Protein AF-A0A947Z8P0-F1 (afdb_monomer)

pLDDT: mean 79.45, std 14.26, range [29.28, 95.25]

Mean predicted aligned error: 22.25 Å

Radius of gyration: 52.41 Å; Cα contacts (8 Å, |Δi|>4): 1322; chains: 1; bounding box: 118×88×124 Å

Secondary structure (DSSP, 8-state):
-------------------------------TTSSS-SS-SS--GGGSSTTTT-TT-TT---S--------S----S-S-TTSSS-SSSSS--GGGSGGGTT-TTSS--TTSSS-SSSSS--TTSSSTTTTSTTT-----TTSSS-SSSSS--TTSSTTTTTSTTSS---TTSSS-SSSSS--TTSSGGGTTSB-GGG-B--SS---TTSSS-SSSSS--TTSSSGGGGSTTT--PPP-TTSSS-SSSSS--GGGSGGGTTSB-GGG-B--SS---TTSSS-SSSSS--GGGSGGGTTSB-GGG-B--SS---TTSSS-SSSSS--GGGSSGGGG-GGGS---TTSSS-SSSSS--TTSSGGGTTSB-GGG-B--SS---TTSSS-SSSSS--GGGSGGGTTSB-GGG-B--SS---TTSS--SSSSS--GGGSGGGTT-GGG----STTS-STT----PPTTEEEEE-SSSS--EEEEEGGG--S-TTSB-SSGGGS-TTEEEEEETTEEEEEEEEBTTTB---SSTTEEEE---STTS--EEEEEP----TTT---SSTTEEEEEETTEEEEEEPP-B-TT-B-SSGGGB-TTEEEETTTEEEEEEETT-SS---SSS-EE--S--SSEEEE-

Structure (mmCIF, N/CA/C/O backbone):
data_AF-A0A947Z8P0-F1
#
_entry.id   AF-A0A947Z8P0-F1
#
loop_
_atom_site.group_PDB
_atom_site.id
_atom_site.type_symbol
_atom_site.label_atom_id
_atom_site.label_alt_id
_atom_site.label_comp_id
_atom_site.label_asym_id
_atom_site.label_entity_id
_atom_site.label_seq_id
_atom_site.pdbx_PDB_ins_code
_atom_site.Cartn_x
_atom_site.Cartn_y
_atom_site.Cartn_z
_atom_site.occupancy
_atom_site.B_iso_or_equiv
_atom_site.auth_seq_id
_atom_site.auth_comp_id
_atom_site.auth_asym_id
_atom_site.auth_atom_id
_atom_site.pdbx_PDB_model_num
ATOM 1 N N . MET A 1 1 ? 20.196 -33.027 63.093 1.00 33.81 1 MET A N 1
ATOM 2 C CA . MET A 1 1 ? 20.135 -34.054 62.033 1.00 33.81 1 MET A CA 1
ATOM 3 C C . MET A 1 1 ? 18.926 -33.703 61.179 1.00 33.81 1 MET A C 1
ATOM 5 O O . MET A 1 1 ? 17.845 -33.745 61.741 1.00 33.81 1 MET A O 1
ATOM 9 N N . THR A 1 2 ? 18.987 -33.240 59.930 1.00 37.91 2 THR A N 1
ATOM 10 C CA . THR A 1 2 ? 20.068 -32.815 58.998 1.00 37.91 2 THR A CA 1
ATOM 11 C C . THR A 1 2 ? 19.327 -31.960 57.942 1.00 37.91 2 THR A C 1
ATOM 13 O O . THR A 1 2 ? 18.451 -32.509 57.293 1.00 37.91 2 THR A O 1
ATOM 16 N N . ILE A 1 3 ? 19.381 -30.614 57.948 1.00 32.19 3 ILE A N 1
ATOM 17 C CA . ILE A 1 3 ? 20.366 -29.734 57.255 1.00 32.19 3 ILE A CA 1
ATOM 18 C C . ILE A 1 3 ? 20.409 -30.045 55.739 1.00 32.19 3 ILE A C 1
ATOM 20 O O . ILE A 1 3 ? 20.803 -31.156 55.409 1.00 32.19 3 ILE A O 1
ATOM 24 N N . ARG A 1 4 ? 20.073 -29.164 54.771 1.00 37.62 4 ARG A N 1
ATOM 25 C CA . ARG A 1 4 ? 19.946 -27.672 54.682 1.00 37.62 4 ARG A CA 1
ATOM 26 C C . ARG A 1 4 ? 18.512 -27.248 54.215 1.00 37.62 4 ARG A C 1
ATOM 28 O O . ARG A 1 4 ? 17.754 -28.152 53.898 1.00 37.62 4 ARG A O 1
ATOM 35 N N . SER A 1 5 ? 17.994 -25.999 54.172 1.00 40.25 5 SER A N 1
ATOM 36 C CA . SER A 1 5 ? 18.484 -24.598 54.365 1.00 40.25 5 SER A CA 1
ATOM 37 C C . SER A 1 5 ? 19.036 -23.886 53.087 1.00 40.25 5 SER A C 1
ATOM 39 O O . SER A 1 5 ? 19.805 -24.522 52.379 1.00 40.25 5 SER A O 1
ATOM 41 N N . ILE A 1 6 ? 18.782 -22.597 52.743 1.00 39.75 6 ILE A N 1
ATOM 42 C CA . ILE A 1 6 ? 17.938 -21.487 53.288 1.00 39.75 6 ILE A CA 1
ATOM 43 C C . ILE A 1 6 ? 17.901 -20.266 52.283 1.00 39.75 6 ILE A C 1
ATOM 45 O O . ILE A 1 6 ? 18.862 -20.133 51.536 1.00 39.75 6 ILE A O 1
ATOM 49 N N . ILE A 1 7 ? 16.900 -19.350 52.371 1.00 34.12 7 ILE A N 1
ATOM 50 C CA . ILE A 1 7 ? 16.838 -17.907 51.911 1.00 34.12 7 ILE A CA 1
ATOM 51 C C . ILE A 1 7 ? 16.363 -17.476 50.472 1.00 34.12 7 ILE A C 1
ATOM 53 O O . ILE A 1 7 ? 16.998 -17.812 49.486 1.00 34.12 7 ILE A O 1
ATOM 57 N N . PHE A 1 8 ? 15.279 -16.651 50.458 1.00 32.66 8 PHE A N 1
ATOM 58 C CA . PHE A 1 8 ? 14.836 -15.466 49.638 1.00 32.66 8 PHE A CA 1
ATOM 59 C C . PHE A 1 8 ? 14.988 -15.444 48.089 1.00 32.66 8 PHE A C 1
ATOM 61 O O . PHE A 1 8 ? 16.055 -15.764 47.590 1.00 32.66 8 PHE A O 1
ATOM 68 N N . LEU A 1 9 ? 13.979 -15.120 47.249 1.00 34.19 9 LEU A N 1
ATOM 69 C CA . LEU A 1 9 ? 12.962 -14.024 47.149 1.00 34.19 9 LEU A CA 1
ATOM 70 C C . LEU A 1 9 ? 13.397 -12.906 46.171 1.00 34.19 9 LEU A C 1
ATOM 72 O O . LEU A 1 9 ? 14.350 -12.200 46.481 1.00 34.19 9 LEU A O 1
ATOM 76 N N . ILE A 1 10 ? 12.633 -12.707 45.081 1.00 29.91 10 ILE A N 1
ATOM 77 C CA . ILE A 1 10 ? 12.196 -11.425 44.463 1.00 29.91 10 ILE A CA 1
ATOM 78 C C . ILE A 1 10 ? 11.246 -11.757 43.285 1.00 29.91 10 ILE A C 1
ATOM 80 O O . ILE A 1 10 ? 11.455 -12.756 42.602 1.00 29.91 10 ILE A O 1
ATOM 84 N N . MET A 1 11 ? 10.188 -10.959 43.088 1.00 39.09 11 MET A N 1
ATOM 85 C CA . MET A 1 11 ? 9.281 -11.024 41.921 1.00 39.09 11 MET A CA 1
ATOM 86 C C . MET A 1 11 ? 9.711 -10.008 40.853 1.00 39.09 11 MET A C 1
ATOM 88 O O . MET A 1 11 ? 10.407 -9.065 41.219 1.00 39.09 11 MET A O 1
ATOM 92 N N . VAL A 1 12 ? 9.233 -10.133 39.605 1.00 30.80 12 VAL A N 1
ATOM 93 C CA . VAL A 1 12 ? 8.716 -9.018 38.767 1.00 30.80 12 VAL A CA 1
ATOM 94 C C . VAL A 1 12 ? 8.265 -9.524 37.383 1.00 30.80 12 VAL A C 1
ATOM 96 O O . VAL A 1 12 ? 8.961 -10.321 36.768 1.00 30.80 12 VAL A O 1
ATOM 99 N N . SER A 1 13 ? 7.095 -9.024 36.970 1.00 33.88 13 SER A N 1
ATOM 100 C CA . SER A 1 13 ? 6.534 -8.800 35.623 1.00 33.88 13 SER A CA 1
ATOM 101 C C . SER A 1 13 ? 6.953 -9.661 34.421 1.00 33.88 13 SER A C 1
ATOM 103 O O . SER A 1 13 ? 8.117 -9.691 34.028 1.00 33.88 13 SER A O 1
ATOM 105 N N . ALA A 1 14 ? 5.947 -10.205 33.729 1.00 37.22 14 ALA A N 1
ATOM 106 C CA . ALA A 1 14 ? 6.046 -10.527 32.310 1.00 37.22 14 ALA A CA 1
ATOM 107 C C . ALA A 1 14 ? 5.764 -9.253 31.496 1.00 37.22 14 ALA A C 1
ATOM 109 O O . ALA A 1 14 ? 4.627 -8.800 31.421 1.00 37.22 14 ALA A O 1
ATOM 110 N N . THR A 1 15 ? 6.802 -8.672 30.901 1.00 35.12 15 THR A N 1
ATOM 111 C CA . THR A 1 15 ? 6.670 -7.629 29.878 1.00 35.12 15 THR A CA 1
ATOM 112 C C . THR A 1 15 ? 6.850 -8.263 28.507 1.00 35.12 15 THR A C 1
ATOM 114 O O . THR A 1 15 ? 7.960 -8.693 28.182 1.00 35.12 15 THR A O 1
ATOM 117 N N . LEU A 1 16 ? 5.797 -8.274 27.687 1.00 42.66 16 LEU A N 1
ATOM 118 C CA . LEU A 1 16 ? 6.010 -8.171 26.246 1.00 42.66 16 LEU A CA 1
ATOM 119 C C . LEU A 1 16 ? 6.673 -6.811 25.988 1.00 42.66 16 LEU A C 1
ATOM 121 O O . LEU A 1 16 ? 6.251 -5.824 26.584 1.00 42.66 16 LEU A O 1
ATOM 125 N N . PHE A 1 17 ? 7.711 -6.776 25.154 1.00 32.25 17 PHE A N 1
ATOM 126 C CA . PHE A 1 17 ? 7.807 -5.859 24.012 1.00 32.25 17 PHE A CA 1
ATOM 127 C C . PHE A 1 17 ? 9.073 -6.164 23.192 1.00 32.25 17 PHE A C 1
ATOM 129 O O . PHE A 1 17 ? 10.178 -6.204 23.730 1.00 32.25 17 PHE A O 1
ATOM 136 N N . THR A 1 18 ? 8.871 -6.344 21.883 1.00 38.06 18 THR A N 1
ATOM 137 C CA . THR A 1 18 ? 9.834 -6.200 20.771 1.00 38.06 18 THR A CA 1
ATOM 138 C C . THR A 1 18 ? 11.209 -6.878 20.845 1.00 38.06 18 THR A C 1
ATOM 140 O O . THR A 1 18 ? 12.112 -6.438 21.556 1.00 38.06 18 THR A O 1
ATOM 143 N N . PHE A 1 19 ? 11.446 -7.773 19.883 1.00 30.52 19 PHE A N 1
ATOM 144 C CA . PHE A 1 19 ? 12.655 -7.678 19.063 1.00 30.52 19 PHE A CA 1
ATOM 145 C C . PHE A 1 19 ? 12.261 -7.587 17.586 1.00 30.52 19 PHE A C 1
ATOM 147 O O . PHE A 1 19 ? 11.443 -8.366 17.109 1.00 30.52 19 PHE A O 1
ATOM 154 N N . SER A 1 20 ? 12.829 -6.601 16.894 1.00 32.66 20 SER A N 1
ATOM 155 C CA . SER A 1 20 ? 12.708 -6.423 15.447 1.00 32.66 20 SER A CA 1
ATOM 156 C C . SER A 1 20 ? 13.420 -7.563 14.715 1.00 32.66 20 SER A C 1
ATOM 158 O O . SER A 1 20 ? 14.545 -7.911 15.081 1.00 32.66 20 SER A O 1
ATOM 160 N N . CYS A 1 21 ? 12.801 -8.086 13.654 1.00 29.28 21 CYS A N 1
ATOM 161 C CA . CYS A 1 21 ? 13.525 -8.787 12.600 1.00 29.28 21 CYS A CA 1
ATOM 162 C C . CYS A 1 21 ? 13.888 -7.783 11.502 1.00 29.28 21 CYS A C 1
ATOM 164 O O . CYS A 1 21 ? 13.115 -7.535 10.584 1.00 29.28 21 CYS A O 1
ATOM 166 N N . ALA A 1 22 ? 15.085 -7.208 11.608 1.00 34.03 22 ALA A N 1
ATOM 167 C CA . ALA A 1 22 ? 15.824 -6.809 10.417 1.00 34.03 22 ALA A CA 1
ATOM 168 C C . ALA A 1 22 ? 16.417 -8.083 9.790 1.00 34.03 22 ALA A C 1
ATOM 170 O O . ALA A 1 22 ? 16.876 -8.962 10.525 1.00 34.03 22 ALA A O 1
ATOM 171 N N . GLY A 1 23 ? 16.387 -8.193 8.460 1.00 37.59 23 GLY A N 1
ATOM 172 C CA . GLY A 1 23 ? 16.786 -9.410 7.744 1.00 37.59 23 GLY A CA 1
ATOM 173 C C . GLY A 1 23 ? 18.233 -9.849 8.008 1.00 37.59 23 GLY A C 1
ATOM 174 O O . GLY A 1 23 ? 19.119 -9.022 8.236 1.00 37.59 23 GLY A O 1
ATOM 175 N N . GLY A 1 24 ? 18.475 -11.164 7.962 1.00 31.50 24 GLY A N 1
ATOM 176 C CA . GLY A 1 24 ? 19.810 -11.723 8.191 1.00 31.50 24 GLY A CA 1
ATOM 177 C C . GLY A 1 24 ? 19.863 -13.228 8.460 1.00 31.50 24 GLY A C 1
ATOM 178 O O . GLY A 1 24 ? 20.304 -13.622 9.535 1.00 31.50 24 GLY A O 1
ATOM 179 N N . SER A 1 25 ? 19.457 -14.037 7.474 1.00 47.12 25 SER A N 1
ATOM 180 C CA . SER A 1 25 ? 19.900 -15.428 7.237 1.00 47.12 25 SER A CA 1
ATOM 181 C C . SER A 1 25 ? 20.047 -16.372 8.448 1.00 47.12 25 SER A C 1
ATOM 183 O O . SER A 1 25 ? 21.116 -16.438 9.066 1.00 47.12 25 SER A O 1
ATOM 185 N N . ASN A 1 26 ? 19.020 -17.188 8.694 1.00 39.97 26 ASN A N 1
ATOM 186 C CA . ASN A 1 26 ? 19.169 -18.635 8.913 1.00 39.97 26 ASN A CA 1
ATOM 187 C C . ASN A 1 26 ? 17.769 -19.278 8.915 1.00 39.97 26 ASN A C 1
ATOM 189 O O . ASN A 1 26 ? 17.137 -19.380 9.968 1.00 39.97 26 ASN A O 1
ATOM 193 N N . GLU A 1 27 ? 17.291 -19.685 7.739 1.00 53.62 27 GLU A N 1
ATOM 194 C CA . GLU A 1 27 ? 16.200 -20.659 7.641 1.00 53.62 27 GLU A CA 1
ATOM 195 C C . GLU A 1 27 ? 16.648 -21.992 8.255 1.00 53.62 27 GLU A C 1
ATOM 197 O O . GLU A 1 27 ? 17.824 -22.360 8.163 1.00 53.62 27 GLU A O 1
ATOM 202 N N . LYS A 1 28 ? 15.712 -22.585 9.000 1.00 56.59 28 LYS A N 1
ATOM 203 C CA . LYS A 1 28 ? 15.581 -23.958 9.518 1.00 56.59 28 LYS A CA 1
ATOM 204 C C . LYS A 1 28 ? 14.423 -23.901 10.513 1.00 56.59 28 LYS A C 1
ATOM 206 O O . LYS A 1 28 ? 14.644 -23.881 11.731 1.00 56.59 28 LYS A O 1
ATOM 211 N N . ILE A 1 29 ? 13.206 -23.728 9.996 1.00 71.12 29 ILE A N 1
ATOM 212 C CA . ILE A 1 29 ? 11.984 -23.764 10.819 1.00 71.12 29 ILE A CA 1
ATOM 213 C C . ILE A 1 29 ? 11.492 -25.215 10.982 1.00 71.12 29 ILE A C 1
ATOM 215 O O . ILE A 1 29 ? 10.879 -25.522 12.006 1.00 71.12 29 ILE A O 1
ATOM 219 N N . GLU A 1 30 ? 11.881 -26.118 10.079 1.00 77.19 30 GLU A N 1
ATOM 220 C CA . GLU A 1 30 ? 11.512 -27.534 10.116 1.00 77.19 30 GLU A CA 1
ATOM 221 C C . GLU A 1 30 ? 12.205 -28.352 11.233 1.00 77.19 30 GLU A C 1
ATOM 223 O O . GLU A 1 30 ? 13.421 -28.270 11.463 1.00 77.19 30 GLU A O 1
ATOM 228 N N . ILE A 1 31 ? 11.434 -29.191 11.945 1.00 84.00 31 ILE A N 1
ATOM 229 C CA . ILE A 1 31 ? 11.944 -30.094 12.993 1.00 84.00 31 ILE A CA 1
ATOM 230 C C . ILE A 1 31 ? 12.021 -31.530 12.462 1.00 84.00 31 ILE A C 1
ATOM 232 O O . ILE A 1 31 ? 11.106 -32.330 12.636 1.00 84.00 31 ILE A O 1
ATOM 236 N N . CYS A 1 32 ? 13.204 -31.888 11.958 1.00 85.50 32 CYS A N 1
ATOM 237 C CA . CYS A 1 32 ? 13.530 -33.080 11.159 1.00 85.50 32 CYS A CA 1
ATOM 238 C C . CYS A 1 32 ? 13.296 -34.500 11.750 1.00 85.50 32 CYS A C 1
ATOM 240 O O . CYS A 1 32 ? 13.994 -35.445 11.367 1.00 85.50 32 CYS A O 1
ATOM 242 N N . ASN A 1 33 ? 12.424 -34.687 12.746 1.00 83.00 33 ASN A N 1
ATOM 243 C CA . ASN A 1 33 ? 12.093 -35.996 13.332 1.00 83.00 33 ASN A CA 1
ATOM 244 C C . ASN A 1 33 ? 10.727 -36.090 14.048 1.00 83.00 33 ASN A C 1
ATOM 246 O O . ASN A 1 33 ? 10.543 -36.987 14.885 1.00 83.00 33 ASN A O 1
ATOM 250 N N . ASN A 1 34 ? 9.787 -35.182 13.787 1.00 81.94 34 ASN A N 1
ATOM 251 C CA . ASN A 1 34 ? 8.495 -35.131 14.473 1.00 81.94 34 ASN A CA 1
ATOM 252 C C . ASN A 1 34 ? 7.297 -35.647 13.634 1.00 81.94 34 ASN A C 1
ATOM 254 O O . ASN A 1 34 ? 6.242 -35.915 14.222 1.00 81.94 34 ASN A O 1
ATOM 258 N N . GLY A 1 35 ? 7.446 -35.856 12.319 1.00 78.56 35 GLY A N 1
ATOM 259 C CA . GLY A 1 35 ? 6.372 -36.280 11.403 1.00 78.56 35 GLY A CA 1
ATOM 260 C C . GLY A 1 35 ? 5.345 -35.189 11.056 1.00 78.56 35 GLY A C 1
ATOM 261 O O . GLY A 1 35 ? 4.229 -35.485 10.594 1.00 78.56 35 GLY A O 1
ATOM 262 N N . ILE A 1 36 ? 5.686 -33.935 11.326 1.00 81.50 36 ILE A N 1
ATOM 263 C CA . ILE A 1 36 ? 4.922 -32.722 11.035 1.00 81.50 36 ILE A CA 1
ATOM 264 C C . ILE A 1 36 ? 5.625 -32.006 9.869 1.00 81.50 36 ILE A C 1
ATOM 266 O O . ILE A 1 36 ? 6.608 -32.508 9.350 1.00 81.50 36 ILE A O 1
ATOM 270 N N . ASP A 1 37 ? 4.958 -30.980 9.368 1.00 81.19 37 ASP A N 1
ATOM 271 C CA . ASP A 1 37 ? 5.383 -30.020 8.352 1.00 81.19 37 ASP A CA 1
ATOM 272 C C . ASP A 1 37 ? 5.277 -28.688 9.117 1.00 81.19 37 ASP A C 1
ATOM 274 O O . ASP A 1 37 ? 4.156 -28.236 9.403 1.00 81.19 37 ASP A O 1
ATOM 278 N N . ASP A 1 38 ? 6.387 -28.230 9.703 1.00 82.38 38 ASP A N 1
ATOM 279 C CA . ASP A 1 38 ? 6.422 -27.128 10.674 1.00 82.38 38 ASP A CA 1
ATOM 280 C C . ASP A 1 38 ? 6.517 -25.754 9.987 1.00 82.38 38 ASP A C 1
ATOM 282 O O . ASP A 1 38 ? 6.011 -24.773 10.550 1.00 82.38 38 ASP A O 1
ATOM 286 N N . ASP A 1 39 ? 7.093 -25.670 8.780 1.00 79.94 39 ASP A N 1
ATOM 287 C CA . ASP A 1 39 ? 7.145 -24.442 7.970 1.00 79.94 39 ASP A CA 1
ATOM 288 C C . ASP A 1 39 ? 6.045 -24.322 6.892 1.00 79.94 39 ASP A C 1
ATOM 290 O O . ASP A 1 39 ? 5.661 -23.192 6.566 1.00 79.94 39 ASP A O 1
ATOM 294 N N . LYS A 1 40 ? 5.402 -25.437 6.507 1.00 82.06 40 LYS A N 1
ATOM 295 C CA . LYS A 1 40 ? 4.254 -25.545 5.580 1.00 82.06 40 LYS A CA 1
ATOM 296 C C . LYS A 1 40 ? 4.594 -25.501 4.094 1.00 82.06 40 LYS A C 1
ATOM 298 O O . LYS A 1 40 ? 3.713 -25.137 3.305 1.00 82.06 40 LYS A O 1
ATOM 303 N N . ASP A 1 41 ? 5.800 -25.896 3.694 1.00 81.56 41 ASP A N 1
ATOM 304 C CA . ASP A 1 41 ? 6.128 -26.086 2.273 1.00 81.56 41 ASP A CA 1
ATOM 305 C C . ASP A 1 41 ? 5.449 -27.340 1.656 1.00 81.56 41 ASP A C 1
ATOM 307 O O . ASP A 1 41 ? 5.203 -27.399 0.445 1.00 81.56 41 ASP A O 1
ATOM 311 N N . GLY A 1 42 ? 5.027 -28.294 2.501 1.00 79.12 42 GLY A N 1
ATOM 312 C CA . GLY A 1 42 ? 4.346 -29.538 2.128 1.00 79.12 42 GLY A CA 1
ATOM 313 C C . GLY A 1 42 ? 5.203 -30.808 2.234 1.00 79.12 42 GLY A C 1
ATOM 314 O O . GLY A 1 42 ? 4.674 -31.916 2.051 1.00 79.12 42 GLY A O 1
ATOM 315 N N . LEU A 1 43 ? 6.491 -30.672 2.544 1.00 79.75 43 LEU A N 1
ATOM 316 C CA . LEU A 1 43 ? 7.428 -31.734 2.892 1.00 79.75 43 LEU A CA 1
ATOM 317 C C . LEU A 1 43 ? 7.471 -31.927 4.418 1.00 79.75 43 LEU A C 1
ATOM 319 O O . LEU A 1 43 ? 6.663 -31.356 5.147 1.00 79.75 43 LEU A O 1
ATOM 323 N N . LYS A 1 44 ? 8.253 -32.918 4.877 1.00 87.81 44 LYS A N 1
ATOM 324 C CA . LYS A 1 44 ? 8.290 -33.381 6.280 1.00 87.81 44 LYS A CA 1
ATOM 325 C C . LYS A 1 44 ? 9.573 -34.105 6.626 1.00 87.81 44 LYS A C 1
ATOM 327 O O . LYS A 1 44 ? 9.972 -35.027 5.902 1.00 87.81 44 LYS A O 1
ATOM 332 N N . ASP A 1 45 ? 10.098 -33.864 7.823 1.00 83.50 45 ASP A N 1
ATOM 333 C CA . ASP A 1 45 ? 11.267 -34.578 8.347 1.00 83.50 45 ASP A CA 1
ATOM 334 C C . ASP A 1 45 ? 12.407 -34.641 7.290 1.00 83.50 45 ASP A C 1
ATOM 336 O O . ASP A 1 45 ? 12.714 -33.688 6.594 1.00 83.50 45 ASP A O 1
ATOM 340 N N . CYS A 1 46 ? 13.031 -35.803 7.088 1.00 81.75 46 CYS A N 1
ATOM 341 C CA . CYS A 1 46 ? 14.102 -36.005 6.110 1.00 81.75 46 CYS A CA 1
ATOM 342 C C . CYS A 1 46 ? 13.659 -36.041 4.632 1.00 81.75 46 CYS A C 1
ATOM 344 O O . CYS A 1 46 ? 14.491 -36.373 3.784 1.00 81.75 46 CYS A O 1
ATOM 346 N N . ALA A 1 47 ? 12.376 -35.815 4.326 1.00 74.00 47 ALA A N 1
ATOM 347 C CA . ALA A 1 47 ? 11.915 -35.562 2.958 1.00 74.00 47 ALA A CA 1
ATOM 348 C C . ALA A 1 47 ? 11.975 -34.068 2.596 1.00 74.00 47 ALA A C 1
ATOM 350 O O . ALA A 1 47 ? 11.838 -33.741 1.424 1.00 74.00 47 ALA A O 1
ATOM 351 N N . ASP A 1 48 ? 12.186 -33.213 3.595 1.00 76.94 48 ASP A N 1
ATOM 352 C CA . ASP A 1 48 ? 12.287 -31.766 3.495 1.00 76.94 48 ASP A CA 1
ATOM 353 C C . ASP A 1 48 ? 13.713 -31.313 3.119 1.00 76.94 48 ASP A C 1
ATOM 355 O O . ASP A 1 48 ? 14.709 -31.882 3.597 1.00 76.94 48 ASP A O 1
ATOM 359 N N . GLU A 1 49 ? 13.832 -30.298 2.258 1.00 80.94 49 GLU A N 1
ATOM 360 C CA . GLU A 1 49 ? 15.127 -29.733 1.858 1.00 80.94 49 GLU A CA 1
ATOM 361 C C . GLU A 1 49 ? 15.762 -28.905 2.987 1.00 80.94 49 GLU A C 1
ATOM 363 O O . GLU A 1 49 ? 16.981 -28.984 3.203 1.00 80.94 49 GLU A O 1
ATOM 368 N N . ASP A 1 50 ? 14.949 -28.234 3.805 1.00 78.25 50 ASP A N 1
ATOM 369 C CA . ASP A 1 50 ? 15.383 -27.500 4.992 1.00 78.25 50 ASP A CA 1
ATOM 370 C C . ASP A 1 50 ? 15.938 -28.453 6.062 1.00 78.25 50 ASP A C 1
ATOM 372 O O . ASP A 1 50 ? 16.741 -28.057 6.909 1.00 78.25 50 ASP A O 1
ATOM 376 N N . CYS A 1 51 ? 15.676 -29.760 5.967 1.00 79.25 51 CYS A N 1
ATOM 377 C CA . CYS A 1 51 ? 16.305 -30.793 6.792 1.00 79.25 51 CYS A CA 1
ATOM 378 C C . CYS A 1 51 ? 17.680 -31.285 6.313 1.00 79.25 51 CYS A C 1
ATOM 380 O O . CYS A 1 51 ? 18.309 -32.129 6.971 1.00 79.25 51 CYS A O 1
ATOM 382 N N . PHE A 1 52 ? 18.241 -30.707 5.245 1.00 74.75 52 PHE A N 1
ATOM 383 C CA . PHE A 1 52 ? 19.563 -31.084 4.749 1.00 74.75 52 PHE A CA 1
ATOM 384 C C . PHE A 1 52 ? 20.666 -30.927 5.816 1.00 74.75 52 PHE A C 1
ATOM 386 O O . PHE A 1 52 ? 20.951 -29.834 6.317 1.00 74.75 52 PHE A O 1
ATOM 393 N N . GLY A 1 53 ? 21.303 -32.046 6.179 1.00 68.31 53 GLY A N 1
ATOM 394 C CA . GLY A 1 53 ? 22.407 -32.097 7.141 1.00 68.31 53 GLY A CA 1
ATOM 395 C C . GLY A 1 53 ? 22.005 -32.236 8.616 1.00 68.31 53 GLY A C 1
ATOM 396 O O . GLY A 1 53 ? 22.896 -32.180 9.470 1.00 68.31 53 GLY A O 1
ATOM 397 N N . ASP A 1 54 ? 20.722 -32.432 8.947 1.00 77.44 54 ASP A N 1
ATOM 398 C CA . ASP A 1 54 ? 20.327 -32.689 10.338 1.00 77.44 54 ASP A CA 1
ATOM 399 C C . ASP A 1 54 ? 20.782 -34.090 10.827 1.00 77.44 54 ASP A C 1
ATOM 401 O O . ASP A 1 54 ? 20.602 -35.089 10.121 1.00 77.44 54 ASP A O 1
ATOM 405 N N . PRO A 1 55 ? 21.350 -34.227 12.046 1.00 75.69 55 PRO A N 1
ATOM 406 C CA . PRO A 1 55 ? 21.769 -35.520 12.599 1.00 75.69 55 PRO A CA 1
ATOM 407 C C . PRO A 1 55 ? 20.661 -36.576 12.750 1.00 75.69 55 PRO A C 1
ATOM 409 O O . PRO A 1 55 ? 20.983 -37.753 12.945 1.00 75.69 55 PRO A O 1
ATOM 412 N N . ALA A 1 56 ? 19.385 -36.187 12.705 1.00 73.75 56 ALA A N 1
ATOM 413 C CA . ALA A 1 56 ? 18.245 -37.095 12.699 1.00 73.75 56 ALA A CA 1
ATOM 414 C C . ALA A 1 56 ? 18.017 -37.793 11.346 1.00 73.75 56 ALA A C 1
ATOM 416 O O . ALA A 1 56 ? 17.283 -38.781 11.316 1.00 73.75 56 ALA A O 1
ATOM 417 N N . CYS A 1 57 ? 18.695 -37.350 10.279 1.00 72.19 57 CYS A N 1
ATOM 418 C CA . CYS A 1 57 ? 18.584 -37.844 8.905 1.00 72.19 57 CYS A CA 1
ATOM 419 C C . CYS A 1 57 ? 19.896 -38.512 8.436 1.00 72.19 57 CYS A C 1
ATOM 421 O O . CYS A 1 57 ? 20.657 -37.930 7.665 1.00 72.19 57 CYS A O 1
ATOM 423 N N . PRO A 1 58 ? 20.225 -39.752 8.861 1.00 55.53 58 PRO A N 1
ATOM 424 C CA . PRO A 1 58 ? 21.608 -40.243 8.823 1.00 55.53 58 PRO A CA 1
ATOM 425 C C . PRO A 1 58 ? 22.113 -40.687 7.438 1.00 55.53 58 PRO A C 1
ATOM 427 O O . PRO A 1 58 ? 23.247 -41.155 7.341 1.00 55.53 58 PRO A O 1
ATOM 430 N N . ASN A 1 59 ? 21.273 -40.600 6.399 1.00 54.97 59 ASN A N 1
ATOM 431 C CA . ASN A 1 59 ? 21.458 -41.275 5.109 1.00 54.97 59 ASN A CA 1
ATOM 432 C C . ASN A 1 59 ? 21.211 -40.372 3.872 1.00 54.97 59 ASN A C 1
ATOM 434 O O . ASN A 1 59 ? 21.051 -40.910 2.779 1.00 54.97 59 ASN A O 1
ATOM 438 N N . ASN A 1 60 ? 21.161 -39.038 3.986 1.00 44.25 60 ASN A N 1
ATOM 439 C CA . ASN A 1 60 ? 20.792 -38.162 2.859 1.00 44.25 60 ASN A CA 1
ATOM 440 C C . ASN A 1 60 ? 21.975 -37.732 1.955 1.00 44.25 60 ASN A C 1
ATOM 442 O O . ASN A 1 60 ? 22.188 -36.551 1.702 1.00 44.25 60 ASN A O 1
ATOM 446 N N . ASN A 1 61 ? 22.695 -38.694 1.363 1.00 46.28 61 ASN A N 1
ATOM 447 C CA . ASN A 1 61 ? 23.326 -38.422 0.062 1.00 46.28 61 ASN A CA 1
ATOM 448 C C . ASN A 1 61 ? 22.286 -38.677 -1.039 1.00 46.28 61 ASN A C 1
ATOM 450 O O . ASN A 1 61 ? 22.372 -39.675 -1.752 1.00 46.28 61 ASN A O 1
ATOM 454 N N . ASN A 1 62 ? 21.264 -37.820 -1.095 1.00 43.31 62 ASN A N 1
ATOM 455 C CA . ASN A 1 62 ? 20.191 -37.912 -2.077 1.00 43.31 62 ASN A CA 1
ATOM 456 C C . ASN A 1 62 ? 20.582 -37.129 -3.335 1.00 43.31 62 ASN A C 1
ATOM 458 O O . ASN A 1 62 ? 20.423 -35.915 -3.398 1.00 43.31 62 ASN A O 1
ATOM 462 N N . THR A 1 63 ? 21.098 -37.847 -4.326 1.00 38.16 63 THR A N 1
ATOM 463 C CA . THR A 1 63 ? 20.828 -37.512 -5.727 1.00 38.16 63 THR A CA 1
ATOM 464 C C . THR A 1 63 ? 19.890 -38.607 -6.222 1.00 38.16 63 THR A C 1
ATOM 466 O O . THR A 1 63 ? 20.240 -39.781 -6.146 1.00 38.16 63 THR A O 1
ATOM 469 N N . ASN A 1 64 ? 18.702 -38.189 -6.656 1.00 37.97 64 ASN A N 1
ATOM 470 C CA . ASN A 1 64 ? 17.567 -38.980 -7.141 1.00 37.97 64 ASN A CA 1
ATOM 471 C C . ASN A 1 64 ? 16.893 -39.942 -6.137 1.00 37.97 64 ASN A C 1
ATOM 473 O O . ASN A 1 64 ? 17.363 -41.038 -5.836 1.00 37.97 64 ASN A O 1
ATOM 477 N N . ASN A 1 65 ? 15.682 -39.550 -5.728 1.00 39.00 65 ASN A N 1
ATOM 478 C CA . ASN A 1 65 ? 14.655 -40.416 -5.156 1.00 39.00 65 ASN A CA 1
ATOM 479 C C . ASN A 1 65 ? 13.397 -40.337 -6.031 1.00 39.00 65 ASN A C 1
ATOM 481 O O . ASN A 1 65 ? 12.682 -39.338 -5.977 1.00 39.00 65 ASN A O 1
ATOM 485 N N . THR A 1 66 ? 13.082 -41.417 -6.744 1.00 35.78 66 THR A N 1
ATOM 486 C CA . THR A 1 66 ? 11.761 -41.638 -7.351 1.00 35.78 66 THR A CA 1
ATOM 487 C C . THR A 1 66 ? 11.250 -43.049 -7.057 1.00 35.78 66 THR A C 1
ATOM 489 O O . THR A 1 66 ? 11.298 -43.941 -7.888 1.00 35.78 66 THR A O 1
ATOM 492 N N . ASN A 1 67 ? 10.638 -43.180 -5.875 1.00 39.28 67 ASN A N 1
ATOM 493 C CA . ASN A 1 67 ? 9.575 -44.139 -5.532 1.00 39.28 67 ASN A CA 1
ATOM 494 C C . ASN A 1 67 ? 9.929 -45.621 -5.275 1.00 39.28 67 ASN A C 1
ATOM 496 O O . ASN A 1 67 ? 10.753 -46.258 -5.911 1.00 39.28 67 ASN A O 1
ATOM 500 N N . ASN A 1 68 ? 9.243 -46.190 -4.275 1.00 48.84 68 ASN A N 1
ATOM 501 C CA . ASN A 1 68 ? 9.491 -47.526 -3.719 1.00 48.84 68 ASN A CA 1
ATOM 502 C C . ASN A 1 68 ? 8.287 -48.461 -3.912 1.00 48.84 68 ASN A C 1
ATOM 504 O O . ASN A 1 68 ? 7.201 -48.140 -3.425 1.00 48.84 68 ASN A O 1
ATOM 508 N N . VAL A 1 69 ? 8.522 -49.677 -4.430 1.00 37.38 69 VAL A N 1
ATOM 509 C CA . VAL A 1 69 ? 7.664 -50.857 -4.182 1.00 37.38 69 VAL A CA 1
ATOM 510 C C . VAL A 1 69 ? 8.437 -52.193 -4.090 1.00 37.38 69 VAL A C 1
ATOM 512 O O . VAL A 1 69 ? 8.616 -52.909 -5.060 1.00 37.38 69 VAL A O 1
ATOM 515 N N . ASN A 1 70 ? 8.771 -52.618 -2.866 1.00 39.88 70 ASN A N 1
ATOM 516 C CA . ASN A 1 70 ? 8.892 -54.035 -2.441 1.00 39.88 70 ASN A CA 1
ATOM 517 C C . ASN A 1 70 ? 9.623 -55.071 -3.349 1.00 39.88 70 ASN A C 1
ATOM 519 O O . ASN A 1 70 ? 9.010 -56.036 -3.799 1.00 39.88 70 ASN A O 1
ATOM 523 N N . ASN A 1 71 ? 10.958 -55.008 -3.394 1.00 59.31 71 ASN A N 1
ATOM 524 C CA . ASN A 1 71 ? 11.891 -56.157 -3.323 1.00 59.31 71 ASN A CA 1
ATOM 525 C C . ASN A 1 71 ? 11.416 -57.538 -3.855 1.00 59.31 71 ASN A C 1
ATOM 527 O O . ASN A 1 71 ? 10.904 -58.355 -3.077 1.00 59.31 71 ASN A O 1
ATOM 531 N N . THR A 1 72 ? 11.845 -57.885 -5.073 1.00 40.22 72 THR A N 1
ATOM 532 C CA . THR A 1 72 ? 12.532 -59.169 -5.322 1.00 40.22 72 THR A CA 1
ATOM 533 C C . THR A 1 72 ? 13.539 -59.044 -6.462 1.00 40.22 72 THR A C 1
ATOM 535 O O . THR A 1 72 ? 13.129 -58.810 -7.583 1.00 40.22 72 THR A O 1
ATOM 538 N N . ASN A 1 73 ? 14.805 -59.362 -6.166 1.00 46.69 73 ASN A N 1
ATOM 539 C CA . ASN A 1 73 ? 15.970 -59.392 -7.066 1.00 46.69 73 ASN A CA 1
ATOM 540 C C . ASN A 1 73 ? 16.527 -58.020 -7.473 1.00 46.69 73 ASN A C 1
ATOM 542 O O . ASN A 1 73 ? 15.959 -57.306 -8.272 1.00 46.69 73 ASN A O 1
ATOM 546 N N . ASN A 1 74 ? 17.725 -57.730 -6.962 1.00 46.94 74 ASN A N 1
ATOM 547 C CA . ASN A 1 74 ? 18.656 -56.770 -7.547 1.00 46.94 74 ASN A CA 1
ATOM 548 C C . ASN A 1 74 ? 19.220 -57.393 -8.839 1.00 46.94 74 ASN A C 1
ATOM 550 O O . ASN A 1 74 ? 20.286 -58.022 -8.803 1.00 46.94 74 ASN A O 1
ATOM 554 N N . VAL A 1 75 ? 18.477 -57.273 -9.931 1.00 53.94 75 VAL A N 1
ATOM 555 C CA . VAL A 1 75 ? 19.067 -57.011 -11.249 1.00 53.94 75 VAL A CA 1
ATOM 556 C C . VAL A 1 75 ? 19.141 -55.472 -11.370 1.00 53.94 75 VAL A C 1
ATOM 558 O O . VAL A 1 75 ? 18.549 -54.789 -10.534 1.00 53.94 75 VAL A O 1
ATOM 561 N N . THR A 1 76 ? 20.049 -54.956 -12.192 1.00 58.34 76 THR A N 1
ATOM 562 C CA . THR A 1 76 ? 20.327 -53.507 -12.361 1.00 58.34 76 THR A CA 1
ATOM 563 C C . THR A 1 76 ? 20.851 -53.288 -13.786 1.00 58.34 76 THR A C 1
ATOM 565 O O . THR A 1 76 ? 21.977 -52.811 -13.957 1.00 58.34 76 THR A O 1
ATOM 568 N N . THR A 1 77 ? 20.168 -53.961 -14.702 1.00 65.88 77 THR A N 1
ATOM 569 C CA . THR A 1 77 ? 20.432 -54.206 -16.116 1.00 65.88 77 THR A CA 1
ATOM 570 C C . THR A 1 77 ? 19.260 -55.054 -16.592 1.00 65.88 77 THR A C 1
ATOM 572 O O . THR A 1 77 ? 19.163 -56.209 -16.146 1.00 65.88 77 THR A O 1
ATOM 575 N N . GLU A 1 78 ? 18.459 -54.578 -17.535 1.00 77.12 78 GLU A N 1
ATOM 576 C CA . GLU A 1 78 ? 17.631 -55.469 -18.346 1.00 77.12 78 GLU A CA 1
ATOM 577 C C . GLU A 1 78 ? 18.537 -56.553 -18.980 1.00 77.12 78 GLU A C 1
ATOM 579 O O . GLU A 1 78 ? 19.697 -56.314 -19.341 1.00 77.12 78 GLU A O 1
ATOM 584 N N . THR A 1 79 ? 18.093 -57.813 -18.965 1.00 75.50 79 THR A N 1
ATOM 585 C CA . THR A 1 79 ? 18.922 -58.976 -19.337 1.00 75.50 79 THR A CA 1
ATOM 586 C C . THR A 1 79 ? 18.498 -59.689 -20.615 1.00 75.50 79 THR A C 1
ATOM 588 O O . THR A 1 79 ? 19.240 -60.572 -21.066 1.00 75.50 79 THR A O 1
ATOM 591 N N . ASP A 1 80 ? 17.348 -59.345 -21.188 1.00 76.06 80 ASP A N 1
ATOM 592 C CA . ASP A 1 80 ? 16.820 -59.935 -22.417 1.00 76.06 80 ASP A CA 1
ATOM 593 C C . ASP A 1 80 ? 15.934 -58.918 -23.160 1.00 76.06 80 ASP A C 1
ATOM 595 O O . ASP A 1 80 ? 14.720 -59.095 -23.241 1.00 76.06 80 ASP A O 1
ATOM 599 N N . CYS A 1 81 ? 16.594 -57.899 -23.732 1.00 77.94 81 CYS A N 1
ATOM 600 C CA . CYS A 1 81 ? 16.086 -56.750 -24.508 1.00 77.94 81 CYS A CA 1
ATOM 601 C C . CYS A 1 81 ? 15.260 -57.094 -25.779 1.00 77.94 81 CYS A C 1
ATOM 603 O O . CYS A 1 81 ? 15.417 -56.468 -26.821 1.00 77.94 81 CYS A O 1
ATOM 605 N N . SER A 1 82 ? 14.478 -58.174 -25.773 1.00 77.25 82 SER A N 1
ATOM 606 C CA . SER A 1 82 ? 13.713 -58.669 -26.929 1.00 77.25 82 SER A CA 1
ATOM 607 C C . SER A 1 82 ? 12.536 -59.594 -26.563 1.00 77.25 82 SER A C 1
ATOM 609 O O . SER A 1 82 ? 12.021 -60.328 -27.420 1.00 77.25 82 SER A O 1
ATOM 611 N N . ASN A 1 83 ? 12.148 -59.653 -25.285 1.00 76.88 83 ASN A N 1
ATOM 612 C CA . ASN A 1 83 ? 11.185 -60.623 -24.754 1.00 76.88 83 ASN A CA 1
ATOM 613 C C . ASN A 1 83 ? 9.845 -60.005 -24.286 1.00 76.88 83 ASN A C 1
ATOM 615 O O . ASN A 1 83 ? 8.876 -60.749 -24.058 1.00 76.88 83 ASN A O 1
ATOM 619 N N . SER A 1 84 ? 9.780 -58.674 -24.236 1.00 76.00 84 SER A N 1
ATOM 620 C CA . SER A 1 84 ? 8.666 -57.805 -23.847 1.00 76.00 84 SER A CA 1
ATOM 621 C C . SER A 1 84 ? 8.198 -58.006 -22.408 1.00 76.00 84 SER A C 1
ATOM 623 O O . SER A 1 84 ? 6.994 -58.100 -22.120 1.00 76.00 84 SER A O 1
ATOM 625 N N . ILE A 1 85 ? 9.174 -58.112 -21.507 1.00 80.88 85 ILE A N 1
ATOM 626 C CA . ILE A 1 85 ? 9.027 -58.190 -20.057 1.00 80.88 85 ILE A CA 1
ATOM 627 C C . ILE A 1 85 ? 10.056 -57.246 -19.432 1.00 80.88 85 ILE A C 1
ATOM 629 O O . ILE A 1 85 ? 11.210 -57.236 -19.825 1.00 80.88 85 ILE A O 1
ATOM 633 N N . ASP A 1 86 ? 9.600 -56.508 -18.428 1.00 79.12 86 ASP A N 1
ATOM 634 C CA . ASP A 1 86 ? 10.400 -55.774 -17.448 1.00 79.12 86 ASP A CA 1
ATOM 635 C C . ASP A 1 86 ? 11.067 -56.816 -16.514 1.00 79.12 86 ASP A C 1
ATOM 637 O O . ASP A 1 86 ? 10.430 -57.304 -15.565 1.00 79.12 86 ASP A O 1
ATOM 641 N N . ASP A 1 87 ? 12.272 -57.302 -16.857 1.00 79.00 87 ASP A N 1
ATOM 642 C CA . ASP A 1 87 ? 13.011 -58.326 -16.087 1.00 79.00 87 ASP A CA 1
ATOM 643 C C . ASP A 1 87 ? 13.849 -57.699 -14.943 1.00 79.00 87 ASP A C 1
ATOM 645 O O . ASP A 1 87 ? 14.255 -58.409 -14.006 1.00 79.00 87 ASP A O 1
ATOM 649 N N . ASP A 1 88 ? 14.064 -56.381 -14.990 1.00 73.19 88 ASP A N 1
ATOM 650 C CA . ASP A 1 88 ? 14.822 -55.556 -14.041 1.00 73.19 88 ASP A CA 1
ATOM 651 C C . ASP A 1 88 ? 13.939 -54.913 -12.939 1.00 73.19 88 ASP A C 1
ATOM 653 O O . ASP A 1 88 ? 14.227 -55.056 -11.738 1.00 73.19 88 ASP A O 1
ATOM 657 N N . GLY A 1 89 ? 12.789 -54.352 -13.319 1.00 74.75 89 GLY A N 1
ATOM 658 C CA . GLY A 1 89 ? 11.724 -53.866 -12.439 1.00 74.75 89 GLY A CA 1
ATOM 659 C C . GLY A 1 89 ? 11.537 -52.345 -12.383 1.00 74.75 89 GLY A C 1
ATOM 660 O O . GLY A 1 89 ? 10.914 -51.884 -11.412 1.00 74.75 89 GLY A O 1
ATOM 661 N N . ASP A 1 90 ? 12.096 -51.570 -13.318 1.00 76.38 90 ASP A N 1
ATOM 662 C CA . ASP A 1 90 ? 12.082 -50.100 -13.275 1.00 76.38 90 ASP A CA 1
ATOM 663 C C . ASP A 1 90 ? 10.842 -49.462 -13.940 1.00 76.38 90 ASP A C 1
ATOM 665 O O . ASP A 1 90 ? 10.328 -48.453 -13.435 1.00 76.38 90 ASP A O 1
ATOM 669 N N . GLY A 1 91 ? 10.256 -50.142 -14.931 1.00 76.81 91 GLY A N 1
ATOM 670 C CA . GLY A 1 91 ? 8.960 -49.829 -15.530 1.00 76.81 91 GLY A CA 1
ATOM 671 C C . GLY A 1 91 ? 8.926 -49.813 -17.058 1.00 76.81 91 GLY A C 1
ATOM 672 O O . GLY A 1 91 ? 7.814 -49.871 -17.601 1.00 76.81 91 GLY A O 1
ATOM 673 N N . ASP A 1 92 ? 10.085 -49.769 -17.712 1.00 76.38 92 ASP A N 1
ATOM 674 C CA . ASP A 1 92 ? 10.221 -49.818 -19.170 1.00 76.38 92 ASP A CA 1
ATOM 675 C C . ASP A 1 92 ? 10.489 -51.274 -19.646 1.00 76.38 92 ASP A C 1
ATOM 677 O O . ASP A 1 92 ? 10.506 -52.201 -18.831 1.00 76.38 92 ASP A O 1
ATOM 681 N N . VAL A 1 93 ? 10.515 -51.545 -20.962 1.00 81.75 93 VAL A N 1
ATOM 682 C CA . VAL A 1 93 ? 10.641 -52.920 -21.510 1.00 81.75 93 VAL A CA 1
ATOM 683 C C . VAL A 1 93 ? 11.419 -52.972 -22.824 1.00 81.75 93 VAL A C 1
ATOM 685 O O . VAL A 1 93 ? 11.240 -52.120 -23.687 1.00 81.75 93 VAL A O 1
ATOM 688 N N . ASP A 1 94 ? 12.180 -54.048 -23.041 1.00 77.38 94 ASP A N 1
ATOM 689 C CA . ASP A 1 94 ? 12.984 -54.248 -24.256 1.00 77.38 94 ASP A CA 1
ATOM 690 C C . ASP A 1 94 ? 13.821 -52.995 -24.598 1.00 77.38 94 ASP A C 1
ATOM 692 O O . ASP A 1 94 ? 14.658 -52.594 -23.802 1.00 77.38 94 ASP A O 1
ATOM 696 N N . CYS A 1 95 ? 13.612 -52.374 -25.758 1.00 73.44 95 CYS A N 1
ATOM 697 C CA . CYS A 1 95 ? 14.378 -51.215 -26.217 1.00 73.44 95 CYS A CA 1
ATOM 698 C C . CYS A 1 95 ? 13.863 -49.867 -25.677 1.00 73.44 95 CYS A C 1
ATOM 700 O O . CYS A 1 95 ? 14.594 -48.882 -25.740 1.00 73.44 95 CYS A O 1
ATOM 702 N N . ASP A 1 96 ? 12.667 -49.833 -25.067 1.00 70.50 96 ASP A N 1
ATOM 703 C CA . ASP A 1 96 ? 12.213 -48.674 -24.279 1.00 70.50 96 ASP A CA 1
ATOM 704 C C . ASP A 1 96 ? 13.057 -48.517 -22.986 1.00 70.50 96 ASP A C 1
ATOM 706 O O . ASP A 1 96 ? 13.062 -47.449 -22.374 1.00 70.50 96 ASP A O 1
ATOM 710 N N . ASP A 1 97 ? 13.763 -49.574 -22.554 1.00 73.94 97 ASP A N 1
ATOM 711 C CA . ASP A 1 97 ? 14.592 -49.609 -21.342 1.00 73.94 97 ASP A CA 1
ATOM 712 C C . ASP A 1 97 ? 16.001 -49.027 -21.584 1.00 73.94 97 ASP A C 1
ATOM 714 O O . ASP A 1 97 ? 16.756 -49.443 -22.471 1.00 73.94 97 ASP A O 1
ATOM 718 N N . ALA A 1 98 ? 16.403 -48.072 -20.741 1.00 76.25 98 ALA A N 1
ATOM 719 C CA . ALA A 1 98 ? 17.682 -47.372 -20.859 1.00 76.25 98 ALA A CA 1
ATOM 720 C C . ALA A 1 98 ? 18.924 -48.273 -20.671 1.00 76.25 98 ALA A C 1
ATOM 722 O O . ALA A 1 98 ? 20.000 -47.936 -21.179 1.00 76.25 98 ALA A O 1
ATOM 723 N N . ASP A 1 99 ? 18.810 -49.410 -19.978 1.00 77.69 99 ASP A N 1
ATOM 724 C CA . ASP A 1 99 ? 19.895 -50.389 -19.847 1.00 77.69 99 ASP A CA 1
ATOM 725 C C . ASP A 1 99 ? 20.065 -51.257 -21.120 1.00 77.69 99 ASP A C 1
ATOM 727 O O . ASP A 1 99 ? 21.110 -51.902 -21.284 1.00 77.69 99 ASP A O 1
ATOM 731 N N . CYS A 1 100 ? 19.118 -51.202 -22.068 1.00 76.62 100 CYS A N 1
ATOM 732 C CA . CYS A 1 100 ? 19.177 -51.871 -23.376 1.00 76.62 100 CYS A CA 1
ATOM 733 C C . CYS A 1 100 ? 19.759 -51.025 -24.522 1.00 76.62 100 CYS A C 1
ATOM 735 O O . CYS A 1 100 ? 20.038 -51.583 -25.583 1.00 76.62 100 CYS A O 1
ATOM 737 N N . PHE A 1 101 ? 20.075 -49.742 -24.294 1.00 69.81 101 PHE A N 1
ATOM 738 C CA . PHE A 1 101 ? 20.606 -48.756 -25.266 1.00 69.81 101 PHE A CA 1
ATOM 739 C C . PHE A 1 101 ? 21.890 -49.164 -26.045 1.00 69.81 101 PHE A C 1
ATOM 741 O O . PHE A 1 101 ? 22.460 -48.383 -26.797 1.00 69.81 101 PHE A O 1
ATOM 748 N N . ASN A 1 102 ? 22.463 -50.349 -25.814 1.00 61.66 102 ASN A N 1
ATOM 749 C CA . ASN A 1 102 ? 23.613 -50.882 -26.561 1.00 61.66 102 ASN A CA 1
ATOM 750 C C . ASN A 1 102 ? 23.483 -52.395 -26.871 1.00 61.66 102 ASN A C 1
ATOM 752 O O . ASN A 1 102 ? 24.490 -53.029 -27.220 1.00 61.66 102 ASN A O 1
ATOM 756 N N . ASP A 1 103 ? 22.308 -53.014 -26.695 1.00 71.50 103 ASP A N 1
ATOM 757 C CA . ASP A 1 103 ? 22.121 -54.415 -27.087 1.00 71.50 103 ASP A CA 1
ATOM 758 C C . ASP A 1 103 ? 21.918 -54.544 -28.604 1.00 71.50 103 ASP A C 1
ATOM 760 O O . ASP A 1 103 ? 21.374 -53.677 -29.274 1.00 71.50 103 ASP A O 1
ATOM 764 N N . VAL A 1 104 ? 22.352 -55.671 -29.167 1.00 66.31 104 VAL A N 1
ATOM 765 C CA . VAL A 1 104 ? 22.235 -55.962 -30.605 1.00 66.31 104 VAL A CA 1
ATOM 766 C C . VAL A 1 104 ? 20.796 -56.292 -31.035 1.00 66.31 104 VAL A C 1
ATOM 768 O O . VAL A 1 104 ? 20.564 -56.576 -32.208 1.00 66.31 104 VAL A O 1
ATOM 771 N N . ALA A 1 105 ? 19.861 -56.343 -30.085 1.00 65.38 105 ALA A N 1
ATOM 772 C CA . ALA A 1 105 ? 18.425 -56.405 -30.327 1.00 65.38 105 ALA A CA 1
ATOM 773 C C . ALA A 1 105 ? 17.772 -55.028 -30.557 1.00 65.38 105 ALA A C 1
ATOM 775 O O . ALA A 1 105 ? 16.675 -55.012 -31.098 1.00 65.38 105 ALA A O 1
ATOM 776 N N . CYS A 1 106 ? 18.444 -53.933 -30.181 1.00 65.88 106 CYS A N 1
ATOM 777 C CA . CYS A 1 106 ? 17.962 -52.550 -30.244 1.00 65.88 106 CYS A CA 1
ATOM 778 C C . CYS A 1 106 ? 18.933 -51.723 -31.097 1.00 65.88 106 CYS A C 1
ATOM 780 O O . CYS A 1 106 ? 19.717 -50.929 -30.581 1.00 65.88 106 CYS A O 1
ATOM 782 N N . GLY A 1 107 ? 19.003 -52.037 -32.389 1.00 68.56 107 GLY A N 1
ATOM 783 C CA . GLY A 1 107 ? 19.904 -51.352 -33.305 1.00 68.56 107 GLY A CA 1
ATOM 784 C C . GLY A 1 107 ? 19.504 -51.589 -34.752 1.00 68.56 107 GLY A C 1
ATOM 785 O O . GLY A 1 107 ? 19.440 -52.738 -35.201 1.00 68.56 107 GLY A O 1
ATOM 786 N N . GLU A 1 108 ? 19.278 -50.488 -35.454 1.00 72.38 108 GLU A N 1
ATOM 787 C CA . GLU A 1 108 ? 18.624 -50.435 -36.756 1.00 72.38 108 GLU A CA 1
ATOM 788 C C . GLU A 1 108 ? 19.310 -51.208 -37.898 1.00 72.38 108 GLU A C 1
ATOM 790 O O . GLU A 1 108 ? 20.534 -51.184 -38.091 1.00 72.38 108 GLU A O 1
ATOM 795 N N . ASP A 1 109 ? 18.493 -51.858 -38.737 1.00 76.94 109 ASP A N 1
ATOM 796 C CA . ASP A 1 109 ? 18.879 -52.307 -40.081 1.00 76.94 109 ASP A CA 1
ATOM 797 C C . ASP A 1 109 ? 18.302 -51.330 -41.105 1.00 76.94 109 ASP A C 1
ATOM 799 O O . ASP A 1 109 ? 17.257 -51.583 -41.705 1.00 76.94 109 ASP A O 1
ATOM 803 N N . CYS A 1 110 ? 19.082 -50.265 -41.331 1.00 80.25 110 CYS A N 1
ATOM 804 C CA . CYS A 1 110 ? 18.875 -49.088 -42.185 1.00 80.25 110 CYS A CA 1
ATOM 805 C C . CYS A 1 110 ? 18.515 -49.335 -43.676 1.00 80.25 110 CYS A C 1
ATOM 807 O O . CYS A 1 110 ? 18.850 -48.527 -44.549 1.00 80.25 110 CYS A O 1
ATOM 809 N N . THR A 1 111 ? 17.984 -50.503 -44.039 1.00 80.06 111 THR A N 1
ATOM 810 C CA . THR A 1 111 ? 17.701 -50.931 -45.414 1.00 80.06 111 THR A CA 1
ATOM 811 C C . THR A 1 111 ? 16.443 -51.797 -45.581 1.00 80.06 111 THR A C 1
ATOM 813 O O . THR A 1 111 ? 16.219 -52.328 -46.682 1.00 80.06 111 THR A O 1
ATOM 816 N N . ASN A 1 112 ? 15.641 -52.006 -44.532 1.00 78.44 112 ASN A N 1
ATOM 817 C CA . ASN A 1 112 ? 14.583 -53.019 -44.506 1.00 78.44 112 ASN A CA 1
ATOM 818 C C . ASN A 1 112 ? 13.131 -52.482 -44.383 1.00 78.44 112 ASN A C 1
ATOM 820 O O . ASN A 1 112 ? 12.196 -53.251 -44.658 1.00 78.44 112 ASN A O 1
ATOM 824 N N . ASN A 1 113 ? 12.946 -51.173 -44.150 1.00 76.81 113 ASN A N 1
ATOM 825 C CA . ASN A 1 113 ? 11.672 -50.455 -43.952 1.00 76.81 113 ASN A CA 1
ATOM 826 C C . ASN A 1 113 ? 10.868 -50.959 -42.728 1.00 76.81 113 ASN A C 1
ATOM 828 O O . ASN A 1 113 ? 9.640 -51.129 -42.810 1.00 76.81 113 ASN A O 1
ATOM 832 N N . ILE A 1 114 ? 11.551 -51.244 -41.623 1.00 78.25 114 ILE A N 1
ATOM 833 C CA . ILE A 1 114 ? 10.984 -51.562 -40.310 1.00 78.25 114 ILE A CA 1
ATOM 834 C C . ILE A 1 114 ? 11.673 -50.647 -39.290 1.00 78.25 114 ILE A C 1
ATOM 836 O O . ILE A 1 114 ? 12.769 -50.171 -39.539 1.00 78.25 114 ILE A O 1
ATOM 840 N N . ASP A 1 115 ? 10.936 -50.368 -38.226 1.00 74.06 115 ASP A N 1
ATOM 841 C CA . ASP A 1 115 ? 11.337 -49.722 -36.977 1.00 74.06 115 ASP A CA 1
ATOM 842 C C . ASP A 1 115 ? 11.794 -50.898 -36.090 1.00 74.06 115 ASP A C 1
ATOM 844 O O . ASP A 1 115 ? 10.952 -51.678 -35.614 1.00 74.06 115 ASP A O 1
ATOM 848 N N . ASP A 1 116 ? 13.098 -51.189 -36.115 1.00 75.12 116 ASP A N 1
ATOM 849 C CA . ASP A 1 116 ? 13.736 -52.378 -35.534 1.00 75.12 116 ASP A CA 1
ATOM 850 C C . ASP A 1 116 ? 14.203 -52.136 -34.082 1.00 75.12 116 ASP A C 1
ATOM 852 O O . ASP A 1 116 ? 14.295 -53.112 -33.328 1.00 75.12 116 ASP A O 1
ATOM 856 N N . ASP A 1 117 ? 14.447 -50.884 -33.672 1.00 68.94 117 ASP A N 1
ATOM 857 C CA . ASP A 1 117 ? 14.750 -50.482 -32.291 1.00 68.94 117 ASP A CA 1
ATOM 858 C C . ASP A 1 117 ? 13.555 -49.899 -31.505 1.00 68.94 117 ASP A C 1
ATOM 860 O O . ASP A 1 117 ? 13.532 -50.020 -30.279 1.00 68.94 117 ASP A O 1
ATOM 864 N N . GLY A 1 118 ? 12.504 -49.416 -32.175 1.00 72.00 118 GLY A N 1
ATOM 865 C CA . GLY A 1 118 ? 11.244 -49.000 -31.555 1.00 72.00 118 GLY A CA 1
ATOM 866 C C . GLY A 1 118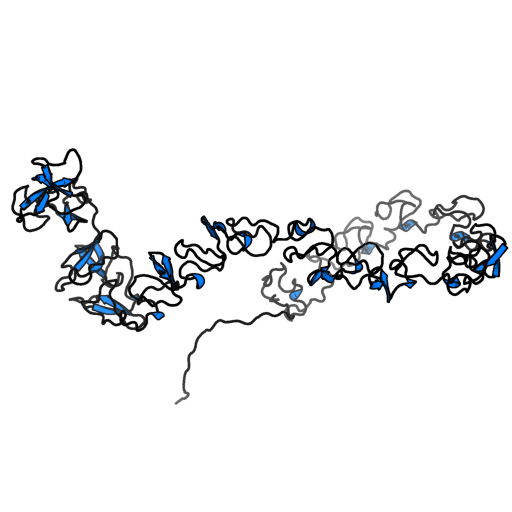 ? 11.053 -47.492 -31.358 1.00 72.00 118 GLY A C 1
ATOM 867 O O . GLY A 1 118 ? 10.017 -47.113 -30.795 1.00 72.00 118 GLY A O 1
ATOM 868 N N . ASP A 1 119 ? 11.992 -46.634 -31.777 1.00 72.00 119 ASP A N 1
ATOM 869 C CA . ASP A 1 119 ? 11.901 -45.178 -31.569 1.00 72.00 119 ASP A CA 1
ATOM 870 C C . ASP A 1 119 ? 10.772 -44.503 -32.388 1.00 72.00 119 ASP A C 1
ATOM 872 O O . ASP A 1 119 ? 10.172 -43.506 -31.950 1.00 72.00 119 ASP A O 1
ATOM 876 N N . GLY A 1 120 ? 10.381 -45.132 -33.504 1.00 74.12 120 GLY A N 1
ATOM 877 C CA . GLY A 1 120 ? 9.252 -44.758 -34.352 1.00 74.12 120 GLY A CA 1
ATOM 878 C C . GLY A 1 120 ? 9.600 -44.209 -35.740 1.00 74.12 120 GLY A C 1
ATOM 879 O O . GLY A 1 120 ? 8.660 -44.028 -36.534 1.00 74.12 120 GLY A O 1
ATOM 880 N N . ASP A 1 121 ? 10.876 -43.965 -36.046 1.00 77.19 121 ASP A N 1
ATOM 881 C CA . ASP A 1 121 ? 11.367 -43.679 -37.399 1.00 77.19 121 ASP A CA 1
ATOM 882 C C . ASP A 1 121 ? 11.827 -44.980 -38.120 1.00 77.19 121 ASP A C 1
ATOM 884 O O . ASP A 1 121 ? 11.563 -46.083 -37.641 1.00 77.19 121 ASP A O 1
ATOM 888 N N . VAL A 1 122 ? 12.296 -44.907 -39.381 1.00 82.81 122 VAL A N 1
ATOM 889 C CA . VAL A 1 122 ? 12.646 -46.104 -40.193 1.00 82.81 122 VAL A CA 1
ATOM 890 C C . VAL A 1 122 ? 13.739 -45.848 -41.239 1.00 82.81 122 VAL A C 1
ATOM 892 O O . VAL A 1 122 ? 13.713 -44.850 -41.963 1.00 82.81 122 VAL A O 1
ATOM 895 N N . ASP A 1 123 ? 14.615 -46.832 -41.460 1.00 80.00 123 ASP A N 1
ATOM 896 C CA . ASP A 1 123 ? 15.693 -46.792 -42.463 1.00 80.00 123 ASP A CA 1
ATOM 897 C C . ASP A 1 123 ? 16.522 -45.486 -42.418 1.00 80.00 123 ASP A C 1
ATOM 899 O O . ASP A 1 123 ? 17.235 -45.246 -41.464 1.00 80.00 123 ASP A O 1
ATOM 903 N N . CYS A 1 124 ? 16.488 -44.649 -43.460 1.00 77.88 124 CYS A N 1
ATOM 904 C CA . CYS A 1 124 ? 17.256 -43.399 -43.528 1.00 77.88 124 CYS A CA 1
ATOM 905 C C . CYS A 1 124 ? 16.479 -42.175 -43.021 1.00 77.88 124 CYS A C 1
ATOM 907 O O . CYS A 1 124 ? 17.032 -41.079 -43.026 1.00 77.88 124 CYS A O 1
ATOM 909 N N . ASP A 1 125 ? 15.206 -42.346 -42.646 1.00 75.62 125 ASP A N 1
ATOM 910 C CA . ASP A 1 125 ? 14.482 -41.331 -41.874 1.00 75.62 125 ASP A CA 1
ATOM 911 C C . ASP A 1 125 ? 14.871 -41.425 -40.374 1.00 75.62 125 ASP A C 1
ATOM 913 O O . ASP A 1 125 ? 14.596 -40.499 -39.618 1.00 75.62 125 ASP A O 1
ATOM 917 N N . ASP A 1 126 ? 15.548 -42.512 -39.973 1.00 74.12 126 ASP A N 1
ATOM 918 C CA . ASP A 1 126 ? 16.051 -42.794 -38.626 1.00 74.12 126 ASP A CA 1
ATOM 919 C C . ASP A 1 126 ? 17.402 -42.110 -38.328 1.00 74.12 126 ASP A C 1
ATOM 921 O O . ASP A 1 126 ? 18.314 -42.073 -39.168 1.00 74.12 126 ASP A O 1
ATOM 925 N N . SER A 1 127 ? 17.553 -41.584 -37.109 1.00 78.75 127 SER A N 1
ATOM 926 C CA . SER A 1 127 ? 18.748 -40.846 -36.691 1.00 78.75 127 SER A CA 1
ATOM 927 C C . SER A 1 127 ? 19.977 -41.724 -36.406 1.00 78.75 127 SER A C 1
ATOM 929 O O . SER A 1 127 ? 21.102 -41.280 -36.665 1.00 78.75 127 SER A O 1
ATOM 931 N N . ASP A 1 128 ? 19.798 -42.977 -35.982 1.00 74.06 128 ASP A N 1
ATOM 932 C CA . ASP A 1 128 ? 20.897 -43.926 -35.748 1.00 74.06 128 ASP A CA 1
ATOM 933 C C . ASP A 1 128 ? 21.475 -44.476 -37.069 1.00 74.06 128 ASP A C 1
ATOM 935 O O . ASP A 1 128 ? 22.609 -44.972 -37.132 1.00 74.06 128 ASP A O 1
ATOM 939 N N . CYS A 1 129 ? 20.753 -44.274 -38.173 1.00 77.38 129 CYS A N 1
ATOM 940 C CA . CYS A 1 129 ? 21.173 -44.601 -39.532 1.00 77.38 129 CYS A CA 1
ATOM 941 C C . CYS A 1 129 ? 21.899 -43.473 -40.286 1.00 77.38 129 CYS A C 1
ATOM 943 O O . CYS A 1 129 ? 22.379 -43.711 -41.401 1.00 77.38 129 CYS A O 1
ATOM 945 N N . ALA A 1 130 ? 22.063 -42.284 -39.693 1.00 72.75 130 ALA A N 1
ATOM 946 C CA . ALA A 1 130 ? 22.662 -41.110 -40.347 1.00 72.75 130 ALA A CA 1
ATOM 947 C C . ALA A 1 130 ? 24.081 -41.348 -40.921 1.00 72.75 130 ALA A C 1
ATOM 949 O O . ALA A 1 130 ? 24.425 -40.847 -41.988 1.00 72.75 130 ALA A O 1
ATOM 950 N N . GLU A 1 131 ? 24.902 -42.165 -40.252 1.00 65.06 131 GLU A N 1
ATOM 951 C CA . GLU A 1 131 ? 26.272 -42.519 -40.680 1.00 65.06 131 GLU A CA 1
ATOM 952 C C . GLU A 1 131 ? 26.323 -43.801 -41.547 1.00 65.06 131 GLU A C 1
ATOM 954 O O . GLU A 1 131 ? 27.398 -44.307 -41.899 1.00 65.06 131 GLU A O 1
ATOM 959 N N . HIS A 1 132 ? 25.173 -44.398 -41.878 1.00 71.88 132 HIS A N 1
ATOM 960 C CA . HIS A 1 132 ? 25.133 -45.643 -42.633 1.00 71.88 132 HIS A CA 1
ATOM 961 C C . HIS A 1 132 ? 25.303 -45.388 -44.139 1.00 71.88 132 HIS A C 1
ATOM 963 O O . HIS A 1 132 ? 24.561 -44.635 -44.761 1.00 71.88 132 HIS A O 1
ATOM 969 N N . ALA A 1 133 ? 26.223 -46.114 -44.784 1.00 67.00 133 ALA A N 1
ATOM 970 C CA . ALA A 1 133 ? 26.576 -45.955 -46.207 1.00 67.00 133 ALA A CA 1
ATOM 971 C C . ALA A 1 133 ? 25.478 -46.363 -47.228 1.00 67.00 133 ALA A C 1
ATOM 973 O O . ALA A 1 133 ? 25.771 -46.600 -48.403 1.00 67.00 133 ALA A O 1
ATOM 974 N N . ALA A 1 134 ? 24.231 -46.535 -46.778 1.00 68.81 134 ALA A N 1
ATOM 975 C CA . ALA A 1 134 ? 23.038 -46.593 -47.626 1.00 68.81 134 ALA A CA 1
ATOM 976 C C . ALA A 1 134 ? 22.254 -45.264 -47.642 1.00 68.81 134 ALA A C 1
ATOM 978 O O . ALA A 1 134 ? 21.459 -45.066 -48.558 1.00 68.81 134 ALA A O 1
ATOM 979 N N . CYS A 1 135 ? 22.501 -44.402 -46.652 1.00 68.44 135 CYS A N 1
ATOM 980 C CA . CYS A 1 135 ? 21.829 -43.132 -46.390 1.00 68.44 135 CYS A CA 1
ATOM 981 C C . CYS A 1 135 ? 22.722 -41.916 -46.690 1.00 68.44 135 CYS A C 1
ATOM 983 O O . CYS A 1 135 ? 22.184 -40.858 -46.975 1.00 68.44 135 CYS A O 1
ATOM 985 N N . ASN A 1 136 ? 24.052 -42.089 -46.727 1.00 66.69 136 ASN A N 1
ATOM 986 C CA . ASN A 1 136 ? 24.999 -41.094 -47.243 1.00 66.69 136 ASN A CA 1
ATOM 987 C C . ASN A 1 136 ? 25.765 -41.642 -48.485 1.00 66.69 136 ASN A C 1
ATOM 989 O O . ASN A 1 136 ? 26.519 -42.622 -48.355 1.00 66.69 136 ASN A O 1
ATOM 993 N N . PRO A 1 137 ? 25.500 -41.113 -49.701 1.00 63.81 137 PRO A N 1
ATOM 994 C CA . PRO A 1 137 ? 26.299 -41.288 -50.923 1.00 63.81 137 PRO A CA 1
ATOM 995 C C . PRO A 1 137 ? 27.702 -40.628 -50.858 1.00 63.81 137 PRO A C 1
ATOM 997 O O . PRO A 1 137 ? 28.374 -40.721 -49.841 1.00 63.81 137 PRO A O 1
ATOM 1000 N N . VAL A 1 138 ? 28.241 -40.147 -51.989 1.00 67.19 138 VAL A N 1
ATOM 1001 C CA . VAL A 1 138 ? 29.494 -39.363 -52.064 1.00 67.19 138 VAL A CA 1
ATOM 1002 C C . VAL A 1 138 ? 29.368 -38.396 -53.239 1.00 67.19 138 VAL A C 1
ATOM 1004 O O . VAL A 1 138 ? 29.125 -38.865 -54.359 1.00 67.19 138 VAL A O 1
ATOM 1007 N N . GLU A 1 139 ? 29.612 -37.114 -52.991 1.00 76.00 139 GLU A N 1
ATOM 1008 C CA . GLU A 1 139 ? 29.431 -36.012 -53.941 1.00 76.00 139 GLU A CA 1
ATOM 1009 C C . GLU A 1 139 ? 30.360 -36.038 -55.189 1.00 76.00 139 GLU A C 1
ATOM 1011 O O . GLU A 1 139 ? 31.476 -36.584 -55.173 1.00 76.00 139 GLU A O 1
ATOM 1016 N N . ASP A 1 140 ? 29.912 -35.443 -56.308 1.00 76.75 140 ASP A N 1
ATOM 1017 C CA . ASP A 1 140 ? 30.682 -35.216 -57.546 1.00 76.75 140 ASP A CA 1
ATOM 1018 C C . ASP A 1 140 ? 30.812 -33.713 -57.841 1.00 76.75 140 ASP A C 1
ATOM 1020 O O . ASP A 1 140 ? 30.202 -33.203 -58.780 1.00 76.75 140 ASP A O 1
ATOM 1024 N N . CYS A 1 141 ? 31.719 -33.080 -57.082 1.00 80.19 141 CYS A N 1
ATOM 1025 C CA . CYS A 1 141 ? 32.160 -31.672 -56.991 1.00 80.19 141 CYS A CA 1
ATOM 1026 C C . CYS A 1 141 ? 32.352 -30.819 -58.283 1.00 80.19 141 CYS A C 1
ATOM 1028 O O . CYS A 1 141 ? 33.270 -29.990 -58.348 1.00 80.19 141 CYS A O 1
ATOM 1030 N N . THR A 1 142 ? 31.656 -31.089 -59.391 1.00 76.88 142 THR A N 1
ATOM 1031 C CA . THR A 1 142 ? 31.810 -30.426 -60.703 1.00 76.88 142 THR A CA 1
ATOM 1032 C C . THR A 1 142 ? 30.585 -30.481 -61.631 1.00 76.88 142 THR A C 1
ATOM 1034 O O . THR A 1 142 ? 30.699 -30.108 -62.812 1.00 76.88 142 THR A O 1
ATOM 1037 N N . ASN A 1 143 ? 29.459 -31.043 -61.195 1.00 76.69 143 ASN A N 1
ATOM 1038 C CA . ASN A 1 143 ? 28.353 -31.430 -62.065 1.00 76.69 143 ASN A CA 1
ATOM 1039 C C . ASN A 1 143 ? 27.060 -30.602 -61.868 1.00 76.69 143 ASN A C 1
ATOM 1041 O O . ASN A 1 143 ? 26.194 -30.638 -62.760 1.00 76.69 143 ASN A O 1
ATOM 1045 N N . GLY A 1 144 ? 26.977 -29.793 -60.807 1.00 75.38 144 GLY A N 1
ATOM 1046 C CA . GLY A 1 144 ? 25.882 -28.869 -60.514 1.00 75.38 144 GLY A CA 1
ATOM 1047 C C . GLY A 1 144 ? 24.593 -29.541 -60.037 1.00 75.38 144 GLY A C 1
ATOM 1048 O O . GLY A 1 144 ? 23.502 -29.045 -60.353 1.00 75.38 144 GLY A O 1
ATOM 1049 N N . ILE A 1 145 ? 24.705 -30.685 -59.362 1.00 79.44 145 ILE A N 1
ATOM 1050 C CA . ILE A 1 145 ? 23.639 -31.321 -58.585 1.00 79.44 145 ILE A CA 1
ATOM 1051 C C . ILE A 1 145 ? 24.164 -31.697 -57.197 1.00 79.44 145 ILE A C 1
ATOM 1053 O O . ILE A 1 145 ? 25.359 -31.809 -57.005 1.00 79.44 145 ILE A O 1
ATOM 1057 N N . ASP A 1 146 ? 23.223 -31.857 -56.280 1.00 76.06 146 ASP A N 1
ATOM 1058 C CA . ASP A 1 146 ? 23.364 -32.443 -54.947 1.00 76.06 146 ASP A CA 1
ATOM 1059 C C . ASP A 1 146 ? 23.221 -33.974 -55.137 1.00 76.06 146 ASP A C 1
ATOM 1061 O O . ASP A 1 146 ? 22.130 -34.462 -55.478 1.00 76.06 146 ASP A O 1
ATOM 1065 N N . ASP A 1 147 ? 24.345 -34.703 -55.135 1.00 78.62 147 ASP A N 1
ATOM 1066 C CA . ASP A 1 147 ? 24.458 -36.148 -55.407 1.00 78.62 147 ASP A CA 1
ATOM 1067 C C . ASP A 1 147 ? 24.429 -36.996 -54.113 1.00 78.62 147 ASP A C 1
ATOM 1069 O O . ASP A 1 147 ? 24.096 -38.191 -54.201 1.00 78.62 147 ASP A O 1
ATOM 1073 N N . ASP A 1 148 ? 24.721 -36.419 -52.937 1.00 71.75 148 ASP A N 1
ATOM 1074 C CA . ASP A 1 148 ? 24.589 -37.093 -51.633 1.00 71.75 148 ASP A CA 1
ATOM 1075 C C . ASP A 1 148 ? 23.323 -36.751 -50.817 1.00 71.75 148 ASP A C 1
ATOM 1077 O O . ASP A 1 148 ? 22.769 -37.640 -50.157 1.00 71.75 148 ASP A O 1
ATOM 1081 N N . GLY A 1 149 ? 22.724 -35.580 -51.025 1.00 73.81 149 GLY A N 1
ATOM 1082 C CA . GLY A 1 149 ? 21.414 -35.199 -50.501 1.00 73.81 149 GLY A CA 1
ATOM 1083 C C . GLY A 1 149 ? 21.438 -34.275 -49.283 1.00 73.81 149 GLY A C 1
ATOM 1084 O O . GLY A 1 149 ? 20.362 -34.072 -48.705 1.00 73.81 149 GLY A O 1
ATOM 1085 N N . ASP A 1 150 ? 22.597 -33.756 -48.861 1.00 73.75 150 ASP A N 1
ATOM 1086 C CA . ASP A 1 150 ? 22.696 -32.869 -47.692 1.00 73.75 150 ASP A CA 1
ATOM 1087 C C . ASP A 1 150 ? 22.154 -31.442 -47.947 1.00 73.75 150 ASP A C 1
ATOM 1089 O O . ASP A 1 150 ? 21.622 -30.799 -47.031 1.00 73.75 150 ASP A O 1
ATOM 1093 N N . GLY A 1 151 ? 22.131 -31.025 -49.218 1.00 74.69 151 GLY A N 1
ATOM 1094 C CA . GLY A 1 151 ? 21.523 -29.791 -49.711 1.00 74.69 151 GLY A CA 1
ATOM 1095 C C . GLY A 1 151 ? 22.497 -28.763 -50.290 1.00 74.69 151 GLY A C 1
ATOM 1096 O O . GLY A 1 151 ? 22.014 -27.809 -50.919 1.00 74.69 151 GLY A O 1
ATOM 1097 N N . ASP A 1 152 ? 23.806 -28.960 -50.126 1.00 77.25 152 ASP A N 1
ATOM 1098 C CA . ASP A 1 152 ? 24.854 -28.148 -50.749 1.00 77.25 152 ASP A CA 1
ATOM 1099 C C . ASP A 1 152 ? 25.285 -28.750 -52.116 1.00 77.25 152 ASP A C 1
ATOM 1101 O O . ASP A 1 152 ? 24.756 -29.773 -52.557 1.00 77.25 152 ASP A O 1
ATOM 1105 N N . VAL A 1 153 ? 26.096 -28.035 -52.917 1.00 81.38 153 VAL A N 1
ATOM 1106 C CA . VAL A 1 153 ? 26.390 -28.415 -54.324 1.00 81.38 153 VAL A CA 1
ATOM 1107 C C . VAL A 1 153 ? 27.808 -28.024 -54.756 1.00 81.38 153 VAL A C 1
ATOM 1109 O O . VAL A 1 153 ? 28.244 -26.889 -54.573 1.00 81.38 153 VAL A O 1
ATOM 1112 N N . ASP A 1 154 ? 28.476 -28.913 -55.497 1.00 76.12 154 ASP A N 1
ATOM 1113 C CA . ASP A 1 154 ? 29.772 -28.696 -56.162 1.00 76.12 154 ASP A CA 1
ATOM 1114 C C . ASP A 1 154 ? 30.931 -28.268 -55.234 1.00 76.12 154 ASP A C 1
ATOM 1116 O O . ASP A 1 154 ? 31.691 -29.125 -54.799 1.00 76.12 154 ASP A O 1
ATOM 1120 N N . CYS A 1 155 ? 31.154 -26.966 -55.028 1.00 73.56 155 CYS A N 1
ATOM 1121 C CA . CYS A 1 155 ? 32.213 -26.431 -54.152 1.00 73.56 155 CYS A CA 1
ATOM 1122 C C . CYS A 1 155 ? 31.656 -25.830 -52.855 1.00 73.56 155 CYS A C 1
ATOM 1124 O O . CYS A 1 155 ? 32.424 -25.655 -51.917 1.00 73.56 155 CYS A O 1
ATOM 1126 N N . ASP A 1 156 ? 30.344 -25.573 -52.798 1.00 69.94 156 ASP A N 1
ATOM 1127 C CA . ASP A 1 156 ? 29.644 -25.146 -51.581 1.00 69.94 156 ASP A CA 1
ATOM 1128 C C . ASP A 1 156 ? 29.538 -26.324 -50.577 1.00 69.94 156 ASP A C 1
ATOM 1130 O O . ASP A 1 156 ? 29.280 -26.129 -49.394 1.00 69.94 156 ASP A O 1
ATOM 1134 N N . ASP A 1 157 ? 29.763 -27.552 -51.063 1.00 73.50 157 ASP A N 1
ATOM 1135 C CA . ASP A 1 157 ? 29.735 -28.820 -50.333 1.00 73.50 157 ASP A CA 1
ATOM 1136 C C . ASP A 1 157 ? 31.035 -29.080 -49.531 1.00 73.50 157 ASP A C 1
ATOM 1138 O O . ASP A 1 157 ? 32.165 -28.998 -50.038 1.00 73.50 157 ASP A O 1
ATOM 1142 N N . ALA A 1 158 ? 30.880 -29.459 -48.258 1.00 74.44 158 ALA A N 1
ATOM 1143 C CA . ALA A 1 158 ? 31.986 -29.662 -47.322 1.00 74.44 158 ALA A CA 1
ATOM 1144 C C . ALA A 1 158 ? 32.891 -30.875 -47.640 1.00 74.44 158 ALA A C 1
ATOM 1146 O O . ALA A 1 158 ? 34.091 -30.844 -47.331 1.00 74.44 158 ALA A O 1
ATOM 1147 N N . ASP A 1 159 ? 32.367 -31.928 -48.270 1.00 74.62 159 ASP A N 1
ATOM 1148 C CA . ASP A 1 159 ? 33.131 -33.091 -48.737 1.00 74.62 159 ASP A CA 1
ATOM 1149 C C . ASP A 1 159 ? 33.990 -32.743 -49.975 1.00 74.62 159 ASP A C 1
ATOM 1151 O O . ASP A 1 159 ? 35.017 -33.388 -50.256 1.00 74.62 159 ASP A O 1
ATOM 1155 N N . CYS A 1 160 ? 33.654 -31.645 -50.657 1.00 75.88 160 CYS A N 1
ATOM 1156 C CA . CYS A 1 160 ? 34.370 -31.111 -51.810 1.00 75.88 160 CYS A CA 1
ATOM 1157 C C . CYS A 1 160 ? 35.482 -30.092 -51.489 1.00 75.88 160 CYS A C 1
ATOM 1159 O O . CYS A 1 160 ? 36.346 -29.866 -52.344 1.00 75.88 160 CYS A O 1
ATOM 1161 N N . ALA A 1 161 ? 35.598 -29.608 -50.246 1.00 69.00 161 ALA A N 1
ATOM 1162 C CA . ALA A 1 161 ? 36.606 -28.632 -49.780 1.00 69.00 161 ALA A CA 1
ATOM 1163 C C . ALA A 1 161 ? 38.097 -29.048 -49.941 1.00 69.00 161 ALA A C 1
ATOM 1165 O O . ALA A 1 161 ? 39.023 -28.283 -49.670 1.00 69.00 161 ALA A O 1
ATOM 1166 N N . ALA A 1 162 ? 38.380 -30.290 -50.355 1.00 62.84 162 ALA A N 1
ATOM 1167 C CA . ALA A 1 162 ? 39.729 -30.767 -50.691 1.00 62.84 162 ALA A CA 1
ATOM 1168 C C . ALA A 1 162 ? 39.932 -31.040 -52.197 1.00 62.84 162 ALA A C 1
ATOM 1170 O O . ALA A 1 162 ? 40.976 -31.577 -52.607 1.00 62.84 162 ALA A O 1
ATOM 1171 N N . HIS A 1 163 ? 38.936 -30.734 -53.029 1.00 69.44 163 HIS A N 1
ATOM 1172 C CA . HIS A 1 163 ? 38.946 -31.014 -54.454 1.00 69.44 163 HIS A CA 1
ATOM 1173 C C . HIS A 1 163 ? 39.735 -29.950 -55.234 1.00 69.44 163 HIS A C 1
ATOM 1175 O O . HIS A 1 163 ? 39.717 -28.763 -54.945 1.00 69.44 163 HIS A O 1
ATOM 1181 N N . VAL A 1 164 ? 40.451 -30.370 -56.282 1.00 64.69 164 VAL A N 1
ATOM 1182 C CA . VAL A 1 164 ? 41.435 -29.522 -56.998 1.00 64.69 164 VAL A CA 1
ATOM 1183 C C . VAL A 1 164 ? 40.824 -28.356 -57.797 1.00 64.69 164 VAL A C 1
ATOM 1185 O O . VAL A 1 164 ? 41.564 -27.617 -58.446 1.00 64.69 164 VAL A O 1
ATOM 1188 N N . ASN A 1 165 ? 39.497 -28.236 -57.793 1.00 65.62 165 ASN A N 1
ATOM 1189 C CA . ASN A 1 165 ? 38.754 -27.177 -58.466 1.00 65.62 165 ASN A CA 1
ATOM 1190 C C . ASN A 1 165 ? 38.170 -26.138 -57.491 1.00 65.62 165 ASN A C 1
ATOM 1192 O O . ASN A 1 165 ? 37.769 -25.098 -57.986 1.00 65.62 165 ASN A O 1
ATOM 1196 N N . CYS A 1 166 ? 38.165 -26.416 -56.182 1.00 66.44 166 CYS A N 1
ATOM 1197 C CA . CYS A 1 166 ? 37.659 -25.560 -55.102 1.00 66.44 166 CYS A CA 1
ATOM 1198 C C . CYS A 1 166 ? 38.861 -25.220 -54.192 1.00 66.44 166 CYS A C 1
ATOM 1200 O O . CYS A 1 166 ? 39.026 -25.794 -53.118 1.00 66.44 166 CYS A O 1
ATOM 1202 N N . ALA A 1 167 ? 39.861 -24.512 -54.743 1.00 64.19 167 ALA A N 1
ATOM 1203 C CA . ALA A 1 167 ? 41.151 -24.300 -54.057 1.00 64.19 167 ALA A CA 1
ATOM 1204 C C . ALA A 1 167 ? 42.014 -23.132 -54.597 1.00 64.19 167 ALA A C 1
ATOM 1206 O O . ALA A 1 167 ? 43.236 -23.147 -54.387 1.00 64.19 167 ALA A O 1
ATOM 1207 N N . VAL A 1 168 ? 41.449 -22.236 -55.419 1.00 72.31 168 VAL A N 1
ATOM 1208 C CA . VAL A 1 168 ? 42.115 -21.031 -55.951 1.00 72.31 168 VAL A CA 1
ATOM 1209 C C . VAL A 1 168 ? 41.066 -19.972 -56.327 1.00 72.31 168 VAL A C 1
ATOM 1211 O O . VAL A 1 168 ? 40.523 -20.046 -57.431 1.00 72.31 168 VAL A O 1
ATOM 1214 N N . GLU A 1 169 ? 40.902 -18.952 -55.491 1.00 78.88 169 GLU A N 1
ATOM 1215 C CA . GLU A 1 169 ? 40.104 -17.749 -55.783 1.00 78.88 169 GLU A CA 1
ATOM 1216 C C . GLU A 1 169 ? 40.587 -16.943 -57.026 1.00 78.88 169 GLU A C 1
ATOM 1218 O O . GLU A 1 169 ? 41.796 -16.800 -57.288 1.00 78.88 169 GLU A O 1
ATOM 1223 N N . ASP A 1 170 ? 39.654 -16.378 -57.812 1.00 85.88 170 ASP A N 1
ATOM 1224 C CA . ASP A 1 170 ? 39.919 -15.328 -58.820 1.00 85.88 170 ASP A CA 1
ATOM 1225 C C . ASP A 1 170 ? 39.404 -13.973 -58.324 1.00 85.88 170 ASP A C 1
ATOM 1227 O O . ASP A 1 170 ? 38.313 -13.541 -58.682 1.00 85.88 170 ASP A O 1
ATOM 1231 N N . CYS A 1 171 ? 40.294 -13.284 -57.597 1.00 89.44 171 CYS A N 1
ATOM 1232 C CA . CYS A 1 171 ? 40.158 -11.999 -56.893 1.00 89.44 171 CYS A CA 1
ATOM 1233 C C . CYS A 1 171 ? 39.552 -10.787 -57.649 1.00 89.44 171 CYS A C 1
ATOM 1235 O O . CYS A 1 171 ? 39.771 -9.642 -57.248 1.00 89.44 171 CYS A O 1
ATOM 1237 N N . THR A 1 172 ? 38.948 -10.956 -58.825 1.00 90.12 172 THR A N 1
ATOM 1238 C CA . THR A 1 172 ? 38.491 -9.867 -59.698 1.00 90.12 172 THR A CA 1
ATOM 1239 C C . THR A 1 172 ? 37.076 -10.021 -60.250 1.00 90.12 172 THR A C 1
ATOM 1241 O O . THR A 1 172 ? 36.665 -9.189 -61.078 1.00 90.12 172 THR A O 1
ATOM 1244 N N . ASN A 1 173 ? 36.350 -11.078 -59.886 1.00 85.62 173 ASN A N 1
ATOM 1245 C CA . ASN A 1 173 ? 35.165 -11.521 -60.615 1.00 85.62 173 ASN A CA 1
ATOM 1246 C C . ASN A 1 173 ? 33.841 -11.456 -59.825 1.00 85.62 173 ASN A C 1
ATOM 1248 O O . ASN A 1 173 ? 32.783 -11.446 -60.474 1.00 85.62 173 ASN A O 1
ATOM 1252 N N . GLY A 1 174 ? 33.883 -11.283 -58.500 1.00 85.25 174 GLY A N 1
ATOM 1253 C CA . GLY A 1 174 ? 32.703 -11.165 -57.640 1.00 85.25 174 GLY A CA 1
ATOM 1254 C C . GLY A 1 174 ? 31.998 -12.482 -57.319 1.00 85.25 174 GLY A C 1
ATOM 1255 O O . GLY A 1 174 ? 30.776 -12.465 -57.138 1.00 85.25 174 GLY A O 1
ATOM 1256 N N . THR A 1 175 ? 32.724 -13.599 -57.301 1.00 84.88 175 THR A N 1
ATOM 1257 C CA . THR A 1 175 ? 32.239 -14.923 -56.890 1.00 84.88 175 THR A CA 1
ATOM 1258 C C . THR A 1 175 ? 33.293 -15.647 -56.070 1.00 84.88 175 THR A C 1
ATOM 1260 O O . THR A 1 175 ? 34.451 -15.590 -56.443 1.00 84.88 175 THR A O 1
ATOM 1263 N N . ASP A 1 176 ? 32.849 -16.365 -55.041 1.00 79.12 176 ASP A N 1
ATOM 1264 C CA . ASP A 1 176 ? 33.650 -17.340 -54.299 1.00 79.12 176 ASP A CA 1
ATOM 1265 C C . ASP A 1 176 ? 33.984 -18.519 -55.239 1.00 79.12 176 ASP A C 1
ATOM 1267 O O . ASP A 1 176 ? 33.089 -19.272 -55.639 1.00 79.12 176 ASP A O 1
ATOM 1271 N N . ASP A 1 177 ? 35.233 -18.610 -55.703 1.00 78.12 177 ASP A N 1
ATOM 1272 C CA . ASP A 1 177 ? 35.719 -19.665 -56.605 1.00 78.12 177 ASP A CA 1
ATOM 1273 C C . ASP A 1 177 ? 36.372 -20.848 -55.856 1.00 78.12 177 ASP A C 1
ATOM 1275 O O . ASP A 1 177 ? 36.707 -21.853 -56.503 1.00 78.12 177 ASP A O 1
ATOM 1279 N N . ASP A 1 178 ? 36.575 -20.775 -54.531 1.00 70.50 178 ASP A N 1
ATOM 1280 C CA . ASP A 1 178 ? 37.106 -21.902 -53.746 1.00 70.50 178 ASP A CA 1
ATOM 1281 C C . ASP A 1 178 ? 36.263 -22.437 -52.581 1.00 70.50 178 ASP A C 1
ATOM 1283 O O . ASP A 1 178 ? 36.551 -23.543 -52.111 1.00 70.50 178 ASP A O 1
ATOM 1287 N N . GLY A 1 179 ? 35.134 -21.798 -52.287 1.00 72.88 179 GLY A N 1
ATOM 1288 C CA . GLY A 1 179 ? 34.063 -22.282 -51.415 1.00 72.88 179 GLY A CA 1
ATOM 1289 C C . GLY A 1 179 ? 34.286 -21.997 -49.930 1.00 72.88 179 GLY A C 1
ATOM 1290 O O . GLY A 1 179 ? 33.704 -22.686 -49.090 1.00 72.88 179 GLY A O 1
ATOM 1291 N N . ASP A 1 180 ? 35.162 -21.050 -49.579 1.00 73.88 180 ASP A N 1
ATOM 1292 C CA . ASP A 1 180 ? 35.485 -20.740 -48.179 1.00 73.88 180 ASP A CA 1
ATOM 1293 C C . ASP A 1 180 ? 34.562 -19.676 -47.541 1.00 73.88 180 ASP A C 1
ATOM 1295 O O . ASP A 1 180 ? 34.487 -19.576 -46.309 1.00 73.88 180 ASP A O 1
ATOM 1299 N N . GLY A 1 181 ? 33.754 -18.999 -48.367 1.00 80.12 181 GLY A N 1
ATOM 1300 C CA . GLY A 1 181 ? 32.710 -18.051 -47.986 1.00 80.12 181 GLY A CA 1
ATOM 1301 C C . GLY A 1 181 ? 33.079 -16.576 -48.165 1.00 80.12 181 GLY A C 1
ATOM 1302 O O . GLY A 1 181 ? 32.171 -15.734 -48.135 1.00 80.12 181 GLY A O 1
ATOM 1303 N N . ASP A 1 182 ? 34.359 -16.253 -48.363 1.00 84.75 182 ASP A N 1
ATOM 1304 C CA . ASP A 1 182 ? 34.835 -14.898 -48.649 1.00 84.75 182 ASP A CA 1
ATOM 1305 C C . ASP A 1 182 ? 34.999 -14.677 -50.176 1.00 84.75 182 ASP A C 1
ATOM 1307 O O . ASP A 1 182 ? 35.110 -15.620 -50.951 1.00 84.75 182 ASP A O 1
ATOM 1311 N N . ILE A 1 183 ? 34.941 -13.420 -50.652 1.00 88.69 183 ILE A N 1
ATOM 1312 C CA . ILE A 1 183 ? 35.006 -13.094 -52.098 1.00 88.69 183 ILE A CA 1
ATOM 1313 C C . ILE A 1 183 ? 35.987 -11.969 -52.425 1.00 88.69 183 ILE A C 1
ATOM 1315 O O . ILE A 1 183 ? 36.075 -10.968 -51.707 1.00 88.69 183 ILE A O 1
ATOM 1319 N N . ASP A 1 184 ? 36.638 -12.052 -53.583 1.00 89.12 184 ASP A N 1
ATOM 1320 C CA . ASP A 1 184 ? 37.497 -11.007 -54.147 1.00 89.12 184 ASP A CA 1
ATOM 1321 C C . ASP A 1 184 ? 38.563 -10.468 -53.157 1.00 89.12 184 ASP A C 1
ATOM 1323 O O . ASP A 1 184 ? 39.573 -11.112 -52.924 1.00 89.12 184 ASP A O 1
ATOM 1327 N N . CYS A 1 185 ? 38.407 -9.252 -52.607 1.00 91.44 185 CYS A N 1
ATOM 1328 C CA . CYS A 1 185 ? 39.354 -8.685 -51.633 1.00 91.44 185 CYS A CA 1
ATOM 1329 C C . CYS A 1 185 ? 39.007 -8.999 -50.169 1.00 91.44 185 CYS A C 1
ATOM 1331 O O . CYS A 1 185 ? 39.828 -8.682 -49.310 1.00 91.44 185 CYS A O 1
ATOM 1333 N N . ALA A 1 186 ? 37.837 -9.588 -49.892 1.00 90.56 186 ALA A N 1
ATOM 1334 C CA . ALA A 1 186 ? 37.511 -10.126 -48.572 1.00 90.56 186 ALA A CA 1
ATOM 1335 C C . ALA A 1 186 ? 38.254 -11.446 -48.318 1.00 90.56 186 ALA A C 1
ATOM 1337 O O . ALA A 1 186 ? 38.673 -11.691 -47.187 1.00 90.56 186 ALA A O 1
ATOM 1338 N N . ASP A 1 187 ? 38.507 -12.237 -49.370 1.00 87.00 187 ASP A N 1
ATOM 1339 C CA . ASP A 1 187 ? 39.349 -13.428 -49.264 1.00 87.00 187 ASP A CA 1
ATOM 1340 C C . ASP A 1 187 ? 40.799 -13.053 -48.887 1.00 87.00 187 ASP A C 1
ATOM 1342 O O . ASP A 1 187 ? 41.487 -12.219 -49.495 1.00 87.00 187 ASP A O 1
ATOM 1346 N N . SER A 1 188 ? 41.286 -13.735 -47.854 1.00 86.12 188 SER A N 1
ATOM 1347 C CA . SER A 1 188 ? 42.640 -13.611 -47.338 1.00 86.12 188 SER A CA 1
ATOM 1348 C C . SER A 1 188 ? 43.734 -14.139 -48.285 1.00 86.12 188 SER A C 1
ATOM 1350 O O . SER A 1 188 ? 44.875 -13.658 -48.211 1.00 86.12 188 SER A O 1
ATOM 1352 N N . ASP A 1 189 ? 43.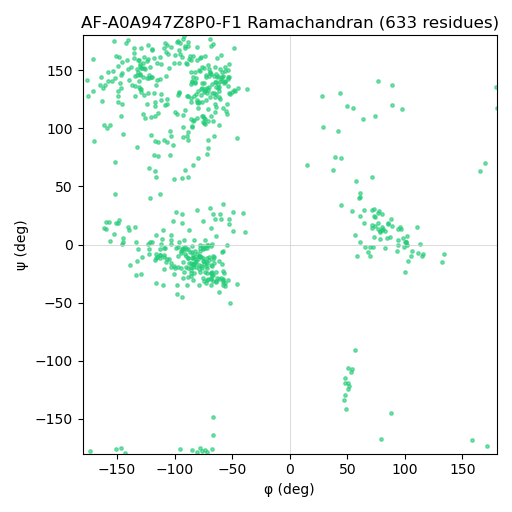430 -15.070 -49.195 1.00 84.62 189 ASP A N 1
ATOM 1353 C CA . ASP A 1 189 ? 44.369 -15.574 -50.205 1.00 84.62 189 ASP A CA 1
ATOM 1354 C C . ASP A 1 189 ? 44.561 -14.576 -51.372 1.00 84.62 189 ASP A C 1
ATOM 1356 O O . ASP A 1 189 ? 45.625 -14.545 -52.014 1.00 84.62 189 ASP A O 1
ATOM 1360 N N . CYS A 1 190 ? 43.637 -13.626 -51.539 1.00 88.12 190 CYS A N 1
ATOM 1361 C CA . CYS A 1 190 ? 43.759 -12.484 -52.445 1.00 88.12 190 CYS A CA 1
ATOM 1362 C C . CYS A 1 190 ? 44.639 -11.321 -51.945 1.00 88.12 190 CYS A C 1
ATOM 1364 O O . CYS A 1 190 ? 44.927 -10.384 -52.704 1.00 88.12 190 CYS A O 1
ATOM 1366 N N . LEU A 1 191 ? 45.179 -11.377 -50.721 1.00 89.75 191 LEU A N 1
ATOM 1367 C CA . LEU A 1 191 ? 46.034 -10.323 -50.154 1.00 89.75 191 LEU A CA 1
ATOM 1368 C C . LEU A 1 191 ? 47.253 -9.959 -51.034 1.00 89.75 191 LEU A C 1
ATOM 1370 O O . LEU A 1 191 ? 48.242 -10.690 -51.158 1.00 89.75 191 LEU A O 1
ATOM 1374 N N . GLY A 1 192 ? 47.240 -8.736 -51.574 1.00 85.56 192 GLY A N 1
ATOM 1375 C CA . GLY A 1 192 ? 48.277 -8.199 -52.460 1.00 85.56 192 GLY A CA 1
ATOM 1376 C C . GLY A 1 192 ? 48.123 -8.557 -53.945 1.00 85.56 192 GLY A C 1
ATOM 1377 O O . GLY A 1 192 ? 49.021 -8.221 -54.732 1.00 85.56 192 GLY A O 1
ATOM 1378 N N . SER A 1 193 ? 47.023 -9.207 -54.330 1.00 89.25 193 SER A N 1
ATOM 1379 C CA . SER A 1 193 ? 46.598 -9.412 -55.720 1.00 89.25 193 SER A CA 1
ATOM 1380 C C . SER A 1 193 ? 45.898 -8.168 -56.296 1.00 89.25 193 SER A C 1
ATOM 1382 O O . SER A 1 193 ? 45.646 -7.186 -55.595 1.00 89.25 193 SER A O 1
ATOM 1384 N N . GLU A 1 194 ? 45.655 -8.168 -57.612 1.00 90.69 194 GLU A N 1
ATOM 1385 C CA . GLU A 1 194 ? 44.815 -7.154 -58.268 1.00 90.69 194 GLU A CA 1
ATOM 1386 C C . GLU A 1 194 ? 43.354 -7.499 -57.964 1.00 90.69 194 GLU A C 1
ATOM 1388 O O . GLU A 1 194 ? 42.948 -8.619 -58.250 1.00 90.69 194 GLU A O 1
ATOM 1393 N N . GLY A 1 195 ? 42.627 -6.558 -57.357 1.00 89.12 195 GLY A N 1
ATOM 1394 C CA . GLY A 1 195 ? 41.237 -6.718 -56.927 1.00 89.12 195 GLY A CA 1
ATOM 1395 C C . GLY A 1 195 ? 40.214 -6.198 -57.948 1.00 89.12 195 GLY A C 1
ATOM 1396 O O . GLY A 1 195 ? 40.596 -5.686 -59.017 1.00 89.12 195 GLY A O 1
ATOM 1397 N N . PRO A 1 196 ? 38.909 -6.215 -57.621 1.00 86.94 196 PRO A N 1
ATOM 1398 C CA . PRO A 1 196 ? 37.856 -5.690 -58.484 1.00 86.94 196 PRO A CA 1
ATOM 1399 C C . PRO A 1 196 ? 38.100 -4.227 -58.861 1.00 86.94 196 PRO A C 1
ATOM 1401 O O . PRO A 1 196 ? 38.571 -3.405 -58.079 1.00 86.94 196 PRO A O 1
ATOM 1404 N N . GLY A 1 197 ? 37.831 -3.876 -60.118 1.00 85.50 197 GLY A N 1
ATOM 1405 C CA . GLY A 1 197 ? 38.097 -2.523 -60.624 1.00 85.50 197 GLY A CA 1
ATOM 1406 C C . GLY A 1 197 ? 39.581 -2.170 -60.832 1.00 85.50 197 GLY A C 1
ATOM 1407 O O . GLY A 1 197 ? 39.861 -1.096 -61.373 1.00 85.50 197 GLY A O 1
ATOM 1408 N N . GLY A 1 198 ? 40.519 -3.071 -60.513 1.00 86.06 198 GLY A N 1
ATOM 1409 C CA . GLY A 1 198 ? 41.963 -2.861 -60.667 1.00 86.06 198 GLY A CA 1
ATOM 1410 C C . GLY A 1 198 ? 42.635 -2.212 -59.454 1.00 86.06 198 GLY A C 1
ATOM 1411 O O . GLY A 1 198 ? 43.692 -1.589 -59.605 1.00 86.06 198 GLY A O 1
ATOM 1412 N N . ILE A 1 199 ? 42.013 -2.325 -58.277 1.00 89.62 199 ILE A N 1
ATOM 1413 C CA . ILE A 1 199 ? 42.618 -1.978 -56.986 1.00 89.62 199 ILE A CA 1
ATOM 1414 C C . ILE A 1 199 ? 43.654 -3.036 -56.569 1.00 89.62 199 ILE A C 1
ATOM 1416 O O . ILE A 1 199 ? 43.961 -3.963 -57.320 1.00 89.62 199 ILE A O 1
ATOM 1420 N N . THR A 1 200 ? 44.256 -2.900 -55.390 1.00 92.75 200 THR A N 1
ATOM 1421 C CA . THR A 1 200 ? 45.135 -3.934 -54.819 1.00 92.75 200 THR A CA 1
ATOM 1422 C C . THR A 1 200 ? 44.612 -4.319 -53.451 1.00 92.75 200 THR A C 1
ATOM 1424 O O . THR A 1 200 ? 44.555 -3.442 -52.585 1.00 92.75 200 THR A O 1
ATOM 1427 N N . CYS A 1 201 ? 44.284 -5.598 -53.261 1.00 92.50 201 CYS A N 1
ATOM 1428 C CA . CYS A 1 201 ? 43.748 -6.067 -51.989 1.00 92.50 201 CYS A CA 1
ATOM 1429 C C . CYS A 1 201 ? 44.799 -5.921 -50.869 1.00 92.50 201 CYS A C 1
ATOM 1431 O O . CYS A 1 201 ? 46.004 -6.125 -51.076 1.00 92.50 201 CYS A O 1
ATOM 1433 N N . GLN A 1 202 ? 44.349 -5.511 -49.692 1.00 92.06 202 GLN A N 1
ATOM 1434 C CA . GLN A 1 202 ? 45.103 -5.099 -48.509 1.00 92.06 202 GLN A CA 1
ATOM 1435 C C . GLN A 1 202 ? 44.473 -5.762 -47.274 1.00 92.06 202 GLN A C 1
ATOM 1437 O O . GLN A 1 202 ? 43.417 -6.357 -47.366 1.00 92.06 202 GLN A O 1
ATOM 1442 N N . ALA A 1 203 ? 45.137 -5.693 -46.119 1.00 87.75 203 ALA A N 1
ATOM 1443 C CA . ALA A 1 203 ? 44.614 -6.260 -44.863 1.00 87.75 203 ALA A CA 1
ATOM 1444 C C . ALA A 1 203 ? 44.042 -5.194 -43.899 1.00 87.75 203 ALA A C 1
ATOM 1446 O O . ALA A 1 203 ? 43.858 -5.494 -42.724 1.00 87.75 203 ALA A O 1
ATOM 1447 N N . THR A 1 204 ? 43.949 -3.954 -44.388 1.00 89.88 204 THR A N 1
ATOM 1448 C CA . THR A 1 204 ? 43.490 -2.699 -43.756 1.00 89.88 204 THR A CA 1
ATOM 1449 C C . THR A 1 204 ? 43.405 -1.667 -44.893 1.00 89.88 204 THR A C 1
ATOM 1451 O O . THR A 1 204 ? 44.409 -1.559 -45.625 1.00 89.88 204 THR A O 1
ATOM 1454 N N . GLU A 1 205 ? 42.337 -0.885 -45.067 1.00 89.44 205 GLU A N 1
ATOM 1455 C CA . GLU A 1 205 ? 42.294 0.113 -46.146 1.00 89.44 205 GLU A CA 1
ATOM 1456 C C . GLU A 1 205 ? 43.357 1.210 -45.921 1.00 89.44 205 GLU A C 1
ATOM 1458 O O . GLU A 1 205 ? 43.409 1.909 -44.907 1.00 89.44 205 GLU A O 1
ATOM 1463 N N . THR A 1 206 ? 44.271 1.379 -46.885 1.00 88.38 206 THR A N 1
ATOM 1464 C CA . THR A 1 206 ? 45.256 2.480 -46.855 1.00 88.38 206 THR A CA 1
ATOM 1465 C C . THR A 1 206 ? 45.220 3.381 -48.086 1.00 88.38 206 THR A C 1
ATOM 1467 O O . THR A 1 206 ? 45.995 4.346 -48.158 1.00 88.38 206 THR A O 1
ATOM 1470 N N . SER A 1 207 ? 44.331 3.106 -49.049 1.00 88.25 207 SER A N 1
ATOM 1471 C CA . SER A 1 207 ? 44.237 3.846 -50.317 1.00 88.25 207 SER A CA 1
ATOM 1472 C C . SER A 1 207 ? 42.947 4.657 -50.446 1.00 88.25 207 SER A C 1
ATOM 1474 O O . SER A 1 207 ? 42.416 4.770 -51.543 1.00 88.25 207 SER A O 1
ATOM 1476 N N . CYS A 1 208 ? 42.592 5.334 -49.345 1.00 88.69 208 CYS A N 1
ATOM 1477 C CA . CYS A 1 208 ? 41.402 6.143 -49.026 1.00 88.69 208 CYS A CA 1
ATOM 1478 C C . CYS A 1 208 ? 40.934 7.240 -50.024 1.00 88.69 208 CYS A C 1
ATOM 1480 O O . CYS A 1 208 ? 40.484 8.310 -49.603 1.00 88.69 208 CYS A O 1
ATOM 1482 N N . ASN A 1 209 ? 41.185 7.116 -51.327 1.00 87.88 209 ASN A N 1
ATOM 1483 C CA . ASN A 1 209 ? 40.702 7.989 -52.406 1.00 87.88 209 ASN A CA 1
ATOM 1484 C C . ASN A 1 209 ? 40.741 7.323 -53.804 1.00 87.88 209 ASN A C 1
ATOM 1486 O O . ASN A 1 209 ? 40.768 8.051 -54.808 1.00 87.88 209 ASN A O 1
ATOM 1490 N N . ASP A 1 210 ? 40.799 5.990 -53.898 1.00 86.81 210 ASP A N 1
ATOM 1491 C CA . ASP A 1 210 ? 40.800 5.261 -55.174 1.00 86.81 210 ASP A CA 1
ATOM 1492 C C . ASP A 1 210 ? 39.427 4.699 -55.601 1.00 86.81 210 ASP A C 1
ATOM 1494 O O . ASP A 1 210 ? 39.283 4.287 -56.758 1.00 86.81 210 ASP A O 1
ATOM 1498 N N . ASN A 1 211 ? 38.398 4.862 -54.756 1.00 86.44 211 ASN A N 1
ATOM 1499 C CA . ASN A 1 211 ? 37.019 4.409 -54.964 1.00 86.44 211 ASN A CA 1
ATOM 1500 C C . ASN A 1 211 ? 36.837 2.880 -55.036 1.00 86.44 211 ASN A C 1
ATOM 1502 O O . ASN A 1 211 ? 35.907 2.420 -55.711 1.00 86.44 211 ASN A O 1
ATOM 1506 N N . GLY A 1 212 ? 37.678 2.105 -54.349 1.00 89.12 212 GLY A N 1
ATOM 1507 C CA . GLY A 1 212 ? 37.427 0.693 -54.063 1.00 89.12 212 GLY A CA 1
ATOM 1508 C C . GLY A 1 212 ? 37.624 0.346 -52.589 1.00 89.12 212 GLY A C 1
ATOM 1509 O O . GLY A 1 212 ? 38.402 0.985 -51.895 1.00 89.12 212 GLY A O 1
ATOM 1510 N N . ASP A 1 213 ? 36.920 -0.694 -52.161 1.00 90.81 213 ASP A N 1
ATOM 1511 C CA . ASP A 1 213 ? 37.116 -1.390 -50.890 1.00 90.81 213 ASP A CA 1
ATOM 1512 C C . ASP A 1 213 ? 38.380 -2.257 -51.028 1.00 90.81 213 ASP A C 1
ATOM 1514 O O . ASP A 1 213 ? 38.419 -3.163 -51.867 1.00 90.81 213 ASP A O 1
ATOM 1518 N N . ASN A 1 214 ? 39.470 -1.910 -50.334 1.00 91.88 214 ASN A N 1
ATOM 1519 C CA . ASN A 1 214 ? 40.737 -2.619 -50.523 1.00 91.88 214 ASN A CA 1
ATOM 1520 C C . ASN A 1 214 ? 40.913 -3.839 -49.619 1.00 91.88 214 ASN A C 1
ATOM 1522 O O . ASN A 1 214 ? 41.790 -4.640 -49.925 1.00 91.88 214 ASN A O 1
ATOM 1526 N N . ASP A 1 215 ? 40.196 -3.963 -48.515 1.00 91.25 215 ASP A N 1
ATOM 1527 C CA . ASP A 1 215 ? 40.371 -5.016 -47.506 1.00 91.25 215 ASP A CA 1
ATOM 1528 C C . ASP A 1 215 ? 39.116 -5.866 -47.274 1.00 91.25 215 ASP A C 1
ATOM 1530 O O . ASP A 1 215 ? 39.158 -6.811 -46.489 1.00 91.25 215 ASP A O 1
ATOM 1534 N N . GLY A 1 216 ? 38.053 -5.593 -48.030 1.00 89.88 216 GLY A N 1
ATOM 1535 C CA . GLY A 1 216 ? 36.876 -6.437 -48.188 1.00 89.88 216 GLY A CA 1
ATOM 1536 C C . GLY A 1 216 ? 35.860 -6.340 -47.056 1.00 89.88 216 GLY A C 1
ATOM 1537 O O . GLY A 1 216 ? 34.993 -7.207 -46.959 1.00 89.88 216 GLY A O 1
ATOM 1538 N N . ASP A 1 217 ? 35.945 -5.323 -46.194 1.00 89.75 217 ASP A N 1
ATOM 1539 C CA . ASP A 1 217 ? 35.053 -5.183 -45.034 1.00 89.75 217 ASP A CA 1
ATOM 1540 C C . ASP A 1 217 ? 33.658 -4.617 -45.394 1.00 89.75 217 ASP A C 1
ATOM 1542 O O . ASP A 1 217 ? 32.720 -4.669 -44.588 1.00 89.75 217 ASP A O 1
ATOM 1546 N N . GLY A 1 218 ? 33.491 -4.145 -46.636 1.00 88.25 218 GLY A N 1
ATOM 1547 C CA . GLY A 1 218 ? 32.264 -3.567 -47.178 1.00 88.25 218 GLY A CA 1
ATOM 1548 C C . GLY A 1 218 ? 32.228 -2.035 -47.184 1.00 88.25 218 GLY A C 1
ATOM 1549 O O . GLY A 1 218 ? 31.241 -1.461 -47.667 1.00 88.25 218 GLY A O 1
ATOM 1550 N N . LEU A 1 219 ? 33.261 -1.364 -46.671 1.00 89.81 219 LEU A N 1
ATOM 1551 C CA . LEU A 1 219 ? 33.424 0.090 -46.688 1.00 89.81 219 LEU A CA 1
ATOM 1552 C C . LEU A 1 219 ? 34.515 0.518 -47.688 1.00 89.81 219 LEU A C 1
ATOM 1554 O O . LEU A 1 219 ? 35.234 -0.298 -48.250 1.00 89.81 219 LEU A O 1
ATOM 1558 N N . ALA A 1 220 ? 34.560 1.813 -48.024 1.00 87.88 220 ALA A N 1
ATOM 1559 C CA . ALA A 1 220 ? 35.519 2.331 -49.003 1.00 87.88 220 ALA A CA 1
ATOM 1560 C C . ALA A 1 220 ? 35.855 3.817 -48.792 1.00 87.88 220 ALA A C 1
ATOM 1562 O O . ALA A 1 220 ? 34.999 4.634 -48.419 1.00 87.88 220 ALA A O 1
ATOM 1563 N N . ASP A 1 221 ? 37.075 4.205 -49.156 1.00 85.81 221 ASP A N 1
ATOM 1564 C CA . ASP A 1 221 ? 37.604 5.568 -49.104 1.00 85.81 221 ASP A CA 1
ATOM 1565 C C . ASP A 1 221 ? 37.477 6.222 -47.716 1.00 85.81 221 ASP A C 1
ATOM 1567 O O . ASP A 1 221 ? 38.239 5.950 -46.808 1.00 85.81 221 ASP A O 1
ATOM 1571 N N . CYS A 1 222 ? 36.558 7.176 -47.553 1.00 84.38 222 CYS A N 1
ATOM 1572 C CA . CYS A 1 222 ? 36.336 7.904 -46.302 1.00 84.38 222 CYS A CA 1
ATOM 1573 C C . CYS A 1 222 ? 35.101 7.414 -45.544 1.00 84.38 222 CYS A C 1
ATOM 1575 O O . CYS A 1 222 ? 34.723 8.028 -44.551 1.00 84.38 222 CYS A O 1
ATOM 1577 N N . GLN A 1 223 ? 34.445 6.370 -46.055 1.00 82.94 223 GLN A N 1
ATOM 1578 C CA . GLN A 1 223 ? 33.403 5.640 -45.336 1.00 82.94 223 GLN A CA 1
ATOM 1579 C C . GLN A 1 223 ? 34.002 4.477 -44.539 1.00 82.94 223 GLN A C 1
ATOM 1581 O O . GLN A 1 223 ? 33.368 4.026 -43.592 1.00 82.94 223 GLN A O 1
ATOM 1586 N N . ASP A 1 224 ? 35.214 4.041 -44.895 1.00 84.38 224 ASP A N 1
ATOM 1587 C CA . ASP A 1 224 ? 36.005 3.088 -44.124 1.00 84.38 224 ASP A CA 1
ATOM 1588 C C . ASP A 1 224 ? 36.589 3.708 -42.833 1.00 84.38 224 ASP A C 1
ATOM 1590 O O . ASP A 1 224 ? 36.941 4.894 -42.754 1.00 84.38 224 ASP A O 1
ATOM 1594 N N . THR A 1 225 ? 36.680 2.871 -41.798 1.00 86.56 225 THR A N 1
ATOM 1595 C CA . THR A 1 225 ? 37.120 3.235 -40.452 1.00 86.56 225 THR A CA 1
ATOM 1596 C C . THR A 1 225 ? 38.641 3.244 -40.277 1.00 86.56 225 THR A C 1
ATOM 1598 O O . THR A 1 225 ? 39.147 4.085 -39.522 1.00 86.56 225 THR A O 1
ATOM 1601 N N . ASP A 1 226 ? 39.396 2.416 -41.004 1.00 86.94 226 ASP A N 1
ATOM 1602 C CA . ASP A 1 226 ? 40.867 2.467 -41.011 1.00 86.94 226 ASP A CA 1
ATOM 1603 C C . ASP A 1 226 ? 41.373 3.760 -41.693 1.00 86.94 226 ASP A C 1
ATOM 1605 O O . ASP A 1 226 ? 42.366 4.388 -41.279 1.00 86.94 226 ASP A O 1
ATOM 1609 N N . CYS A 1 227 ? 40.594 4.267 -42.644 1.00 86.81 227 CYS A N 1
ATOM 1610 C CA . CYS A 1 227 ? 40.776 5.532 -43.330 1.00 86.81 227 CYS A CA 1
ATOM 1611 C C . CYS A 1 227 ? 40.351 6.787 -42.542 1.00 86.81 227 CYS A C 1
ATOM 1613 O O . CYS A 1 227 ? 40.695 7.902 -42.956 1.00 86.81 227 CYS A O 1
ATOM 1615 N N . ALA A 1 228 ? 39.742 6.674 -41.354 1.00 80.00 228 ALA A N 1
ATOM 1616 C CA . ALA A 1 228 ? 39.328 7.824 -40.525 1.00 80.00 228 ALA A CA 1
ATOM 1617 C C . ALA A 1 228 ? 40.484 8.786 -40.141 1.00 80.00 228 ALA A C 1
ATOM 1619 O O . ALA A 1 228 ? 40.289 9.972 -39.849 1.00 80.00 228 ALA A O 1
ATOM 1620 N N . SER A 1 229 ? 41.731 8.297 -40.157 1.00 76.75 229 SER A N 1
ATOM 1621 C CA . SER A 1 229 ? 42.933 9.111 -39.908 1.00 76.75 229 SER A CA 1
ATOM 1622 C C . SER A 1 229 ? 43.549 9.746 -41.168 1.00 76.75 229 SER A C 1
ATOM 1624 O O . SER A 1 229 ? 44.515 10.518 -41.074 1.00 76.75 229 SER A O 1
ATOM 1626 N N . ALA A 1 230 ? 43.011 9.452 -42.356 1.00 79.62 230 ALA A N 1
ATOM 1627 C CA . ALA A 1 230 ? 43.511 9.967 -43.621 1.00 79.62 230 ALA A CA 1
ATOM 1628 C C . ALA A 1 230 ? 43.215 11.467 -43.768 1.00 79.62 230 ALA A C 1
ATOM 1630 O O . ALA A 1 230 ? 42.097 11.947 -43.593 1.00 79.62 230 ALA A O 1
ATOM 1631 N N . ALA A 1 231 ? 44.227 12.240 -44.171 1.00 73.62 231 ALA A N 1
ATOM 1632 C CA . ALA A 1 231 ? 44.147 13.704 -44.253 1.00 73.62 231 ALA A CA 1
ATOM 1633 C C . ALA A 1 231 ? 43.184 14.251 -45.336 1.00 73.62 231 ALA A C 1
ATOM 1635 O O . ALA A 1 231 ? 43.111 15.466 -45.525 1.00 73.62 231 ALA A O 1
ATOM 1636 N N . ASN A 1 232 ? 42.511 13.370 -46.080 1.00 74.12 232 ASN A N 1
ATOM 1637 C CA . ASN A 1 232 ? 41.444 13.685 -47.030 1.00 74.12 232 ASN A CA 1
ATOM 1638 C C . ASN A 1 232 ? 40.046 13.246 -46.558 1.00 74.12 232 ASN A C 1
ATOM 1640 O O . ASN A 1 232 ? 39.082 13.634 -47.209 1.00 74.12 232 ASN A O 1
ATOM 1644 N N . CYS A 1 233 ? 39.961 12.480 -45.468 1.00 74.00 233 CYS A N 1
ATOM 1645 C CA . CYS A 1 233 ? 38.720 12.033 -44.831 1.00 74.00 233 CYS A CA 1
ATOM 1646 C C . CYS A 1 233 ? 38.400 12.832 -43.562 1.00 74.00 233 CYS A C 1
ATOM 1648 O O . CYS A 1 233 ? 37.261 12.868 -43.126 1.00 74.00 233 CYS A O 1
ATOM 1650 N N . GLN A 1 234 ? 39.380 13.561 -43.019 1.00 67.62 234 GLN A N 1
ATOM 1651 C CA . GLN A 1 234 ? 39.125 14.577 -41.999 1.00 67.62 234 GLN A CA 1
ATOM 1652 C C . GLN A 1 234 ? 38.505 15.810 -42.673 1.00 67.62 234 GLN A C 1
ATOM 1654 O O . GLN A 1 234 ? 39.204 16.549 -43.382 1.00 67.62 234 GLN A O 1
ATOM 1659 N N . GLY A 1 235 ? 37.195 15.982 -42.495 1.00 60.00 235 GLY A N 1
ATOM 1660 C CA . GLY A 1 235 ? 36.410 17.078 -43.054 1.00 60.00 235 GLY A CA 1
ATOM 1661 C C . GLY A 1 235 ? 36.767 18.460 -42.481 1.00 60.00 235 GLY A C 1
ATOM 1662 O O . GLY A 1 235 ? 37.832 18.683 -41.886 1.00 60.00 235 GLY A O 1
ATOM 1663 N N . PRO A 1 236 ? 35.894 19.460 -42.682 1.00 63.03 236 PRO A N 1
ATOM 1664 C CA . PRO A 1 236 ? 35.751 20.572 -41.742 1.00 63.03 236 PRO A CA 1
ATOM 1665 C C . PRO A 1 236 ? 35.618 20.074 -40.286 1.00 63.03 236 PRO A C 1
ATOM 1667 O O . PRO A 1 236 ? 35.474 18.892 -40.037 1.00 63.03 236 PRO A O 1
ATOM 1670 N N . VAL A 1 237 ? 35.707 20.976 -39.309 1.00 73.19 237 VAL A N 1
ATOM 1671 C CA . VAL A 1 237 ? 35.326 20.633 -37.927 1.00 73.19 237 VAL A CA 1
ATOM 1672 C C . VAL A 1 237 ? 33.903 21.128 -37.744 1.00 73.19 237 VAL A C 1
ATOM 1674 O O . VAL A 1 237 ? 33.676 22.313 -38.029 1.00 73.19 237 VAL A O 1
ATOM 1677 N N . GLU A 1 238 ? 33.006 20.268 -37.266 1.00 84.81 238 GLU A N 1
ATOM 1678 C CA . GLU A 1 238 ? 31.613 20.627 -37.005 1.00 84.81 238 GLU A CA 1
ATOM 1679 C C . GLU A 1 238 ? 31.492 21.826 -36.053 1.00 84.81 238 GLU A C 1
ATOM 1681 O O . GLU A 1 238 ? 32.335 22.099 -35.183 1.00 84.81 238 GLU A O 1
ATOM 1686 N N . ASN A 1 239 ? 30.424 22.595 -36.244 1.00 87.88 239 ASN A N 1
ATOM 1687 C CA . ASN A 1 239 ? 30.086 23.741 -35.420 1.00 87.88 239 ASN A CA 1
ATOM 1688 C C . ASN A 1 239 ? 28.788 23.490 -34.654 1.00 87.88 239 ASN A C 1
ATOM 1690 O O . ASN A 1 239 ? 27.735 23.965 -35.071 1.00 87.88 239 ASN A O 1
ATOM 1694 N N . CYS A 1 240 ? 28.946 22.891 -33.471 1.00 90.44 240 CYS A N 1
ATOM 1695 C CA . CYS A 1 240 ? 27.942 22.390 -32.523 1.00 90.44 240 CYS A CA 1
ATOM 1696 C C . CYS A 1 240 ? 26.811 23.350 -32.058 1.00 90.44 240 CYS A C 1
ATOM 1698 O O . CYS A 1 240 ? 26.266 23.176 -30.974 1.00 90.44 240 CYS A O 1
ATOM 1700 N N . THR A 1 241 ? 26.525 24.457 -32.746 1.00 91.56 241 THR A N 1
ATOM 1701 C CA . THR A 1 241 ? 25.643 25.538 -32.272 1.00 91.56 241 THR A CA 1
ATOM 1702 C C . THR A 1 241 ? 24.796 26.222 -33.354 1.00 91.56 241 THR A C 1
ATOM 1704 O O . THR A 1 241 ? 24.142 27.232 -33.054 1.00 91.56 241 THR A O 1
ATOM 1707 N N . ASN A 1 242 ? 24.862 25.789 -34.616 1.00 88.31 242 ASN A N 1
ATOM 1708 C CA . ASN A 1 242 ? 24.360 26.555 -35.761 1.00 88.31 242 ASN A CA 1
ATOM 1709 C C . ASN A 1 242 ? 23.178 25.910 -36.519 1.00 88.31 242 ASN A C 1
ATOM 1711 O O . ASN A 1 242 ? 22.555 26.616 -37.326 1.00 88.31 242 ASN A O 1
ATOM 1715 N N . GLY A 1 243 ? 22.834 24.649 -36.240 1.00 87.06 243 GLY A N 1
ATOM 1716 C CA . GLY A 1 243 ? 21.764 23.893 -36.899 1.00 87.06 243 GLY A CA 1
ATOM 1717 C C . GLY A 1 243 ? 22.081 23.476 -38.336 1.00 87.06 243 GLY A C 1
ATOM 1718 O O . GLY A 1 243 ? 21.170 23.451 -39.172 1.00 87.06 243 GLY A O 1
ATOM 1719 N N . ILE A 1 244 ? 23.359 23.266 -38.658 1.00 88.31 244 ILE A N 1
ATOM 1720 C CA . ILE A 1 244 ? 23.867 22.924 -39.987 1.00 88.31 244 ILE A CA 1
ATOM 1721 C C . ILE A 1 244 ? 25.067 21.989 -39.830 1.00 88.31 244 ILE A C 1
ATOM 1723 O O . ILE A 1 244 ? 26.090 22.430 -39.331 1.00 88.31 244 ILE A O 1
ATOM 1727 N N . ASP A 1 245 ? 24.941 20.801 -40.411 1.00 85.31 245 ASP A N 1
ATOM 1728 C CA . ASP A 1 245 ? 26.021 19.906 -40.840 1.00 85.31 245 ASP A CA 1
ATOM 1729 C C . ASP A 1 245 ? 27.123 20.698 -41.598 1.00 85.31 245 ASP A C 1
ATOM 1731 O O . ASP A 1 245 ? 26.989 20.992 -42.798 1.00 85.31 245 ASP A O 1
ATOM 1735 N N . ASP A 1 246 ? 28.150 21.180 -40.879 1.00 83.75 246 ASP A N 1
ATOM 1736 C CA . ASP A 1 246 ? 29.233 22.021 -41.416 1.00 83.75 246 ASP A CA 1
ATOM 1737 C C . ASP A 1 246 ? 30.391 21.167 -41.980 1.00 83.75 246 ASP A C 1
ATOM 1739 O O . ASP A 1 246 ? 31.208 21.708 -42.744 1.00 83.75 246 ASP A O 1
ATOM 1743 N N . ASP A 1 247 ? 30.465 19.866 -41.659 1.00 76.50 247 ASP A N 1
ATOM 1744 C CA . ASP A 1 247 ? 31.507 18.942 -42.134 1.00 76.50 247 ASP A CA 1
ATOM 1745 C C . ASP A 1 247 ? 31.075 17.976 -43.264 1.00 76.50 247 ASP A C 1
ATOM 1747 O O . ASP A 1 247 ? 31.908 17.604 -44.102 1.00 76.50 247 ASP A O 1
ATOM 1751 N N . SER A 1 248 ? 29.762 17.779 -43.422 1.00 82.38 248 SER A N 1
ATOM 1752 C CA . SER A 1 248 ? 29.068 16.960 -44.424 1.00 82.38 248 SER A CA 1
ATOM 1753 C C . SER A 1 248 ? 29.079 15.442 -44.195 1.00 82.38 248 SER A C 1
ATOM 1755 O O . SER A 1 248 ? 28.960 14.706 -45.184 1.00 82.38 248 SER A O 1
ATOM 1757 N N . ASP A 1 249 ? 29.184 14.971 -42.947 1.00 76.56 249 ASP A N 1
ATOM 1758 C CA . ASP A 1 249 ? 29.019 13.551 -42.587 1.00 76.56 249 ASP A CA 1
ATOM 1759 C C . ASP A 1 249 ? 27.539 13.090 -42.532 1.00 76.56 249 ASP A C 1
ATOM 1761 O O . ASP A 1 249 ? 27.235 11.922 -42.801 1.00 76.56 249 ASP A O 1
ATOM 1765 N N . GLY A 1 250 ? 26.606 14.028 -42.326 1.00 84.81 250 GLY A N 1
ATOM 1766 C CA . GLY A 1 250 ? 25.157 13.805 -42.276 1.00 84.81 250 GLY A CA 1
ATOM 1767 C C . GLY A 1 250 ? 24.493 14.102 -40.926 1.00 84.81 250 GLY A C 1
ATOM 1768 O O . GLY A 1 250 ? 23.256 14.123 -40.872 1.00 84.81 250 GLY A O 1
ATOM 1769 N N . PHE A 1 251 ? 25.272 14.362 -39.878 1.00 85.62 251 PHE A N 1
ATOM 1770 C CA . PHE A 1 251 ? 24.820 14.782 -38.553 1.00 85.62 251 PHE A CA 1
ATOM 1771 C C . PHE A 1 251 ? 25.039 16.294 -38.350 1.00 85.62 251 PHE A C 1
ATOM 1773 O O . PHE A 1 251 ? 25.564 16.983 -39.220 1.00 85.62 251 PHE A O 1
ATOM 1780 N N . ALA A 1 252 ? 24.490 16.869 -37.275 1.00 89.31 252 ALA A N 1
ATOM 1781 C CA . ALA A 1 252 ? 24.565 18.313 -37.029 1.00 89.31 252 ALA A CA 1
ATOM 1782 C C . ALA A 1 252 ? 24.361 18.662 -35.551 1.00 89.31 252 ALA A C 1
ATOM 1784 O O . ALA A 1 252 ? 23.536 18.052 -34.864 1.00 89.31 252 ALA A O 1
ATOM 1785 N N . ASP A 1 253 ? 25.013 19.729 -35.095 1.00 88.81 253 ASP A N 1
ATOM 1786 C CA . ASP A 1 253 ? 24.978 20.184 -33.704 1.00 88.81 253 ASP A CA 1
ATOM 1787 C C . ASP A 1 253 ? 25.316 19.052 -32.702 1.00 88.81 253 ASP A C 1
ATOM 1789 O O . ASP A 1 253 ? 26.409 18.508 -32.756 1.00 88.81 253 ASP A O 1
ATOM 1793 N N . CYS A 1 254 ? 24.433 18.708 -31.753 1.00 90.94 254 CYS A N 1
ATOM 1794 C CA . CYS A 1 254 ? 24.715 17.655 -30.766 1.00 90.94 254 CYS A CA 1
ATOM 1795 C C . CYS A 1 254 ? 24.481 16.231 -31.279 1.00 90.94 254 CYS A C 1
ATOM 1797 O O . CYS A 1 254 ? 25.007 15.314 -30.665 1.00 90.94 254 CYS A O 1
ATOM 1799 N N . ALA A 1 255 ? 23.773 16.057 -32.404 1.00 90.50 255 ALA A N 1
ATOM 1800 C CA . ALA A 1 255 ? 23.605 14.748 -33.041 1.00 90.50 255 ALA A CA 1
ATOM 1801 C C . ALA A 1 255 ? 24.899 14.252 -33.715 1.00 90.50 255 ALA A C 1
ATOM 1803 O O . ALA A 1 255 ? 24.972 13.106 -34.152 1.00 90.50 255 ALA A O 1
ATOM 1804 N N . ASP A 1 256 ? 25.900 15.129 -33.842 1.00 86.44 256 ASP A N 1
ATOM 1805 C CA . ASP A 1 256 ? 27.240 14.821 -34.330 1.00 86.44 256 ASP A CA 1
ATOM 1806 C C . ASP A 1 256 ? 28.150 14.385 -33.161 1.00 86.44 256 ASP A C 1
ATOM 1808 O O . ASP A 1 256 ? 28.295 15.074 -32.143 1.00 86.44 256 ASP A O 1
ATOM 1812 N N . LEU A 1 257 ? 28.808 13.234 -33.316 1.00 84.56 257 LEU A N 1
ATOM 1813 C CA . LEU A 1 257 ? 29.694 12.658 -32.304 1.00 84.56 257 LEU A CA 1
ATOM 1814 C C . LEU A 1 257 ? 30.978 13.480 -32.069 1.00 84.56 257 LEU A C 1
ATOM 1816 O O . LEU A 1 257 ? 31.508 13.463 -30.952 1.00 84.56 257 LEU A O 1
ATOM 1820 N N . ASP A 1 258 ? 31.457 14.251 -33.051 1.00 83.88 258 ASP A N 1
ATOM 1821 C CA . ASP A 1 258 ? 32.595 15.174 -32.903 1.00 83.88 258 ASP A CA 1
ATOM 1822 C C . ASP A 1 258 ? 32.248 16.394 -32.018 1.00 83.88 258 ASP A C 1
ATOM 1824 O O . ASP A 1 258 ? 33.133 17.101 -31.501 1.00 83.88 258 ASP A O 1
ATOM 1828 N N . CYS A 1 259 ? 30.957 16.608 -31.744 1.00 87.56 259 CYS A N 1
ATOM 1829 C CA . CYS A 1 259 ? 30.470 17.594 -30.788 1.00 87.56 259 CYS A CA 1
ATOM 1830 C C . CYS A 1 259 ? 30.391 17.100 -29.338 1.00 87.56 259 CYS A C 1
ATOM 1832 O O . CYS A 1 259 ? 30.208 17.928 -28.438 1.00 87.56 259 CYS A O 1
ATOM 1834 N N . ALA A 1 260 ? 30.628 15.816 -29.053 1.00 88.31 260 ALA A N 1
ATOM 1835 C CA . ALA A 1 260 ? 30.588 15.276 -27.693 1.00 88.31 260 ALA A CA 1
ATOM 1836 C C . ALA A 1 260 ? 31.519 16.038 -26.715 1.00 88.31 260 ALA A C 1
ATOM 1838 O O . ALA A 1 260 ? 32.739 16.132 -26.880 1.00 88.31 260 ALA A O 1
ATOM 1839 N N . GLY A 1 261 ? 30.939 16.594 -25.648 1.00 85.31 261 GLY A N 1
ATOM 1840 C CA . GLY A 1 261 ? 31.627 17.425 -24.656 1.00 85.31 261 GLY A CA 1
ATOM 1841 C C . GLY A 1 261 ? 31.900 18.874 -25.089 1.00 85.31 261 GLY A C 1
ATOM 1842 O O . GLY A 1 261 ? 32.560 19.615 -24.347 1.00 85.31 261 GLY A O 1
ATOM 1843 N N . GLN A 1 262 ? 31.417 19.300 -26.259 1.00 89.56 262 GLN A N 1
ATOM 1844 C CA . GLN A 1 262 ? 31.428 20.694 -26.705 1.00 89.56 262 GLN A CA 1
ATOM 1845 C C . GLN A 1 262 ? 30.143 21.426 -26.284 1.00 89.56 262 GLN A C 1
ATOM 1847 O O . GLN A 1 262 ? 29.193 20.838 -25.777 1.00 89.56 262 GLN A O 1
ATOM 1852 N N . MET A 1 263 ? 30.128 22.754 -26.424 1.00 90.44 263 MET A N 1
ATOM 1853 C CA . MET A 1 263 ? 28.943 23.557 -26.105 1.00 90.44 263 MET A CA 1
ATOM 1854 C C . MET A 1 263 ? 27.946 23.467 -27.261 1.00 90.44 263 MET A C 1
ATOM 1856 O O . MET A 1 263 ? 28.271 23.928 -28.355 1.00 90.44 263 MET A O 1
ATOM 1860 N N . GLY A 1 264 ? 26.768 22.921 -26.974 1.00 88.31 264 GLY A N 1
ATOM 1861 C CA . GLY A 1 264 ? 25.674 22.705 -27.912 1.00 88.31 264 GLY A CA 1
ATOM 1862 C C . GLY A 1 264 ? 24.851 23.959 -28.231 1.00 88.31 264 GLY A C 1
ATOM 1863 O O . GLY A 1 264 ? 25.139 25.065 -27.731 1.00 88.31 264 GLY A O 1
ATOM 1864 N N . PRO A 1 265 ? 23.760 23.807 -29.006 1.00 83.69 265 PRO A N 1
ATOM 1865 C CA . PRO A 1 265 ? 22.747 24.839 -29.190 1.00 83.69 265 PRO A CA 1
ATOM 1866 C C . PRO A 1 265 ? 22.234 25.350 -27.841 1.00 83.69 265 PRO A C 1
ATOM 1868 O O . PRO A 1 265 ? 22.324 24.684 -26.819 1.00 83.69 265 PRO A O 1
ATOM 1871 N N . SER A 1 266 ? 21.716 26.579 -27.790 1.00 83.19 266 SER A N 1
ATOM 1872 C CA . SER A 1 266 ? 21.196 27.206 -26.553 1.00 83.19 266 SER A CA 1
ATOM 1873 C C . SER A 1 266 ? 22.180 27.350 -25.366 1.00 83.19 266 SER A C 1
ATOM 1875 O O . SER A 1 266 ? 21.883 28.114 -24.443 1.00 83.19 266 SER A O 1
ATOM 1877 N N . GLY A 1 267 ? 23.375 26.750 -25.413 1.00 84.69 267 GLY A N 1
ATOM 1878 C CA . GLY A 1 267 ? 24.415 26.824 -24.387 1.00 84.69 267 GLY A CA 1
ATOM 1879 C C . GLY A 1 267 ? 24.434 25.675 -23.372 1.00 84.69 267 GLY A C 1
ATOM 1880 O O . GLY A 1 267 ? 25.091 25.841 -22.340 1.00 84.69 267 GLY A O 1
ATOM 1881 N N . PHE A 1 268 ? 23.746 24.557 -23.637 1.00 87.75 268 PHE A N 1
ATOM 1882 C CA . PHE A 1 268 ? 23.994 23.289 -22.934 1.00 87.75 268 PHE A CA 1
ATOM 1883 C C . PHE A 1 268 ? 25.285 22.624 -23.460 1.00 87.75 268 PHE A C 1
ATOM 1885 O O . PHE A 1 268 ? 26.035 23.232 -24.231 1.00 87.75 268 PHE A O 1
ATOM 1892 N N . THR A 1 269 ? 25.631 21.436 -22.967 1.00 92.62 269 THR A N 1
ATOM 1893 C CA . THR A 1 269 ? 26.826 20.685 -23.404 1.00 92.62 269 THR A CA 1
ATOM 1894 C C . THR A 1 269 ? 26.350 19.453 -24.152 1.00 92.62 269 THR A C 1
ATOM 1896 O O . THR A 1 269 ? 25.509 18.753 -23.608 1.00 92.62 269 THR A O 1
ATOM 1899 N N . CYS A 1 270 ? 26.863 19.198 -25.356 1.00 91.75 270 CYS A N 1
ATOM 1900 C CA . CYS A 1 270 ? 26.521 17.968 -26.062 1.00 91.75 270 CYS A CA 1
ATOM 1901 C C . CYS A 1 270 ? 27.161 16.763 -25.355 1.00 91.75 270 CYS A C 1
ATOM 1903 O O . CYS A 1 270 ? 28.280 16.849 -24.831 1.00 91.75 270 CYS A O 1
ATOM 1905 N N . GLU A 1 271 ? 26.476 15.636 -25.356 1.00 92.00 271 GLU A N 1
ATOM 1906 C CA . GLU A 1 271 ? 26.821 14.393 -24.676 1.00 92.00 271 GLU A CA 1
ATOM 1907 C C . GLU A 1 271 ? 26.784 13.252 -25.711 1.00 92.00 271 GLU A C 1
ATOM 1909 O O . GLU A 1 271 ? 26.167 13.392 -26.753 1.00 92.00 271 GLU A O 1
ATOM 1914 N N . GLY A 1 272 ? 27.499 12.142 -25.491 1.00 85.44 272 GLY A N 1
ATOM 1915 C CA . GLY A 1 272 ? 27.481 11.004 -26.439 1.00 85.44 272 GLY A CA 1
ATOM 1916 C C . GLY A 1 272 ? 26.371 9.976 -26.171 1.00 85.44 272 GLY A C 1
ATOM 1917 O O . GLY A 1 272 ? 26.294 8.971 -26.868 1.00 85.44 272 GLY A O 1
ATOM 1918 N N . THR A 1 273 ? 25.626 10.197 -25.089 1.00 90.62 273 THR A N 1
ATOM 1919 C CA . THR A 1 273 ? 24.409 9.520 -24.609 1.00 90.62 273 THR A CA 1
ATOM 1920 C C . THR A 1 273 ? 23.825 10.459 -23.554 1.00 90.62 273 THR A C 1
ATOM 1922 O O . THR A 1 273 ? 24.625 10.919 -22.718 1.00 90.62 273 THR A O 1
ATOM 1925 N N . GLU A 1 274 ? 22.521 10.706 -23.482 1.00 92.81 274 GLU A N 1
ATOM 1926 C CA . GLU A 1 274 ? 22.014 11.677 -22.510 1.00 92.81 274 GLU A CA 1
ATOM 1927 C C . GLU A 1 274 ? 22.322 11.279 -21.055 1.00 92.81 274 GLU A C 1
ATOM 1929 O O . GLU A 1 274 ? 22.248 10.120 -20.612 1.00 92.81 274 GLU A O 1
ATOM 1934 N N . SER A 1 275 ? 22.772 12.267 -20.283 1.00 92.06 275 SER A N 1
ATOM 1935 C CA . SER A 1 275 ? 23.100 12.137 -18.867 1.00 92.06 275 SER A CA 1
ATOM 1936 C C . SER A 1 275 ? 22.655 13.304 -17.997 1.00 92.06 275 SER A C 1
ATOM 1938 O O . SER A 1 275 ? 22.505 13.109 -16.784 1.00 92.06 275 SER A O 1
ATOM 1940 N N . THR A 1 276 ? 22.355 14.461 -18.587 1.00 93.44 276 THR A N 1
ATOM 1941 C CA . THR A 1 276 ? 21.739 15.607 -17.900 1.00 93.44 276 THR A CA 1
ATOM 1942 C C . THR A 1 276 ? 20.209 15.583 -18.036 1.00 93.44 276 THR A C 1
ATOM 1944 O O . THR A 1 276 ? 19.587 16.546 -18.458 1.00 93.44 276 THR A O 1
ATOM 1947 N N . CYS A 1 277 ? 19.605 14.480 -17.589 1.00 95.06 277 CYS A N 1
ATOM 1948 C CA . CYS A 1 277 ? 18.188 14.110 -17.740 1.00 95.06 277 CYS A CA 1
ATOM 1949 C C . CYS A 1 277 ? 17.152 14.983 -16.992 1.00 95.06 277 CYS A C 1
ATOM 1951 O O . CYS A 1 277 ? 16.134 14.470 -16.532 1.00 95.06 277 CYS A O 1
ATOM 1953 N N . ASN A 1 278 ? 17.443 16.253 -16.708 1.00 94.00 278 ASN A N 1
ATOM 1954 C CA . ASN A 1 278 ? 16.523 17.141 -15.989 1.00 94.00 278 ASN A CA 1
ATOM 1955 C C . ASN A 1 278 ? 16.629 18.625 -16.369 1.00 94.00 27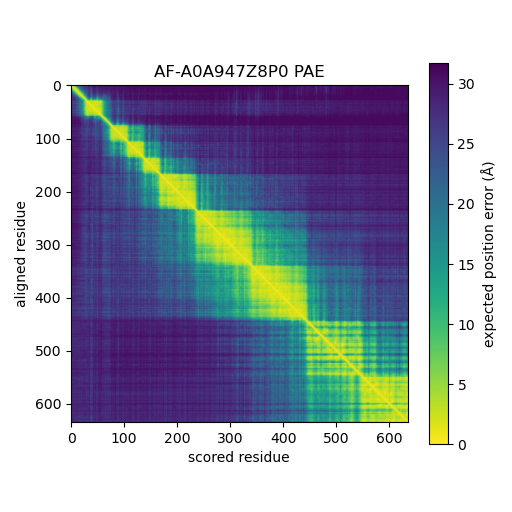8 ASN A C 1
ATOM 1957 O O . ASN A 1 278 ? 16.195 19.487 -15.588 1.00 94.00 278 ASN A O 1
ATOM 1961 N N . ASP A 1 279 ? 17.224 18.940 -17.520 1.00 91.50 279 ASP A N 1
ATOM 1962 C CA . ASP A 1 279 ? 17.416 20.320 -17.970 1.00 91.50 279 ASP A CA 1
ATOM 1963 C C . ASP A 1 279 ? 16.521 20.736 -19.154 1.00 91.50 279 ASP A C 1
ATOM 1965 O O . ASP A 1 279 ? 16.469 21.934 -19.480 1.00 91.50 279 ASP A O 1
ATOM 1969 N N . GLY A 1 280 ? 15.717 19.807 -19.689 1.00 91.50 280 GLY A N 1
ATOM 1970 C CA . GLY A 1 280 ? 14.716 20.067 -20.724 1.00 91.50 280 GLY A CA 1
ATOM 1971 C C . GLY A 1 280 ? 15.300 20.294 -22.115 1.00 91.50 280 GLY A C 1
ATOM 1972 O O . GLY A 1 280 ? 14.676 20.995 -22.921 1.00 91.50 280 GLY A O 1
ATOM 1973 N N . ASN A 1 281 ? 16.503 19.780 -22.367 1.00 91.94 281 ASN A N 1
ATOM 1974 C CA . ASN A 1 281 ? 17.170 19.791 -23.663 1.00 91.94 281 ASN A CA 1
ATOM 1975 C C . ASN A 1 281 ? 17.436 18.348 -24.117 1.00 91.94 281 ASN A C 1
ATOM 1977 O O . ASN A 1 281 ? 17.253 17.416 -23.352 1.00 91.94 281 ASN A O 1
ATOM 1981 N N . ASP A 1 282 ? 17.806 18.218 -25.384 1.00 92.38 282 ASP A N 1
ATOM 1982 C CA . ASP A 1 282 ? 18.232 16.982 -26.040 1.00 92.38 282 ASP A CA 1
ATOM 1983 C C . ASP A 1 282 ? 19.758 17.092 -26.162 1.00 92.38 282 ASP A C 1
ATOM 1985 O O . ASP A 1 282 ? 20.266 17.867 -26.988 1.00 92.38 282 ASP A O 1
ATOM 1989 N N . ASN A 1 283 ? 20.487 16.469 -25.233 1.00 92.06 283 ASN A N 1
ATOM 1990 C CA . ASN A 1 283 ? 21.925 16.675 -25.092 1.00 92.06 283 ASN A CA 1
ATOM 1991 C C . ASN A 1 283 ? 22.762 15.766 -26.003 1.00 92.06 283 ASN A C 1
ATOM 1993 O O . ASN A 1 283 ? 23.911 16.127 -26.254 1.00 92.06 283 ASN A O 1
ATOM 1997 N N . ASP A 1 284 ? 22.243 14.650 -26.522 1.00 91.12 284 ASP A N 1
ATOM 1998 C CA . ASP A 1 284 ? 22.955 13.780 -27.480 1.00 91.12 284 ASP A CA 1
ATOM 1999 C C . ASP A 1 284 ? 22.401 13.819 -28.919 1.00 91.12 284 ASP A C 1
ATOM 2001 O O . ASP A 1 284 ? 23.009 13.269 -29.837 1.00 91.12 284 ASP A O 1
ATOM 2005 N N . GLY A 1 285 ? 21.317 14.562 -29.146 1.00 89.62 285 GLY A N 1
ATOM 2006 C CA . GLY A 1 285 ? 20.772 14.872 -30.462 1.00 89.62 285 GLY A CA 1
ATOM 2007 C C . GLY A 1 285 ? 19.924 13.768 -31.092 1.00 89.62 285 GLY A C 1
ATOM 2008 O O . GLY A 1 285 ? 19.647 13.858 -32.294 1.00 89.62 285 GLY A O 1
ATOM 2009 N N . ASP A 1 286 ? 19.520 12.736 -30.343 1.00 90.69 286 ASP A N 1
ATOM 2010 C CA . ASP A 1 286 ? 18.715 11.626 -30.875 1.00 90.69 286 ASP A CA 1
ATOM 2011 C C . ASP A 1 286 ? 17.234 12.006 -31.124 1.00 90.69 286 ASP A C 1
ATOM 2013 O O . ASP A 1 286 ? 16.538 11.373 -31.932 1.00 90.69 286 ASP A O 1
ATOM 2017 N N . GLY A 1 287 ? 16.781 13.116 -30.527 1.00 90.69 287 GLY A N 1
ATOM 2018 C CA . GLY A 1 287 ? 15.432 13.669 -30.643 1.00 90.69 287 GLY A CA 1
ATOM 2019 C C . GLY A 1 287 ? 14.509 13.390 -29.451 1.00 90.69 287 GLY A C 1
ATOM 2020 O O . GLY A 1 287 ? 13.351 13.833 -29.482 1.00 90.69 287 GLY A O 1
ATOM 2021 N N . LEU A 1 288 ? 14.987 12.677 -28.431 1.00 93.38 288 LEU A N 1
ATOM 2022 C CA . LEU A 1 288 ? 14.340 12.474 -27.135 1.00 93.38 288 LEU A CA 1
ATOM 2023 C C . LEU A 1 288 ? 14.886 13.486 -26.103 1.00 93.38 288 LEU A C 1
ATOM 2025 O O . LEU A 1 288 ? 15.796 14.256 -26.393 1.00 93.38 288 LEU A O 1
ATOM 2029 N N . VAL A 1 289 ? 14.223 13.610 -24.947 1.00 93.44 289 VAL A N 1
ATOM 2030 C CA . VAL A 1 289 ? 14.524 14.642 -23.931 1.00 93.44 289 VAL A CA 1
ATOM 2031 C C . VAL A 1 289 ? 14.208 14.123 -22.532 1.00 93.44 289 VAL A C 1
ATOM 2033 O O . VAL A 1 289 ? 13.084 13.677 -22.276 1.00 93.44 289 VAL A O 1
ATOM 2036 N N . ASP A 1 290 ? 15.140 14.304 -21.599 1.00 94.06 290 ASP A N 1
ATOM 2037 C CA . ASP A 1 290 ? 14.999 13.978 -20.181 1.00 94.06 290 ASP A CA 1
ATOM 2038 C C . ASP A 1 290 ? 14.492 12.527 -19.982 1.00 94.06 290 ASP A C 1
ATOM 2040 O O . ASP A 1 290 ? 15.146 11.570 -20.384 1.00 94.06 290 ASP A O 1
ATOM 2044 N N . CYS A 1 291 ? 13.329 12.313 -19.351 1.00 94.88 291 CYS A N 1
ATOM 2045 C CA . CYS A 1 291 ? 12.820 10.960 -19.095 1.00 94.88 291 CYS A CA 1
ATOM 2046 C C . CYS A 1 291 ? 12.296 10.228 -20.338 1.00 94.88 291 CYS A C 1
ATOM 2048 O O . CYS A 1 291 ? 12.172 9.010 -20.273 1.00 94.88 291 CYS A O 1
ATOM 2050 N N . ALA A 1 292 ? 12.051 10.928 -21.452 1.00 95.00 292 ALA A N 1
ATOM 2051 C CA . ALA A 1 292 ? 11.683 10.284 -22.712 1.00 95.00 292 ALA A CA 1
ATOM 2052 C C . ALA A 1 292 ? 12.879 9.600 -23.404 1.00 95.00 292 ALA A C 1
ATOM 2054 O O . ALA A 1 292 ? 12.668 8.818 -24.329 1.00 95.00 292 ALA A O 1
ATOM 2055 N N . ASP A 1 293 ? 14.121 9.885 -22.984 1.00 94.12 293 ASP A N 1
ATOM 2056 C CA . ASP A 1 293 ? 15.324 9.208 -23.479 1.00 94.12 293 ASP A CA 1
ATOM 2057 C C . ASP A 1 293 ? 15.596 7.901 -22.685 1.00 94.12 293 ASP A C 1
ATOM 2059 O O . ASP A 1 293 ? 15.812 7.932 -21.465 1.00 94.12 293 ASP A O 1
ATOM 2063 N N . PRO A 1 294 ? 15.668 6.724 -23.344 1.00 92.81 294 PRO A N 1
ATOM 2064 C CA . PRO A 1 294 ? 16.056 5.455 -22.722 1.00 92.81 294 PRO A CA 1
ATOM 2065 C C . PRO A 1 294 ? 17.398 5.479 -21.966 1.00 92.81 294 PRO A C 1
ATOM 2067 O O . PRO A 1 294 ? 17.563 4.752 -20.979 1.00 92.81 294 PRO A O 1
ATOM 2070 N N . SER A 1 295 ? 18.354 6.309 -22.389 1.00 93.56 295 SER A N 1
ATOM 2071 C CA . SER A 1 295 ? 19.638 6.571 -21.727 1.00 93.56 295 SER A CA 1
ATOM 2072 C C . SER A 1 295 ? 19.445 7.094 -20.305 1.00 93.56 295 SER A C 1
ATOM 2074 O O . SER A 1 295 ? 20.243 6.776 -19.413 1.00 93.56 295 SER A O 1
ATOM 2076 N N . CYS A 1 296 ? 18.367 7.838 -20.063 1.00 94.94 296 CYS A N 1
ATOM 2077 C CA . CYS A 1 296 ? 18.028 8.445 -18.784 1.00 94.94 296 CYS A CA 1
ATOM 2078 C C . CYS A 1 296 ? 17.336 7.512 -17.786 1.00 94.94 296 CYS A C 1
ATOM 2080 O O . CYS A 1 296 ? 17.193 7.875 -16.616 1.00 94.94 296 CYS A O 1
ATOM 2082 N N . ASN A 1 297 ? 16.995 6.282 -18.175 1.00 93.88 297 ASN A N 1
ATOM 2083 C CA . ASN A 1 297 ? 16.406 5.285 -17.282 1.00 93.88 297 ASN A CA 1
ATOM 2084 C C . ASN A 1 297 ? 17.255 5.078 -15.999 1.00 93.88 297 ASN A C 1
ATOM 2086 O O . ASN A 1 297 ? 18.470 4.865 -16.048 1.00 93.88 297 ASN A O 1
ATOM 2090 N N . ASN A 1 298 ? 16.605 5.120 -14.833 1.00 92.75 298 ASN A N 1
ATOM 2091 C CA . ASN A 1 298 ? 17.181 5.140 -13.479 1.00 92.75 298 ASN A CA 1
ATOM 2092 C C . ASN A 1 298 ? 18.029 6.384 -13.123 1.00 92.75 298 ASN A C 1
ATOM 2094 O O . ASN A 1 298 ? 18.804 6.346 -12.159 1.00 92.75 298 ASN A O 1
ATOM 2098 N N . ARG A 1 299 ? 17.900 7.496 -13.858 1.00 93.81 299 ARG A N 1
ATOM 2099 C CA . ARG A 1 299 ? 18.550 8.783 -13.540 1.00 93.81 299 ARG A CA 1
ATOM 2100 C C . ARG A 1 299 ? 17.536 9.792 -12.992 1.00 93.81 299 ARG A C 1
ATOM 2102 O O . ARG A 1 299 ? 16.327 9.592 -13.063 1.00 93.81 299 ARG A O 1
ATOM 2109 N N . ALA A 1 300 ? 18.041 10.856 -12.367 1.00 94.31 300 ALA A N 1
ATOM 2110 C CA . ALA A 1 300 ? 17.203 11.874 -11.736 1.00 94.31 300 ALA A CA 1
ATOM 2111 C C . ALA A 1 300 ? 16.583 12.798 -12.796 1.00 94.31 300 ALA A C 1
ATOM 2113 O O . ALA A 1 300 ? 17.305 13.592 -13.404 1.00 94.31 300 ALA A O 1
ATOM 2114 N N . GLY A 1 301 ? 15.266 12.683 -12.958 1.00 93.06 301 GLY A N 1
ATOM 2115 C CA . GLY A 1 301 ? 14.442 13.386 -13.932 1.00 93.06 301 GLY A CA 1
ATOM 2116 C C . GLY A 1 301 ? 14.062 14.821 -13.544 1.00 93.06 301 GLY A C 1
ATOM 2117 O O . GLY A 1 301 ? 14.437 15.315 -12.465 1.00 93.06 301 GLY A O 1
ATOM 2118 N N . PRO A 1 302 ? 13.272 15.507 -14.390 1.00 90.31 302 PRO A N 1
ATOM 2119 C CA . PRO A 1 302 ? 12.711 16.822 -14.097 1.00 90.31 302 PRO A CA 1
ATOM 2120 C C . PRO A 1 302 ? 11.949 16.823 -12.768 1.00 90.31 302 PRO A C 1
ATOM 2122 O O . PRO A 1 302 ? 11.344 15.839 -12.363 1.00 90.31 302 PRO A O 1
ATOM 2125 N N . GLY A 1 303 ? 12.003 17.924 -12.016 1.00 88.00 303 GLY A N 1
ATOM 2126 C CA . GLY A 1 303 ? 11.332 18.007 -10.707 1.00 88.00 303 GLY A CA 1
ATOM 2127 C C . GLY A 1 303 ? 11.941 17.147 -9.583 1.00 88.00 303 GLY A C 1
ATOM 2128 O O . GLY A 1 303 ? 11.612 17.382 -8.421 1.00 88.00 303 GLY A O 1
ATOM 2129 N N . GLY A 1 304 ? 12.887 16.250 -9.887 1.00 87.25 304 GLY A N 1
ATOM 2130 C CA . GLY A 1 304 ? 13.538 15.361 -8.921 1.00 87.25 304 GLY A CA 1
ATOM 2131 C C . GLY A 1 304 ? 12.938 13.956 -8.831 1.00 87.25 304 GLY A C 1
ATOM 2132 O O . GLY A 1 304 ? 13.274 13.242 -7.884 1.00 87.25 304 GLY A O 1
ATOM 2133 N N . ILE A 1 305 ? 12.087 13.568 -9.786 1.00 91.38 305 ILE A N 1
ATOM 2134 C CA . ILE A 1 305 ? 11.637 12.180 -9.962 1.00 91.38 305 ILE A CA 1
ATOM 2135 C C . ILE A 1 305 ? 12.784 11.287 -10.464 1.00 91.38 305 ILE A C 1
ATOM 2137 O O . ILE A 1 305 ? 13.901 11.757 -10.696 1.00 91.38 305 ILE A O 1
ATOM 2141 N N . THR A 1 306 ? 12.541 9.987 -10.614 1.00 94.25 306 THR A N 1
ATOM 2142 C CA . THR A 1 306 ? 13.490 9.063 -11.262 1.00 94.25 306 THR A CA 1
ATOM 2143 C C . THR A 1 306 ? 12.890 8.589 -12.574 1.00 94.25 306 THR A C 1
ATOM 2145 O O . THR A 1 306 ? 11.781 8.059 -12.549 1.00 94.25 306 THR A O 1
ATOM 2148 N N . CYS A 1 307 ? 13.607 8.769 -13.685 1.00 94.38 307 CYS A N 1
ATOM 2149 C CA . CYS A 1 307 ? 13.145 8.302 -14.989 1.00 94.38 307 CYS A CA 1
ATOM 2150 C C . CYS A 1 307 ? 13.172 6.766 -15.060 1.00 94.38 307 CYS A C 1
ATOM 2152 O O . CYS A 1 307 ? 14.023 6.119 -14.439 1.00 94.38 307 CYS A O 1
ATOM 2154 N N . GLN A 1 308 ? 12.256 6.184 -15.820 1.00 93.56 308 GLN A N 1
ATOM 2155 C CA . GLN A 1 308 ? 11.978 4.756 -15.952 1.00 93.56 308 GLN A CA 1
ATOM 2156 C C . GLN A 1 308 ? 11.641 4.447 -17.421 1.00 93.56 308 GLN A C 1
ATOM 2158 O O . GLN A 1 308 ? 11.553 5.353 -18.235 1.00 93.56 308 GLN A O 1
ATOM 2163 N N . ALA A 1 309 ? 11.492 3.171 -17.785 1.00 90.44 309 ALA A N 1
ATOM 2164 C CA . ALA A 1 309 ? 11.072 2.781 -19.142 1.00 90.44 309 ALA A CA 1
ATOM 2165 C C . ALA A 1 309 ? 9.549 2.561 -19.287 1.00 90.44 309 ALA A C 1
ATOM 2167 O O . ALA A 1 309 ? 9.092 2.251 -20.382 1.00 90.44 309 ALA A O 1
ATOM 2168 N N . THR A 1 310 ? 8.831 2.636 -18.165 1.00 91.69 310 THR A N 1
ATOM 2169 C CA . THR A 1 310 ? 7.380 2.471 -17.965 1.00 91.69 310 THR A CA 1
ATOM 2170 C C . THR A 1 310 ? 7.053 3.138 -16.626 1.00 91.69 310 THR A C 1
ATOM 2172 O O . THR A 1 310 ? 7.819 2.920 -15.671 1.00 91.69 310 THR A O 1
ATOM 2175 N N . GLU A 1 311 ? 5.966 3.896 -16.491 1.00 90.94 311 GLU A N 1
ATOM 2176 C CA . GLU A 1 311 ? 5.606 4.518 -15.212 1.00 90.94 311 GLU A CA 1
ATOM 2177 C C . GLU A 1 311 ? 5.280 3.446 -14.150 1.00 90.94 311 GLU A C 1
ATOM 2179 O O . GLU A 1 311 ? 4.363 2.638 -14.292 1.00 90.94 311 GLU A O 1
ATOM 2184 N N . THR A 1 312 ? 6.053 3.417 -13.056 1.00 89.12 312 THR A N 1
ATOM 2185 C CA . THR A 1 312 ? 5.783 2.531 -11.900 1.00 89.12 312 THR A CA 1
ATOM 2186 C C . THR A 1 312 ? 5.616 3.285 -10.578 1.00 89.12 312 THR A C 1
ATOM 2188 O O . THR A 1 312 ? 5.210 2.688 -9.581 1.00 89.12 312 THR A O 1
ATOM 2191 N N . ASN A 1 313 ? 5.886 4.596 -10.550 1.00 88.94 313 ASN A N 1
ATOM 2192 C CA . ASN A 1 313 ? 5.721 5.464 -9.377 1.00 88.94 313 ASN A CA 1
ATOM 2193 C C . ASN A 1 313 ? 4.425 6.285 -9.462 1.00 88.94 313 ASN A C 1
ATOM 2195 O O . ASN A 1 313 ? 4.459 7.503 -9.330 1.00 88.94 313 ASN A O 1
ATOM 2199 N N . CYS A 1 314 ? 3.291 5.595 -9.608 1.00 91.12 314 CYS A N 1
ATOM 2200 C CA . CYS A 1 314 ? 1.961 6.121 -9.964 1.00 91.12 314 CYS A CA 1
ATOM 2201 C C . CYS A 1 314 ? 1.279 7.078 -8.956 1.00 91.12 314 CYS A C 1
ATOM 2203 O O . CYS A 1 314 ? 0.051 7.160 -8.896 1.00 91.12 314 CYS A O 1
ATOM 2205 N N . THR A 1 315 ? 2.060 7.720 -8.088 1.00 89.25 315 THR A N 1
ATOM 2206 C CA . THR A 1 315 ? 1.633 8.659 -7.041 1.00 89.25 315 THR A CA 1
ATOM 2207 C C . THR A 1 315 ? 2.643 9.793 -6.794 1.00 89.25 315 THR A C 1
ATOM 2209 O O . THR A 1 315 ? 2.425 10.608 -5.888 1.00 89.25 315 THR A O 1
ATOM 2212 N N . ASP A 1 316 ? 3.771 9.848 -7.523 1.00 87.19 316 ASP A N 1
ATOM 2213 C CA . ASP A 1 316 ? 4.832 10.838 -7.283 1.00 87.19 316 ASP A CA 1
ATOM 2214 C C . ASP A 1 316 ? 4.565 12.207 -7.953 1.00 87.19 316 ASP A C 1
ATOM 2216 O O . ASP A 1 316 ? 5.181 13.215 -7.575 1.00 87.19 316 ASP A O 1
ATOM 2220 N N . GLY A 1 317 ? 3.560 12.283 -8.838 1.00 89.19 317 GLY A N 1
ATOM 2221 C CA . GLY A 1 317 ? 3.171 13.487 -9.574 1.00 89.19 317 GLY A CA 1
ATOM 2222 C C . GLY A 1 317 ? 4.066 13.808 -10.774 1.00 89.19 317 GLY A C 1
ATOM 2223 O O . GLY A 1 317 ? 4.010 14.937 -11.284 1.00 89.19 317 GLY A O 1
ATOM 2224 N N . GLY A 1 318 ? 4.927 12.869 -11.160 1.00 90.94 318 GLY A N 1
ATOM 2225 C CA . GLY A 1 318 ? 5.817 12.906 -12.307 1.00 90.94 318 GLY A CA 1
ATOM 2226 C C . GLY A 1 318 ? 5.280 12.187 -13.537 1.00 90.94 318 GLY A C 1
ATOM 2227 O O . GLY A 1 318 ? 4.219 11.583 -13.528 1.00 90.94 318 GLY A O 1
ATOM 2228 N N . ASP A 1 319 ? 6.065 12.316 -14.600 1.00 93.19 319 ASP A N 1
ATOM 2229 C CA . ASP A 1 319 ? 5.968 11.596 -15.867 1.00 93.19 319 ASP A CA 1
ATOM 2230 C C . ASP A 1 319 ? 7.279 10.804 -15.944 1.00 93.19 319 ASP A C 1
ATOM 2232 O O . ASP A 1 319 ? 8.332 11.364 -16.280 1.00 93.19 319 ASP A O 1
ATOM 2236 N N . ASN A 1 320 ? 7.284 9.579 -15.406 1.00 93.44 320 ASN A N 1
ATOM 2237 C CA . ASN A 1 320 ? 8.538 8.867 -15.157 1.00 93.44 320 ASN A CA 1
ATOM 2238 C C . ASN A 1 320 ? 9.121 8.230 -16.423 1.00 93.44 320 ASN A C 1
ATOM 2240 O O . ASN A 1 320 ? 10.324 7.988 -16.431 1.00 93.44 320 ASN A O 1
ATOM 2244 N N . ASP A 1 321 ? 8.342 7.980 -17.473 1.00 93.12 321 ASP A N 1
ATOM 2245 C CA . ASP A 1 321 ? 8.810 7.389 -18.738 1.00 93.12 321 ASP A CA 1
ATOM 2246 C C . ASP A 1 321 ? 8.759 8.345 -19.947 1.00 93.12 321 ASP A C 1
ATOM 2248 O O . ASP A 1 321 ? 9.260 8.009 -21.021 1.00 93.12 321 ASP A O 1
ATOM 2252 N N . GLY A 1 322 ? 8.239 9.564 -19.771 1.00 92.25 322 GLY A N 1
ATOM 2253 C CA . GLY A 1 322 ? 8.245 10.616 -20.785 1.00 92.25 322 GLY A CA 1
ATOM 2254 C C . GLY A 1 322 ? 7.136 10.501 -21.836 1.00 92.25 322 GLY A C 1
ATOM 2255 O O . GLY A 1 322 ? 7.215 11.180 -22.866 1.00 92.25 322 GLY A O 1
ATOM 2256 N N . ASP A 1 323 ? 6.119 9.663 -21.611 1.00 92.12 323 ASP A N 1
ATOM 2257 C CA . ASP A 1 323 ? 4.939 9.495 -22.475 1.00 92.12 323 ASP A CA 1
ATOM 2258 C C . ASP A 1 323 ? 4.081 10.782 -22.565 1.00 92.12 323 ASP A C 1
ATOM 2260 O O . ASP A 1 323 ? 3.497 11.095 -23.617 1.00 92.12 323 ASP A O 1
ATOM 2264 N N . GLY A 1 324 ? 4.063 11.585 -21.493 1.00 91.06 324 GLY A N 1
ATOM 2265 C CA . GLY A 1 324 ? 3.252 12.798 -21.359 1.00 91.06 324 GLY A CA 1
ATOM 2266 C C . GLY A 1 324 ? 1.976 12.634 -20.524 1.00 91.06 324 GLY A C 1
ATOM 2267 O O . GLY A 1 324 ? 1.199 13.599 -20.404 1.00 91.06 324 GLY A O 1
ATOM 2268 N N . LEU A 1 325 ? 1.736 11.448 -19.967 1.00 93.69 325 LEU A N 1
ATOM 2269 C CA . LEU A 1 325 ? 0.765 11.171 -18.911 1.00 93.69 325 LEU A CA 1
ATOM 2270 C C . LEU A 1 325 ? 1.462 11.146 -17.530 1.00 93.69 325 LEU A C 1
ATOM 2272 O O . LEU A 1 325 ? 2.651 11.427 -17.432 1.00 93.69 325 LEU A O 1
ATOM 2276 N N . VAL A 1 326 ? 0.671 11.016 -16.456 1.00 92.38 326 VAL A N 1
ATOM 2277 C CA . VAL A 1 326 ? 1.144 11.071 -15.055 1.00 92.38 326 VAL A CA 1
ATOM 2278 C C . VAL A 1 326 ? 0.202 10.306 -14.121 1.00 92.38 326 VAL A C 1
ATOM 2280 O O . VAL A 1 326 ? -1.033 10.460 -14.218 1.00 92.38 326 VAL A O 1
ATOM 2283 N N . ASP A 1 327 ? 0.768 9.597 -13.146 1.00 89.81 327 ASP A N 1
ATOM 2284 C CA . ASP A 1 327 ? 0.072 8.859 -12.092 1.00 89.81 327 ASP A CA 1
ATOM 2285 C C . ASP A 1 327 ? -1.056 7.968 -12.677 1.00 89.81 327 ASP A C 1
ATOM 2287 O O . ASP A 1 327 ? -0.995 7.445 -13.784 1.00 89.81 327 ASP A O 1
ATOM 2291 N N . CYS A 1 328 ? -2.195 7.865 -11.992 1.00 89.75 328 CYS A N 1
ATOM 2292 C CA . CYS A 1 328 ? -3.387 7.143 -12.452 1.00 89.75 328 CYS A CA 1
ATOM 2293 C C . CYS A 1 328 ? -4.078 7.694 -13.724 1.00 89.75 328 CYS A C 1
ATOM 2295 O O . CYS A 1 328 ? -5.192 7.266 -14.045 1.00 89.75 328 CYS A O 1
ATOM 2297 N N . ASN A 1 329 ? -3.497 8.677 -14.424 1.00 91.56 329 ASN A N 1
ATOM 2298 C CA . ASN A 1 329 ? -3.924 9.039 -15.783 1.00 91.56 329 ASN A CA 1
ATOM 2299 C C . ASN A 1 329 ? -3.117 8.297 -16.855 1.00 91.56 329 ASN A C 1
ATOM 2301 O O . ASN A 1 329 ? -3.542 8.302 -18.014 1.00 91.56 329 ASN A O 1
ATOM 2305 N N . ASP A 1 330 ? -1.993 7.698 -16.467 1.00 91.12 330 ASP A N 1
ATOM 2306 C CA . ASP A 1 330 ? -1.137 6.867 -17.293 1.00 91.12 330 ASP A CA 1
ATOM 2307 C C . ASP A 1 330 ? -1.728 5.457 -17.511 1.00 91.12 330 ASP A C 1
ATOM 2309 O O . ASP A 1 330 ? -2.544 4.953 -16.728 1.00 91.12 330 ASP A O 1
ATOM 2313 N N . GLY A 1 331 ? -1.373 4.839 -18.640 1.00 90.06 331 GLY A N 1
ATOM 2314 C CA . GLY A 1 331 ? -1.805 3.493 -19.009 1.00 90.06 331 GLY A CA 1
ATOM 2315 C C . GLY A 1 331 ? -1.038 2.377 -18.294 1.00 90.06 331 GLY A C 1
ATOM 2316 O O . GLY A 1 331 ? -1.646 1.358 -17.953 1.00 90.06 331 GLY A O 1
ATOM 2317 N N . ASP A 1 332 ? 0.247 2.567 -18.024 1.00 91.25 332 ASP A N 1
ATOM 2318 C CA . ASP A 1 332 ? 1.118 1.620 -17.328 1.00 91.25 332 ASP A CA 1
ATOM 2319 C C . ASP A 1 332 ? 0.765 1.562 -15.833 1.00 91.25 332 ASP A C 1
ATOM 2321 O O . ASP A 1 332 ? 0.731 0.484 -15.231 1.00 91.25 332 ASP A O 1
ATOM 2325 N N . CYS A 1 333 ? 0.284 2.677 -15.279 1.00 91.19 333 CYS A N 1
ATOM 2326 C CA . CYS A 1 333 ? -0.311 2.752 -13.944 1.00 91.19 333 CYS A CA 1
ATOM 2327 C C . CYS A 1 333 ? -1.704 2.107 -13.798 1.00 91.19 333 CYS A C 1
ATOM 2329 O O . CYS A 1 333 ? -2.239 2.036 -12.690 1.00 91.19 333 CYS A O 1
ATOM 2331 N N . SER A 1 334 ? -2.310 1.575 -14.868 1.00 86.50 334 SER A N 1
ATOM 2332 C CA . SER A 1 334 ? -3.680 1.021 -14.826 1.00 86.50 334 SER A CA 1
ATOM 2333 C C . SER A 1 334 ? -3.865 -0.241 -13.967 1.00 86.50 334 SER A C 1
ATOM 2335 O O . SER A 1 334 ? -5.004 -0.627 -13.694 1.00 86.50 334 SER A O 1
ATOM 2337 N N . ALA A 1 335 ? -2.768 -0.880 -13.549 1.00 82.88 335 ALA A N 1
ATOM 2338 C CA . ALA A 1 335 ? -2.750 -2.014 -12.624 1.00 82.88 335 ALA A CA 1
ATOM 2339 C C . ALA A 1 335 ? -2.016 -1.707 -11.302 1.00 82.88 335 ALA A C 1
ATOM 2341 O O . ALA A 1 335 ? -1.775 -2.624 -10.517 1.00 82.88 335 ALA A O 1
ATOM 2342 N N . ALA A 1 336 ? -1.638 -0.448 -11.058 1.00 83.69 336 ALA A N 1
ATOM 2343 C CA . ALA A 1 336 ? -1.056 -0.035 -9.787 1.00 83.69 336 ALA A CA 1
ATOM 2344 C C . ALA A 1 336 ? -2.153 0.022 -8.704 1.00 83.69 336 ALA A C 1
ATOM 2346 O O . ALA A 1 336 ? -3.202 0.615 -8.977 1.00 83.69 336 ALA A O 1
ATOM 2347 N N . PRO A 1 337 ? -1.930 -0.525 -7.490 1.00 78.75 337 PRO A N 1
ATOM 2348 C CA . PRO A 1 337 ? -2.945 -0.554 -6.434 1.00 78.75 337 PRO A CA 1
ATOM 2349 C C . PRO A 1 337 ? -3.576 0.810 -6.141 1.00 78.75 337 PRO A C 1
ATOM 2351 O O . PRO A 1 337 ? -4.774 0.975 -6.332 1.00 78.75 337 PRO A O 1
ATOM 2354 N N . ALA A 1 338 ? -2.747 1.840 -5.931 1.00 76.69 338 ALA A N 1
ATOM 2355 C CA . ALA A 1 338 ? -3.166 3.231 -5.708 1.00 76.69 338 ALA A CA 1
ATOM 2356 C C . ALA A 1 338 ? -4.021 3.880 -6.831 1.00 76.69 338 ALA A C 1
ATOM 2358 O O . ALA A 1 338 ? -4.466 5.021 -6.689 1.00 76.69 338 ALA A O 1
ATOM 2359 N N . CYS A 1 339 ? -4.215 3.190 -7.960 1.00 81.44 339 CYS A N 1
ATOM 2360 C CA . CYS A 1 339 ? -5.045 3.601 -9.094 1.00 81.44 339 CYS A CA 1
ATOM 2361 C C . CYS A 1 339 ? -6.252 2.678 -9.343 1.00 81.44 339 CYS A C 1
ATOM 2363 O O . CYS A 1 339 ? -7.151 3.023 -10.121 1.00 81.44 339 CYS A O 1
ATOM 2365 N N . LEU A 1 340 ? -6.287 1.515 -8.692 1.00 81.94 340 LEU A N 1
ATOM 2366 C CA . LEU A 1 340 ? -7.464 0.668 -8.564 1.00 81.94 340 LEU A CA 1
ATOM 2367 C C . LEU A 1 340 ? -8.357 1.226 -7.443 1.00 81.94 340 LEU A C 1
ATOM 2369 O O . LEU A 1 340 ? -7.924 2.045 -6.643 1.00 81.94 340 LEU A O 1
ATOM 2373 N N . ALA A 1 341 ? -9.644 0.875 -7.452 1.00 82.00 341 ALA A N 1
ATOM 2374 C CA . ALA A 1 341 ? -10.629 1.453 -6.538 1.00 82.00 341 ALA A CA 1
ATOM 2375 C C . ALA A 1 341 ? -11.163 0.389 -5.578 1.00 82.00 341 ALA A C 1
ATOM 2377 O O . ALA A 1 341 ? -11.897 -0.505 -6.011 1.00 82.00 341 ALA A O 1
ATOM 2378 N N . GLU A 1 342 ? -10.847 0.548 -4.297 1.00 87.44 342 GLU A N 1
ATOM 2379 C CA . GLU A 1 342 ? -11.254 -0.342 -3.208 1.00 87.44 342 GLU A CA 1
ATOM 2380 C C . GLU A 1 342 ? -12.781 -0.384 -2.996 1.00 87.44 342 GLU A C 1
ATOM 2382 O O . GLU A 1 342 ? -13.493 0.628 -3.122 1.00 87.44 342 GLU A O 1
ATOM 2387 N N . VAL A 1 343 ? -13.322 -1.559 -2.638 1.00 91.19 343 VAL A N 1
ATOM 2388 C CA . VAL A 1 343 ? -14.736 -1.713 -2.251 1.00 91.19 343 VAL A CA 1
ATOM 2389 C C . VAL A 1 343 ? -14.863 -1.856 -0.737 1.00 91.19 343 VAL A C 1
ATOM 2391 O O . VAL A 1 343 ? -15.210 -2.917 -0.233 1.00 91.19 343 VAL A O 1
ATOM 2394 N N . CYS A 1 344 ? -14.734 -0.706 -0.070 1.00 94.06 344 CYS A N 1
ATOM 2395 C CA . CYS A 1 344 ? -14.698 -0.393 1.370 1.00 94.06 344 CYS A CA 1
ATOM 2396 C C . CYS A 1 344 ? -15.611 -1.126 2.394 1.00 94.06 344 CYS A C 1
ATOM 2398 O O . CYS A 1 344 ? -15.804 -0.607 3.490 1.00 94.06 344 CYS A O 1
ATOM 2400 N N . ASN A 1 345 ? -16.316 -2.212 2.080 1.00 92.38 345 ASN A N 1
ATOM 2401 C CA . ASN A 1 345 ? -17.186 -2.929 3.025 1.00 92.38 345 ASN A CA 1
ATOM 2402 C C . ASN A 1 345 ? -17.292 -4.446 2.786 1.00 92.38 345 ASN A C 1
ATOM 2404 O O . ASN A 1 345 ? -18.286 -5.062 3.199 1.00 92.38 345 ASN A O 1
ATOM 2408 N N . ASN A 1 346 ? -16.329 -5.048 2.094 1.00 91.62 346 ASN A N 1
ATOM 2409 C CA . ASN A 1 346 ? -16.379 -6.448 1.684 1.00 91.62 346 ASN A CA 1
ATOM 2410 C C . ASN A 1 346 ? -15.387 -7.361 2.437 1.00 91.62 346 ASN A C 1
ATOM 2412 O O . ASN A 1 346 ? -15.559 -8.585 2.368 1.00 91.62 346 ASN A O 1
ATOM 2416 N N . GLY A 1 347 ? -14.440 -6.804 3.201 1.00 90.25 347 GLY A N 1
ATOM 2417 C CA . GLY A 1 347 ? -13.445 -7.557 3.966 1.00 90.25 347 GLY A CA 1
ATOM 2418 C C . GLY A 1 347 ? -12.343 -8.201 3.125 1.00 90.25 347 GLY A C 1
ATOM 2419 O O . GLY A 1 347 ? -11.800 -9.229 3.546 1.00 90.25 347 GLY A O 1
ATOM 2420 N N . ILE A 1 348 ? -12.058 -7.661 1.940 1.00 90.56 348 ILE A N 1
ATOM 2421 C CA . ILE A 1 348 ? -10.909 -8.017 1.102 1.00 90.56 348 ILE A CA 1
ATOM 2422 C C . ILE A 1 348 ? -10.200 -6.748 0.633 1.00 90.56 348 ILE A C 1
ATOM 2424 O O . ILE A 1 348 ? -10.798 -5.689 0.608 1.00 90.56 348 ILE A O 1
ATOM 2428 N N . ASP A 1 349 ? -8.941 -6.911 0.262 1.00 90.12 349 ASP A N 1
ATOM 2429 C CA . ASP A 1 349 ? -8.110 -5.925 -0.424 1.00 90.12 349 ASP A CA 1
ATOM 2430 C C . ASP A 1 349 ? -8.409 -6.063 -1.937 1.00 90.12 349 ASP A C 1
ATOM 2432 O O . ASP A 1 349 ? -8.024 -7.072 -2.546 1.00 90.12 349 ASP A O 1
ATOM 2436 N N . ASP A 1 350 ? -9.227 -5.170 -2.520 1.00 87.69 350 ASP A N 1
ATOM 2437 C CA . ASP A 1 350 ? -9.571 -5.201 -3.957 1.00 87.69 350 ASP A CA 1
ATOM 2438 C C . ASP A 1 350 ? -8.510 -4.518 -4.837 1.00 87.69 350 ASP A C 1
ATOM 2440 O O . ASP A 1 350 ? -8.446 -4.809 -6.040 1.00 87.69 350 ASP A O 1
ATOM 2444 N N . ASP A 1 351 ? -7.728 -3.592 -4.276 1.00 84.38 351 ASP A N 1
ATOM 2445 C CA . ASP A 1 351 ? -6.751 -2.773 -5.003 1.00 84.38 351 ASP A CA 1
ATOM 2446 C C . ASP A 1 351 ? -5.338 -3.410 -5.009 1.00 84.38 351 ASP A C 1
ATOM 2448 O O . ASP A 1 351 ? -4.624 -3.337 -6.014 1.00 84.38 351 ASP A O 1
ATOM 2452 N N . GLY A 1 352 ? -5.001 -4.182 -3.976 1.00 86.00 352 GLY A N 1
ATOM 2453 C CA . GLY A 1 352 ? -3.767 -4.942 -3.807 1.00 86.00 352 GLY A CA 1
ATOM 2454 C C . GLY A 1 352 ? -2.662 -4.230 -3.017 1.00 86.00 352 GLY A C 1
ATOM 2455 O O . GLY A 1 352 ? -1.511 -4.679 -3.104 1.00 86.00 352 GLY A O 1
ATOM 2456 N N . ASP A 1 353 ? -2.941 -3.122 -2.320 1.00 85.31 353 ASP A N 1
ATOM 2457 C CA . ASP A 1 353 ? -1.942 -2.344 -1.572 1.00 85.31 353 ASP A CA 1
ATOM 2458 C C . ASP A 1 353 ? -1.620 -2.916 -0.176 1.00 85.31 353 ASP A C 1
ATOM 2460 O O . ASP A 1 353 ? -0.516 -2.703 0.346 1.00 85.31 353 ASP A O 1
ATOM 2464 N N . GLY A 1 354 ? -2.514 -3.756 0.355 1.00 88.44 354 GLY A N 1
ATOM 2465 C CA . GLY A 1 354 ? -2.373 -4.482 1.615 1.00 88.44 354 GLY A CA 1
ATOM 2466 C C . GLY A 1 354 ? -3.207 -3.942 2.780 1.00 88.44 354 GLY A C 1
ATOM 2467 O O . GLY A 1 354 ? -3.289 -4.636 3.803 1.00 88.44 354 GLY A O 1
ATOM 2468 N N . ASP A 1 355 ? -3.831 -2.772 2.641 1.00 91.44 355 ASP A N 1
ATOM 2469 C CA . ASP A 1 355 ? -4.868 -2.283 3.550 1.00 91.44 355 ASP A CA 1
ATOM 2470 C C . ASP A 1 355 ? -6.261 -2.803 3.101 1.00 91.44 355 ASP A C 1
ATOM 2472 O O . ASP A 1 355 ? -6.440 -3.306 1.996 1.00 91.44 355 ASP A O 1
ATOM 2476 N N . ILE A 1 356 ? -7.253 -2.821 4.005 1.00 91.88 356 ILE A N 1
ATOM 2477 C CA . ILE A 1 356 ? -8.584 -3.422 3.756 1.00 91.88 356 ILE A CA 1
ATOM 2478 C C . ILE A 1 356 ? -9.687 -2.513 4.299 1.00 91.88 356 ILE A C 1
ATOM 2480 O O . ILE A 1 356 ? -9.620 -2.063 5.449 1.00 91.88 356 ILE A O 1
ATOM 2484 N N . ASP A 1 357 ? -10.770 -2.342 3.539 1.00 92.50 357 ASP A N 1
ATOM 2485 C CA . ASP A 1 357 ? -11.984 -1.644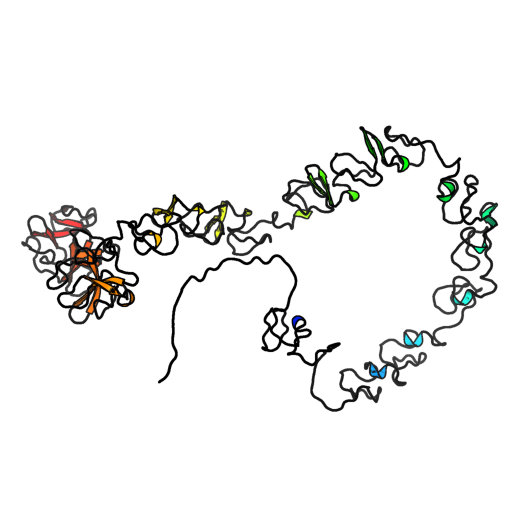 3.965 1.00 92.50 357 ASP A CA 1
ATOM 2486 C C . ASP A 1 357 ? -11.709 -0.221 4.517 1.00 92.50 357 ASP A C 1
ATOM 2488 O O . ASP A 1 357 ? -11.403 0.691 3.763 1.00 92.50 357 ASP A O 1
ATOM 2492 N N . CYS A 1 358 ? -11.863 0.022 5.829 1.00 94.50 358 CYS A N 1
ATOM 2493 C CA . CYS A 1 358 ? -11.623 1.344 6.427 1.00 94.50 358 CYS A CA 1
ATOM 2494 C C . CYS A 1 358 ? -10.159 1.615 6.794 1.00 94.50 358 CYS A C 1
ATOM 2496 O O . CYS A 1 358 ? -9.859 2.769 7.096 1.00 94.50 358 CYS A O 1
ATOM 2498 N N . ALA A 1 359 ? -9.284 0.602 6.770 1.00 94.00 359 ALA A N 1
ATOM 2499 C CA . ALA A 1 359 ? -7.843 0.815 6.905 1.00 94.00 359 ALA A CA 1
ATOM 2500 C C . ALA A 1 359 ? -7.266 1.474 5.641 1.00 94.00 359 ALA A C 1
ATOM 2502 O O . ALA A 1 359 ? -6.330 2.265 5.739 1.00 94.00 359 ALA A O 1
ATOM 2503 N N . ASP A 1 360 ? -7.868 1.212 4.473 1.00 91.50 360 ASP A N 1
ATOM 2504 C CA . ASP A 1 360 ? -7.467 1.847 3.223 1.00 91.50 360 ASP A CA 1
ATOM 2505 C C . ASP A 1 360 ? -7.818 3.351 3.217 1.00 91.50 360 ASP A C 1
ATOM 2507 O O . ASP A 1 360 ? -8.956 3.806 3.414 1.00 91.50 360 ASP A O 1
ATOM 2511 N N . SER A 1 361 ? -6.795 4.150 2.924 1.00 89.00 361 SER A N 1
ATOM 2512 C CA . SER A 1 361 ? -6.876 5.592 2.735 1.00 89.00 361 SER A CA 1
ATOM 2513 C C . SER A 1 361 ? -7.822 6.039 1.604 1.00 89.00 361 SER A C 1
ATOM 2515 O O . SER A 1 361 ? -8.411 7.125 1.714 1.00 89.00 361 SER A O 1
ATOM 2517 N N . GLN A 1 362 ? -8.034 5.233 0.553 1.00 87.19 362 GLN A N 1
ATOM 2518 C CA . GLN A 1 362 ? -8.999 5.525 -0.515 1.00 87.19 362 GLN A CA 1
ATOM 2519 C C . GLN A 1 362 ? -10.448 5.496 -0.008 1.00 87.19 362 GLN A C 1
ATOM 2521 O O . GLN A 1 362 ? -11.332 6.183 -0.542 1.00 87.19 362 GLN A O 1
ATOM 2526 N N . CYS A 1 363 ? -10.708 4.744 1.061 1.00 92.12 363 CYS A N 1
ATOM 2527 C CA . CYS A 1 363 ? -12.039 4.580 1.622 1.00 92.12 363 CYS A CA 1
ATOM 2528 C C . CYS A 1 363 ? -12.501 5.726 2.521 1.00 92.12 363 CYS A C 1
ATOM 2530 O O . CYS A 1 363 ? -13.689 5.803 2.850 1.00 92.12 363 CYS A O 1
ATOM 2532 N N . VAL A 1 364 ? -11.632 6.683 2.854 1.00 93.00 364 VAL A N 1
ATOM 2533 C CA . VAL A 1 364 ? -11.972 7.845 3.687 1.00 93.00 364 VAL A CA 1
ATOM 2534 C C . VAL A 1 364 ? -13.165 8.632 3.114 1.00 93.00 364 VAL A C 1
ATOM 2536 O O . VAL A 1 364 ? -13.102 9.279 2.069 1.00 93.00 364 VAL A O 1
ATOM 2539 N N . GLY A 1 365 ? -14.276 8.635 3.857 1.00 90.69 365 GLY A N 1
ATOM 2540 C CA . GLY A 1 365 ? -15.545 9.271 3.490 1.00 90.69 365 GLY A CA 1
ATOM 2541 C C . GLY A 1 365 ? -16.558 8.359 2.783 1.00 90.69 365 GLY A C 1
ATOM 2542 O O . GLY A 1 365 ? -17.697 8.792 2.571 1.00 90.69 365 GLY A O 1
ATOM 2543 N N . ASN A 1 366 ? -16.187 7.119 2.456 1.00 93.19 366 ASN A N 1
ATOM 2544 C CA . ASN A 1 366 ? -17.085 6.074 1.960 1.00 93.19 366 ASN A CA 1
ATOM 2545 C C . ASN A 1 366 ? -17.713 5.272 3.119 1.00 93.19 366 ASN A C 1
ATOM 2547 O O . ASN A 1 366 ? -17.433 5.513 4.295 1.00 93.19 366 ASN A O 1
ATOM 2551 N N . LEU A 1 367 ? -18.640 4.361 2.792 1.00 93.75 367 LEU A N 1
ATOM 25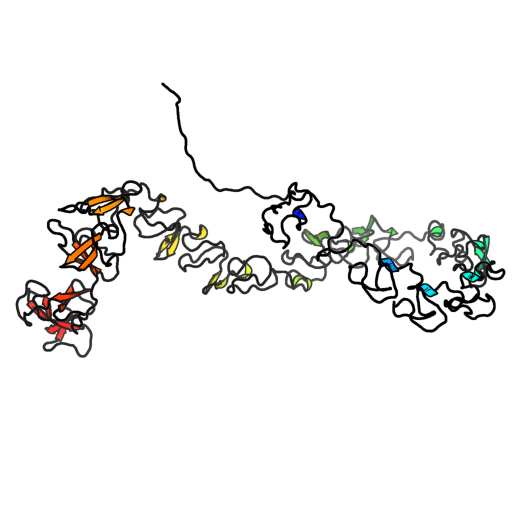52 C CA . LEU A 1 367 ? -19.306 3.513 3.786 1.00 93.75 367 LEU A CA 1
ATOM 2553 C C . LEU A 1 367 ? -18.546 2.202 3.994 1.00 93.75 367 LEU A C 1
ATOM 2555 O O . LEU A 1 367 ? -18.501 1.368 3.085 1.00 93.75 367 LEU A O 1
ATOM 2559 N N . GLY A 1 368 ? -18.051 2.065 5.221 1.00 92.25 368 GLY A N 1
ATOM 2560 C CA . GLY A 1 368 ? -17.302 0.952 5.779 1.00 92.25 368 GLY A CA 1
ATOM 2561 C C . GLY A 1 368 ? -18.112 -0.321 6.046 1.00 92.25 368 GLY A C 1
ATOM 2562 O O . GLY A 1 368 ? -19.344 -0.348 5.866 1.00 92.25 368 GLY A O 1
ATOM 2563 N N . PRO A 1 369 ? -17.456 -1.365 6.585 1.00 88.69 369 PRO A N 1
ATOM 2564 C CA . PRO A 1 369 ? -18.108 -2.546 7.138 1.00 88.69 369 PRO A CA 1
ATOM 2565 C C . PRO A 1 369 ? -19.171 -2.154 8.168 1.00 88.69 369 PRO A C 1
ATOM 2567 O O . PRO A 1 369 ? -19.057 -1.160 8.877 1.00 88.69 369 PRO A O 1
ATOM 2570 N N . GLY A 1 370 ? -20.282 -2.888 8.226 1.00 87.31 370 GLY A N 1
ATOM 2571 C CA . GLY A 1 370 ? -21.401 -2.540 9.118 1.00 87.31 370 GLY A CA 1
ATOM 2572 C C . GLY A 1 370 ? -22.165 -1.251 8.757 1.00 87.31 370 GLY A C 1
ATOM 2573 O O . GLY A 1 370 ? -23.225 -1.007 9.335 1.00 87.31 370 GLY A O 1
ATOM 2574 N N . GLY A 1 371 ? -21.712 -0.473 7.766 1.00 88.50 371 GLY A N 1
ATOM 2575 C CA . GLY A 1 371 ? -22.340 0.781 7.343 1.00 88.50 371 GLY A CA 1
ATOM 2576 C C . GLY A 1 371 ? -21.918 2.014 8.147 1.00 88.50 371 GLY A C 1
ATOM 2577 O O . GLY A 1 371 ? -22.621 3.027 8.085 1.00 88.50 371 GLY A O 1
ATOM 2578 N N . ILE A 1 372 ? -20.804 1.933 8.881 1.00 91.06 372 ILE A N 1
ATOM 2579 C CA . ILE A 1 372 ? -20.096 3.104 9.420 1.00 91.06 372 ILE A CA 1
ATOM 2580 C C . ILE A 1 372 ? -19.458 3.924 8.285 1.00 91.06 372 ILE A C 1
ATOM 2582 O O . ILE A 1 372 ? -19.474 3.505 7.129 1.00 91.06 372 ILE A O 1
ATOM 2586 N N . ALA A 1 373 ? -18.930 5.112 8.573 1.00 94.56 373 ALA A N 1
ATOM 2587 C CA . ALA A 1 373 ? -18.229 5.928 7.577 1.00 94.56 373 ALA A CA 1
ATOM 2588 C C . ALA A 1 373 ? -16.721 5.893 7.845 1.00 94.56 373 ALA A C 1
ATOM 2590 O O . ALA A 1 373 ? -16.319 6.325 8.923 1.00 94.56 373 ALA A O 1
ATOM 2591 N N . CYS A 1 374 ? -15.907 5.439 6.889 1.00 95.19 374 CYS A N 1
ATOM 2592 C CA . CYS A 1 374 ? -14.456 5.372 7.082 1.00 95.19 374 CYS A CA 1
ATOM 2593 C C . CYS A 1 374 ? -13.838 6.781 7.151 1.00 95.19 374 CYS A C 1
ATOM 2595 O O . CYS A 1 374 ? -14.327 7.730 6.524 1.00 95.19 374 CYS A O 1
ATOM 2597 N N . GLN A 1 375 ? -12.783 6.944 7.940 1.00 95.25 375 GLN A N 1
ATOM 2598 C CA . GLN A 1 375 ? -12.205 8.213 8.376 1.00 95.25 375 GLN A CA 1
ATOM 2599 C C . GLN A 1 375 ? -10.681 8.055 8.489 1.00 95.25 375 GLN A C 1
ATOM 2601 O O . GLN A 1 375 ? -10.204 7.000 8.853 1.00 95.25 375 GLN A O 1
ATOM 2606 N N . ALA A 1 376 ? -9.896 9.107 8.230 1.00 92.69 376 ALA A N 1
ATOM 2607 C CA . ALA A 1 376 ? -8.424 9.024 8.316 1.00 92.69 376 ALA A CA 1
ATOM 2608 C C . ALA A 1 376 ? -7.864 9.000 9.762 1.00 92.69 376 ALA A C 1
ATOM 2610 O O . ALA A 1 376 ? -6.651 9.019 9.968 1.00 92.69 376 ALA A O 1
ATOM 2611 N N . SER A 1 377 ? -8.744 9.122 10.755 1.00 93.94 377 SER A N 1
ATOM 2612 C CA . SER A 1 377 ? -8.513 8.922 12.192 1.00 93.94 377 SER A CA 1
ATOM 2613 C C . SER A 1 377 ? -9.896 8.776 12.839 1.00 93.94 377 SER A C 1
ATOM 2615 O O . SER A 1 377 ? -10.802 9.502 12.401 1.00 93.94 377 SER A O 1
ATOM 2617 N N . GLU A 1 378 ? -10.098 7.943 13.864 1.00 94.38 378 GLU A N 1
ATOM 2618 C CA . GLU A 1 378 ? -11.448 7.723 14.395 1.00 94.38 378 GLU A CA 1
ATOM 2619 C C . GLU A 1 378 ? -12.057 9.034 14.924 1.00 94.38 378 GLU A C 1
ATOM 2621 O O . GLU A 1 378 ? -11.477 9.817 15.700 1.00 94.38 378 GLU A O 1
ATOM 2626 N N . THR A 1 379 ? -13.242 9.364 14.408 1.00 93.75 379 THR A N 1
ATOM 2627 C CA . THR A 1 379 ? -13.950 10.602 14.728 1.00 93.75 379 THR A CA 1
ATOM 2628 C C . THR A 1 379 ? -15.394 10.436 15.176 1.00 93.75 379 THR A C 1
ATOM 2630 O O . THR A 1 379 ? -15.932 11.410 15.732 1.00 93.75 379 THR A O 1
ATOM 2633 N N . THR A 1 380 ? -15.977 9.242 15.044 1.00 94.19 380 THR A N 1
ATOM 2634 C CA . THR A 1 380 ? -17.361 8.929 15.435 1.00 94.19 380 THR A CA 1
ATOM 2635 C C . THR A 1 380 ? -17.398 7.896 16.566 1.00 94.19 380 THR A C 1
ATOM 2637 O O . THR A 1 380 ? -18.078 6.885 16.481 1.00 94.19 380 THR A O 1
ATOM 2640 N N . CYS A 1 381 ? -16.737 8.267 17.667 1.00 95.25 381 CYS A N 1
ATOM 2641 C CA . CYS A 1 381 ? -16.475 7.510 18.901 1.00 95.25 381 CYS A CA 1
ATOM 2642 C C . CYS A 1 381 ? -17.689 7.037 19.723 1.00 95.25 381 CYS A C 1
ATOM 2644 O O . CYS A 1 381 ? -17.624 6.979 20.952 1.00 95.25 381 CYS A O 1
ATOM 2646 N N . ASN A 1 382 ? -18.843 6.841 19.096 1.00 93.44 382 ASN A N 1
ATOM 2647 C CA . ASN A 1 382 ? -20.038 6.307 19.730 1.00 93.44 382 ASN A CA 1
ATOM 2648 C C . ASN A 1 382 ? -20.952 5.525 18.775 1.00 93.44 382 ASN A C 1
ATOM 2650 O O . ASN A 1 382 ? -22.139 5.356 19.090 1.00 93.44 382 ASN A O 1
ATOM 2654 N N . ASP A 1 383 ? -20.440 5.090 17.618 1.00 91.81 383 ASP A N 1
ATOM 2655 C CA . ASP A 1 383 ? -21.182 4.246 16.678 1.00 91.81 383 ASP A CA 1
ATOM 2656 C C . ASP A 1 383 ? -20.870 2.746 16.818 1.00 91.81 383 ASP A C 1
ATOM 2658 O O . ASP A 1 383 ? -21.647 1.924 16.316 1.00 91.81 383 ASP A O 1
ATOM 2662 N N . GLY A 1 384 ? -19.850 2.382 17.608 1.00 91.06 384 GLY A N 1
ATOM 2663 C CA . GLY A 1 384 ? -19.474 0.993 17.868 1.00 91.06 384 GLY A CA 1
ATOM 2664 C C . GLY A 1 384 ? -18.709 0.331 16.726 1.00 91.06 384 GLY A C 1
ATOM 2665 O O . GLY A 1 384 ? -18.692 -0.903 16.662 1.00 91.06 384 GLY A O 1
ATOM 2666 N N . GLY A 1 385 ? -18.131 1.114 15.812 1.00 92.31 385 GLY A N 1
ATOM 2667 C CA . GLY A 1 385 ? -17.272 0.631 14.741 1.00 92.31 385 GLY A CA 1
ATOM 2668 C C . GLY A 1 385 ? -15.911 1.319 14.709 1.00 92.31 385 GLY A C 1
ATOM 2669 O O . GLY A 1 385 ? -15.764 2.480 15.067 1.00 92.31 385 GLY A O 1
ATOM 2670 N N . ASP A 1 386 ? -14.934 0.573 14.215 1.00 94.25 386 ASP A N 1
ATOM 2671 C CA . ASP A 1 386 ? -13.590 1.045 13.906 1.00 94.25 386 ASP A CA 1
ATOM 2672 C C . ASP A 1 386 ? -13.660 1.905 12.633 1.00 94.25 386 ASP A C 1
ATOM 2674 O O . ASP A 1 386 ? -13.888 1.383 11.537 1.00 94.25 386 ASP A O 1
ATOM 2678 N N . ASN A 1 387 ? -13.600 3.234 12.770 1.00 94.50 387 ASN A N 1
ATOM 2679 C CA . ASN A 1 387 ? -13.757 4.121 11.618 1.00 94.50 387 ASN A CA 1
ATOM 2680 C C . ASN A 1 387 ? -12.466 4.340 10.812 1.00 94.50 387 ASN A C 1
ATOM 2682 O O . ASN A 1 387 ? -12.591 4.845 9.698 1.00 94.50 387 ASN A O 1
ATOM 2686 N N . ASP A 1 388 ? -11.277 4.043 11.336 1.00 94.19 388 ASP A N 1
ATOM 2687 C CA . ASP A 1 388 ? -9.990 4.275 10.650 1.00 94.19 388 ASP A CA 1
ATOM 2688 C C . ASP A 1 388 ? -9.160 3.003 10.405 1.00 94.19 388 ASP A C 1
ATOM 2690 O O . ASP A 1 388 ? -8.090 3.072 9.806 1.00 94.19 388 ASP A O 1
ATOM 2694 N N . GLY A 1 389 ? -9.692 1.843 10.791 1.00 93.00 389 GLY A N 1
ATOM 2695 C CA . GLY A 1 389 ? -9.156 0.519 10.499 1.00 93.00 389 GLY A CA 1
ATOM 2696 C C . GLY A 1 389 ? -7.980 0.091 11.378 1.00 93.00 389 GLY A C 1
ATOM 2697 O O . GLY A 1 389 ? -7.335 -0.909 11.056 1.00 93.00 389 GLY A O 1
ATOM 2698 N N . ASP A 1 390 ? -7.667 0.814 12.460 1.00 93.06 390 ASP A N 1
ATOM 2699 C CA . ASP A 1 390 ? -6.490 0.531 13.297 1.00 93.06 390 ASP A CA 1
ATOM 2700 C C . ASP A 1 390 ? -6.684 -0.658 14.270 1.00 93.06 390 ASP A C 1
ATOM 2702 O O . ASP A 1 390 ? -5.718 -1.180 14.846 1.00 93.06 390 ASP A O 1
ATOM 2706 N N . GLY A 1 391 ? -7.921 -1.156 14.387 1.00 92.12 391 GLY A N 1
ATOM 2707 C CA . GLY A 1 391 ? -8.329 -2.271 15.238 1.00 92.12 391 GLY A CA 1
ATOM 2708 C C . GLY A 1 391 ? -8.862 -1.861 16.614 1.00 92.12 391 GLY A C 1
ATOM 2709 O O . GLY A 1 391 ? -9.222 -2.744 17.406 1.00 92.12 391 GLY A O 1
ATOM 2710 N N . LEU A 1 392 ? -8.909 -0.563 16.920 1.00 93.75 392 LEU A N 1
ATOM 2711 C CA . LEU A 1 392 ? -9.540 0.011 18.108 1.00 93.75 392 LEU A CA 1
ATOM 2712 C C . LEU A 1 392 ? -10.940 0.561 17.768 1.00 93.75 392 LEU A C 1
ATOM 2714 O O . LEU A 1 392 ? -11.330 0.653 16.609 1.00 93.75 392 LEU A O 1
ATOM 2718 N N . VAL A 1 393 ? -11.765 0.796 18.795 1.00 93.88 393 VAL A N 1
ATOM 2719 C CA . VAL A 1 393 ? -13.176 1.198 18.629 1.00 93.88 393 VAL A CA 1
ATOM 2720 C C . VAL A 1 393 ? -13.604 2.140 19.749 1.00 93.88 393 VAL A C 1
ATOM 2722 O O . VAL A 1 393 ? -13.412 1.834 20.932 1.00 93.88 393 VAL A O 1
ATOM 2725 N N . ASP A 1 394 ? -14.289 3.224 19.389 1.00 94.38 394 ASP A N 1
ATOM 2726 C CA . ASP A 1 394 ? -14.876 4.199 20.304 1.00 94.38 394 ASP A CA 1
ATOM 2727 C C . ASP A 1 394 ? -13.836 4.687 21.345 1.00 94.38 394 ASP A C 1
ATOM 2729 O O . ASP A 1 394 ? -12.766 5.183 21.008 1.00 94.38 394 ASP A O 1
ATOM 2733 N N . CYS A 1 395 ? -14.112 4.563 22.649 1.00 95.06 395 CYS A N 1
ATOM 2734 C CA . CYS A 1 395 ? -13.201 5.042 23.691 1.00 95.06 395 CYS A CA 1
ATOM 2735 C C . CYS A 1 395 ? -11.897 4.236 23.824 1.00 95.06 395 CYS A C 1
ATOM 2737 O O . CYS A 1 395 ? -10.998 4.712 24.515 1.00 95.06 395 CYS A O 1
ATOM 2739 N N . ALA A 1 396 ? -11.773 3.073 23.171 1.00 94.94 396 ALA A N 1
ATOM 2740 C CA . ALA A 1 396 ? -10.519 2.326 23.134 1.00 94.94 396 ALA A CA 1
ATOM 2741 C C . ALA A 1 396 ? -9.489 2.940 22.163 1.00 94.94 396 ALA A C 1
ATOM 2743 O O . ALA A 1 396 ? -8.296 2.683 22.333 1.00 94.94 396 ALA A O 1
ATOM 2744 N N . ASP A 1 397 ? -9.908 3.763 21.189 1.00 94.62 397 ASP A N 1
ATOM 2745 C CA . ASP A 1 397 ? -8.985 4.488 20.307 1.00 94.62 397 ASP A CA 1
ATOM 2746 C C . ASP A 1 397 ? -8.425 5.766 20.994 1.00 94.62 397 ASP A C 1
ATOM 2748 O O . ASP A 1 397 ? -9.175 6.672 21.389 1.00 94.62 397 ASP A O 1
ATOM 2752 N N . PRO A 1 398 ? -7.089 5.928 21.098 1.00 93.31 398 PRO A N 1
ATOM 2753 C CA . PRO A 1 398 ? -6.437 7.196 21.424 1.00 93.31 398 PRO A CA 1
ATOM 2754 C C . PRO A 1 398 ? -6.935 8.451 20.671 1.00 93.31 398 PRO A C 1
ATOM 2756 O O . PRO A 1 398 ? -6.935 9.535 21.275 1.00 93.31 398 PRO A O 1
ATOM 2759 N N . ASN A 1 399 ? -7.360 8.364 19.402 1.00 94.56 399 ASN A N 1
ATOM 2760 C CA . ASN A 1 399 ? -7.921 9.491 18.633 1.00 94.56 399 ASN A CA 1
ATOM 2761 C C . ASN A 1 399 ? -9.294 9.939 19.163 1.00 94.56 399 ASN A C 1
ATOM 2763 O O . ASN A 1 399 ? -9.733 11.079 18.921 1.00 94.56 399 ASN A O 1
ATOM 2767 N N . CYS A 1 400 ? -9.950 9.080 19.945 1.00 95.25 400 CYS A N 1
ATOM 2768 C CA . CYS A 1 400 ? -11.235 9.355 20.559 1.00 95.25 400 CYS A CA 1
ATOM 2769 C C . CYS A 1 400 ? -11.169 10.134 21.884 1.00 95.25 400 CYS A C 1
ATOM 2771 O O . CYS A 1 400 ? -12.175 10.674 22.355 1.00 95.25 400 CYS A O 1
ATOM 2773 N N . ASN A 1 401 ? -9.972 10.323 22.444 1.00 93.94 401 ASN A N 1
ATOM 2774 C CA . ASN A 1 401 ? -9.740 11.086 23.671 1.00 93.94 401 ASN A CA 1
ATOM 2775 C C . ASN A 1 401 ? -10.401 12.488 23.670 1.00 93.94 401 ASN A C 1
ATOM 2777 O O . ASN A 1 401 ? -10.210 13.310 22.770 1.00 93.94 401 ASN A O 1
ATOM 2781 N N . THR A 1 402 ? -11.112 12.808 24.754 1.00 93.38 402 THR A N 1
ATOM 2782 C CA . THR A 1 402 ? -11.910 14.024 25.023 1.00 93.38 402 THR A CA 1
ATOM 2783 C C . THR A 1 402 ? -13.226 14.175 24.247 1.00 93.38 402 THR A C 1
ATOM 2785 O O . THR A 1 402 ? -13.817 15.262 24.250 1.00 93.38 402 THR A O 1
ATOM 2788 N N . ARG A 1 403 ? -13.722 13.113 23.603 1.00 94.38 403 ARG A N 1
ATOM 2789 C CA . ARG A 1 403 ? -14.894 13.164 22.708 1.00 94.38 403 ARG A CA 1
ATOM 2790 C C . ARG A 1 403 ? -16.090 12.394 23.277 1.00 94.38 403 ARG A C 1
ATOM 2792 O O . ARG A 1 403 ? -15.903 11.596 24.190 1.00 94.38 403 ARG A O 1
ATOM 2799 N N . PRO A 1 404 ? -17.322 12.648 22.791 1.00 94.50 404 PRO A N 1
ATOM 2800 C CA . PRO A 1 404 ? -18.510 11.959 23.285 1.00 94.50 404 PRO A CA 1
ATOM 2801 C C . PRO A 1 404 ? -18.459 10.465 22.959 1.00 94.50 404 PRO A C 1
ATOM 2803 O O . PRO A 1 404 ? -18.527 10.107 21.786 1.00 94.50 404 PRO A O 1
ATOM 2806 N N . GLY A 1 405 ? -18.372 9.644 24.003 1.00 92.50 405 GLY A N 1
ATOM 2807 C CA . GLY A 1 405 ? -18.317 8.187 23.921 1.00 92.50 405 GLY A CA 1
ATOM 2808 C C . GLY A 1 405 ? -19.698 7.520 23.844 1.00 92.50 405 GLY A C 1
ATOM 2809 O O . GLY A 1 405 ? -20.733 8.213 23.868 1.00 92.50 405 GLY A O 1
ATOM 2810 N N . PRO A 1 406 ? -19.749 6.176 23.827 1.00 89.31 406 PRO A N 1
ATOM 2811 C CA . PRO A 1 406 ? -20.986 5.410 23.942 1.00 89.31 406 PRO A CA 1
ATOM 2812 C C . PRO A 1 406 ? -21.781 5.810 25.192 1.00 89.31 406 PRO A C 1
ATOM 2814 O O . PRO A 1 406 ? -21.230 6.147 26.236 1.00 89.31 406 PRO A O 1
ATOM 2817 N N . GLY A 1 407 ? -23.111 5.855 25.096 1.00 84.94 407 GLY A N 1
ATOM 2818 C CA . GLY A 1 407 ? -23.964 6.289 26.215 1.00 84.94 407 GLY A CA 1
ATOM 2819 C C . GLY A 1 407 ? -23.887 7.785 26.573 1.00 84.94 407 GLY A C 1
ATOM 2820 O O . GLY A 1 407 ? -24.651 8.238 27.424 1.00 84.94 407 GLY A O 1
ATOM 2821 N N . GLY A 1 408 ? -23.050 8.580 25.894 1.00 84.81 408 GLY A N 1
ATOM 2822 C CA . GLY A 1 408 ? -22.895 10.018 26.145 1.00 84.81 408 GLY A CA 1
ATOM 2823 C C . GLY A 1 408 ? -21.837 10.373 27.193 1.00 84.81 408 GLY A C 1
ATOM 2824 O O . GLY A 1 408 ? -21.828 11.509 27.676 1.00 84.81 408 GLY A O 1
ATOM 2825 N N . ILE A 1 409 ? -20.960 9.421 27.522 1.00 88.75 409 ILE A N 1
ATOM 2826 C CA . ILE A 1 409 ? -19.758 9.629 28.336 1.00 88.75 409 ILE A CA 1
ATOM 2827 C C . ILE A 1 409 ? -18.728 10.505 27.594 1.00 88.75 409 ILE A C 1
ATOM 2829 O O . ILE A 1 409 ? -18.999 11.022 26.506 1.00 88.75 409 ILE A O 1
ATOM 2833 N N . THR A 1 410 ? -17.543 10.727 28.163 1.00 93.38 410 THR A N 1
ATOM 2834 C CA . THR A 1 410 ? -16.450 11.426 27.460 1.00 93.38 410 THR A CA 1
ATOM 2835 C C . THR A 1 410 ? -15.189 10.587 27.526 1.00 93.38 410 THR A C 1
ATOM 2837 O O . THR A 1 410 ? -14.617 10.483 28.609 1.00 93.38 410 THR A O 1
ATOM 2840 N N . CYS A 1 411 ? -14.748 10.062 26.378 1.00 94.31 411 CYS A N 1
ATOM 2841 C CA . CYS A 1 411 ? -13.578 9.192 26.287 1.00 94.31 411 CYS A CA 1
ATOM 2842 C C . CYS A 1 411 ? -12.298 9.897 26.771 1.00 94.31 411 CYS A C 1
ATOM 2844 O O . CYS A 1 411 ? -12.162 11.124 26.677 1.00 94.31 411 CYS A O 1
ATOM 2846 N N . GLN A 1 412 ? -11.351 9.126 27.292 1.00 93.19 412 GLN A N 1
ATOM 2847 C CA . GLN A 1 412 ? -10.124 9.533 27.977 1.00 93.19 412 GLN A CA 1
ATOM 2848 C C . GLN A 1 412 ? -9.042 8.482 27.706 1.00 93.19 412 GLN A C 1
ATOM 2850 O O . GLN A 1 412 ? -9.341 7.357 27.358 1.00 93.19 412 GLN A O 1
ATOM 2855 N N . THR A 1 413 ? -7.765 8.809 27.902 1.00 89.31 413 THR A N 1
ATOM 2856 C CA . THR A 1 413 ? -6.671 7.812 27.788 1.00 89.31 413 THR A CA 1
ATOM 2857 C C . THR A 1 413 ? -6.421 7.014 29.073 1.00 89.31 413 THR A C 1
ATOM 2859 O O . THR A 1 413 ? -5.456 6.260 29.146 1.00 89.31 413 THR A O 1
ATOM 2862 N N . THR A 1 414 ? -7.176 7.323 30.126 1.00 90.50 414 THR A N 1
ATOM 2863 C CA . THR A 1 414 ? -7.162 6.704 31.459 1.00 90.50 414 THR A CA 1
ATOM 2864 C C . THR A 1 414 ? -8.474 7.082 32.135 1.00 90.50 414 THR A C 1
ATOM 2866 O O . THR A 1 414 ? -8.786 8.280 32.134 1.00 90.50 414 THR A O 1
ATOM 2869 N N . GLU A 1 415 ? -9.179 6.162 32.779 1.00 89.25 415 GLU A N 1
ATOM 2870 C CA . GLU A 1 415 ? -10.393 6.497 33.519 1.00 89.25 415 GLU A CA 1
ATOM 2871 C C . GLU A 1 415 ? -10.101 7.477 34.671 1.00 89.25 415 GLU A C 1
ATOM 2873 O O . GLU A 1 415 ? -9.230 7.263 35.524 1.00 89.25 415 GLU A O 1
ATOM 2878 N N . THR A 1 416 ? -10.841 8.589 34.706 1.00 86.62 416 THR A N 1
ATOM 2879 C CA . THR A 1 416 ? -10.780 9.567 35.804 1.00 86.62 416 THR A CA 1
ATOM 2880 C C . THR A 1 416 ? -12.147 10.005 36.336 1.00 86.62 416 THR A C 1
ATOM 2882 O O . THR A 1 416 ? -12.214 10.540 37.453 1.00 86.62 416 THR A O 1
ATOM 2885 N N . ASN A 1 417 ? -13.241 9.729 35.622 1.00 83.38 417 ASN A N 1
ATOM 2886 C CA . ASN A 1 417 ? -14.614 9.980 36.058 1.00 83.38 417 ASN A CA 1
ATOM 2887 C C . ASN A 1 417 ? -15.183 8.749 36.777 1.00 83.38 417 ASN A C 1
ATOM 2889 O O . ASN A 1 417 ? -16.170 8.170 36.352 1.00 83.38 417 ASN A O 1
ATOM 2893 N N . CYS A 1 418 ? -14.596 8.392 37.918 1.00 84.44 418 CYS A N 1
ATOM 2894 C CA . CYS A 1 418 ? -14.883 7.150 38.650 1.00 84.44 418 CYS A CA 1
ATOM 2895 C C . CYS A 1 418 ? -16.282 7.041 39.319 1.00 84.44 418 CYS A C 1
ATOM 2897 O O . CYS A 1 418 ? -16.379 6.495 40.423 1.00 84.44 418 CYS A O 1
ATOM 2899 N N . THR A 1 419 ? -17.320 7.655 38.746 1.00 78.50 419 THR A N 1
ATOM 2900 C CA . THR A 1 419 ? -18.719 7.656 39.206 1.00 78.50 419 THR A CA 1
ATOM 2901 C C . THR A 1 419 ? -19.749 7.850 38.076 1.00 78.50 419 THR A C 1
ATOM 2903 O O . THR A 1 419 ? -20.892 8.193 38.387 1.00 78.50 419 THR A O 1
ATOM 2906 N N . ASP A 1 420 ? -19.368 7.812 36.794 1.00 75.81 420 ASP A N 1
ATOM 2907 C CA . ASP A 1 420 ? -20.301 8.098 35.686 1.00 75.81 420 ASP A CA 1
ATOM 2908 C C . ASP A 1 420 ? -20.915 6.847 35.035 1.00 75.81 420 ASP A C 1
ATOM 2910 O O . ASP A 1 420 ? -21.822 6.976 34.208 1.00 75.81 420 ASP A O 1
ATOM 2914 N N . GLY A 1 421 ? -20.521 5.651 35.488 1.00 78.00 421 GLY A N 1
ATOM 2915 C CA . GLY A 1 421 ? -20.985 4.369 34.956 1.00 78.00 421 GLY A CA 1
ATOM 2916 C C . GLY A 1 421 ? -20.392 4.029 33.589 1.00 78.00 421 GLY A C 1
ATOM 2917 O O . GLY A 1 421 ? -20.831 3.058 32.969 1.00 78.00 421 GLY A O 1
ATOM 2918 N N . GLY A 1 422 ? -19.452 4.845 33.106 1.00 84.75 422 GLY A N 1
ATOM 2919 C CA . GLY A 1 422 ? -18.741 4.668 31.855 1.00 84.75 422 GLY A CA 1
ATOM 2920 C C . GLY A 1 422 ? -17.505 3.786 31.980 1.00 84.75 422 GLY A C 1
ATOM 2921 O O . GLY A 1 422 ? -16.977 3.546 33.065 1.00 84.75 422 GLY A O 1
ATOM 2922 N N . ASP A 1 423 ? -17.073 3.323 30.815 1.00 90.25 423 ASP A N 1
ATOM 2923 C CA . ASP A 1 423 ? -15.721 2.860 30.527 1.00 90.25 423 ASP A CA 1
ATOM 2924 C C . ASP A 1 423 ? -15.125 3.940 29.616 1.00 90.25 423 ASP A C 1
ATOM 2926 O O . ASP A 1 423 ? -15.380 3.960 28.407 1.00 90.25 423 ASP A O 1
ATOM 2930 N N . ASN A 1 424 ? -14.494 4.955 30.214 1.00 91.81 424 ASN A N 1
ATOM 2931 C CA . ASN A 1 424 ? -14.035 6.117 29.461 1.00 91.81 424 ASN A CA 1
ATOM 2932 C C . ASN A 1 424 ? -12.692 5.881 28.762 1.00 91.81 424 ASN A C 1
ATOM 2934 O O . ASN A 1 424 ? -12.367 6.688 27.897 1.00 91.81 424 ASN A O 1
ATOM 2938 N N . ASP A 1 425 ? -11.913 4.850 29.103 1.00 92.00 425 ASP A N 1
ATOM 2939 C CA . ASP A 1 425 ? -10.637 4.536 28.431 1.00 92.00 425 ASP A CA 1
ATOM 2940 C C . ASP A 1 425 ? -10.630 3.233 27.613 1.00 92.00 425 ASP A C 1
ATOM 2942 O O . ASP A 1 425 ? -9.632 2.925 26.958 1.00 92.00 425 ASP A O 1
ATOM 2946 N N . GLY A 1 426 ? -11.761 2.526 27.573 1.00 91.38 426 GLY A N 1
ATOM 2947 C CA . GLY A 1 426 ? -11.996 1.377 26.706 1.00 91.38 426 GLY A CA 1
ATOM 2948 C C . GLY A 1 426 ? -11.322 0.085 27.171 1.00 91.38 426 GLY A C 1
ATOM 2949 O O . GLY A 1 426 ? -11.233 -0.857 26.379 1.00 91.38 426 GLY A O 1
ATOM 2950 N N . ASP A 1 427 ? -10.824 0.010 28.413 1.00 90.69 427 ASP A N 1
ATOM 2951 C CA . ASP A 1 427 ? -10.131 -1.181 28.932 1.00 90.69 427 ASP A CA 1
ATOM 2952 C C . ASP A 1 427 ? -11.087 -2.322 29.357 1.00 90.69 427 ASP A C 1
ATOM 2954 O O . ASP A 1 427 ? -10.660 -3.468 29.566 1.00 90.69 427 ASP A O 1
ATOM 2958 N N . GLY A 1 428 ? -12.395 -2.041 29.399 1.00 88.69 428 GLY A N 1
ATOM 2959 C CA . GLY A 1 428 ? -13.458 -2.960 29.795 1.00 88.69 428 GLY A CA 1
ATOM 2960 C C . GLY A 1 428 ? -13.848 -2.874 31.275 1.00 88.69 428 GLY A C 1
ATOM 2961 O O . GLY A 1 428 ? -14.671 -3.684 31.726 1.00 88.69 428 GLY A O 1
ATOM 2962 N N . LEU A 1 429 ? -13.270 -1.948 32.047 1.00 87.19 429 LEU A N 1
ATOM 2963 C CA . LEU A 1 429 ? -13.558 -1.731 33.464 1.00 87.19 429 LEU A CA 1
ATOM 2964 C C . LEU A 1 429 ? -14.173 -0.344 33.696 1.00 87.19 429 LEU A C 1
ATOM 2966 O O . LEU A 1 429 ? -13.744 0.659 33.153 1.00 87.19 429 LEU A O 1
ATOM 2970 N N . THR A 1 430 ? -15.196 -0.287 34.550 1.00 86.75 430 THR A N 1
ATOM 2971 C CA . THR A 1 430 ? -15.961 0.944 34.810 1.00 86.75 430 THR A CA 1
ATOM 2972 C C . THR A 1 430 ? -15.749 1.454 36.232 1.00 86.75 430 THR A C 1
ATOM 2974 O O . THR A 1 430 ? -15.772 0.668 37.191 1.00 86.75 430 THR A O 1
ATOM 2977 N N . ASP A 1 431 ? -15.686 2.773 36.408 1.00 82.19 431 ASP A N 1
ATOM 2978 C CA . ASP A 1 431 ? -15.662 3.444 37.713 1.00 82.19 431 ASP A CA 1
ATOM 2979 C C . ASP A 1 431 ? -14.648 2.829 38.715 1.00 82.19 431 ASP A C 1
ATOM 2981 O O . ASP A 1 431 ? -13.479 2.610 38.423 1.00 82.19 431 ASP A O 1
ATOM 2985 N N . CYS A 1 432 ? -15.075 2.522 39.944 1.00 78.62 432 CYS A N 1
ATOM 2986 C CA . CYS A 1 432 ? -14.224 1.972 40.998 1.00 78.62 432 CYS A CA 1
ATOM 2987 C C . CYS A 1 432 ? -13.777 0.512 40.779 1.00 78.62 432 CYS A C 1
ATOM 2989 O O . CYS A 1 432 ? -13.068 -0.023 41.638 1.00 78.62 432 CYS A O 1
ATOM 2991 N N . PHE A 1 433 ? -14.184 -0.137 39.682 1.00 78.31 433 PHE A N 1
ATOM 2992 C CA . PHE A 1 433 ? -13.600 -1.409 39.248 1.00 78.31 433 PHE A CA 1
ATOM 2993 C C . PHE A 1 433 ? -12.322 -1.208 38.418 1.00 78.31 433 PHE A C 1
ATOM 2995 O O . PHE A 1 433 ? -11.505 -2.129 38.360 1.00 78.31 433 PHE A O 1
ATOM 3002 N N . ASP A 1 434 ? -12.114 -0.011 37.866 1.00 84.50 434 ASP A N 1
ATOM 3003 C CA . ASP A 1 434 ? -10.917 0.361 37.119 1.00 84.50 434 ASP A CA 1
ATOM 3004 C C . ASP A 1 434 ? -9.692 0.586 38.059 1.00 84.50 434 ASP A C 1
ATOM 3006 O O . ASP A 1 434 ? -9.778 1.306 39.069 1.00 84.50 434 ASP A O 1
ATOM 3010 N N . PRO A 1 435 ? -8.513 -0.006 37.765 1.00 84.88 435 PRO A N 1
ATOM 3011 C CA . PRO A 1 435 ? -7.248 0.264 38.455 1.00 84.88 435 PRO A CA 1
ATOM 3012 C C . PRO A 1 435 ? -6.786 1.737 38.481 1.00 84.88 435 PRO A C 1
ATOM 3014 O O . PRO A 1 435 ? -6.166 2.154 39.463 1.00 84.88 435 PRO A O 1
ATOM 3017 N N . ASN A 1 436 ? -7.061 2.526 37.445 1.00 86.06 436 ASN A N 1
ATOM 3018 C CA . ASN A 1 436 ? -6.800 3.963 37.320 1.00 86.06 436 ASN A CA 1
ATOM 3019 C C . ASN A 1 436 ? -7.604 4.776 38.348 1.00 86.06 436 ASN A C 1
ATOM 3021 O O . ASN A 1 436 ? -7.101 5.752 38.917 1.00 86.06 436 ASN A O 1
ATOM 3025 N N . CYS A 1 437 ? -8.798 4.298 38.708 1.00 85.00 437 CYS A N 1
ATOM 3026 C CA . CYS A 1 437 ? -9.627 4.856 39.774 1.00 85.00 437 CYS A CA 1
ATOM 3027 C C . CYS A 1 437 ? -9.142 4.535 41.201 1.00 85.00 437 CYS A C 1
ATOM 3029 O O . CYS A 1 437 ? -9.686 5.065 42.183 1.00 85.00 437 CYS A O 1
ATOM 3031 N N . ALA A 1 438 ? -8.086 3.727 41.364 1.00 77.44 438 ALA A N 1
ATOM 3032 C CA . ALA A 1 438 ? -7.556 3.340 42.668 1.00 77.44 438 ALA A CA 1
ATOM 3033 C C . ALA A 1 438 ? -7.052 4.544 43.492 1.00 77.44 438 ALA A C 1
ATOM 3035 O O . ALA A 1 438 ? -5.943 5.055 43.325 1.00 77.44 438 ALA A O 1
ATOM 3036 N N . GLY A 1 439 ? -7.860 4.953 44.473 1.00 68.81 439 GLY A N 1
ATOM 3037 C CA . GLY A 1 439 ? -7.570 6.085 45.356 1.00 68.81 439 GLY A CA 1
ATOM 3038 C C . GLY A 1 439 ? -8.254 7.396 44.960 1.00 68.81 439 GLY A C 1
ATOM 3039 O O . GLY A 1 439 ? -8.027 8.404 45.636 1.00 68.81 439 GLY A O 1
ATOM 3040 N N . ASN A 1 440 ? -9.127 7.395 43.943 1.00 75.50 440 ASN A N 1
ATOM 3041 C CA . ASN A 1 440 ? -10.119 8.457 43.786 1.00 75.50 440 ASN A CA 1
ATOM 3042 C C . ASN A 1 440 ? -10.966 8.536 45.071 1.00 75.50 440 ASN A C 1
ATOM 3044 O O . ASN A 1 440 ? -11.335 7.513 45.646 1.00 75.50 440 ASN A O 1
ATOM 3048 N N . ALA A 1 441 ? -11.274 9.748 45.540 1.00 66.81 441 ALA A N 1
ATOM 3049 C CA . ALA A 1 441 ? -12.080 9.958 46.742 1.00 66.81 441 ALA A CA 1
ATOM 3050 C C . ALA A 1 441 ? -13.471 9.302 46.642 1.00 66.81 441 ALA A C 1
ATOM 3052 O O . ALA A 1 441 ? -13.988 8.836 47.659 1.00 66.81 441 ALA A O 1
ATOM 3053 N N . ALA A 1 442 ? -14.030 9.212 45.429 1.00 65.94 442 ALA A N 1
ATOM 3054 C CA . ALA A 1 442 ? -15.250 8.462 45.146 1.00 65.94 442 ALA A CA 1
ATOM 3055 C C . ALA A 1 442 ? -15.136 6.978 45.530 1.00 65.94 442 ALA A C 1
ATOM 3057 O O . ALA A 1 442 ? -16.069 6.413 46.073 1.00 65.94 442 ALA A O 1
ATOM 3058 N N . CYS A 1 443 ? -13.966 6.365 45.380 1.00 68.62 443 CYS A N 1
ATOM 3059 C CA . CYS A 1 443 ? -13.748 4.949 45.663 1.00 68.62 443 CYS A CA 1
ATOM 3060 C C . CYS A 1 443 ? -13.231 4.699 47.094 1.00 68.62 443 CYS A C 1
ATOM 3062 O O . CYS A 1 443 ? -12.529 3.719 47.332 1.00 68.62 443 CYS A O 1
ATOM 3064 N N . THR A 1 444 ? -13.512 5.578 48.072 1.00 61.88 444 THR A N 1
ATOM 3065 C CA . THR A 1 444 ? -12.957 5.495 49.449 1.00 6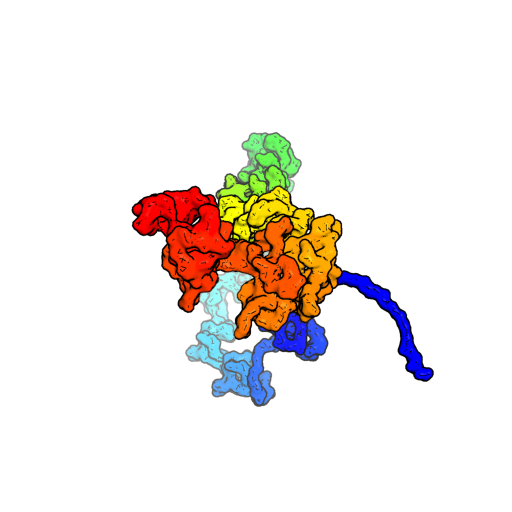1.88 444 THR A CA 1
ATOM 3066 C C . THR A 1 444 ? -13.993 5.400 50.583 1.00 61.88 444 THR A C 1
ATOM 3068 O O . THR A 1 444 ? -13.809 5.988 51.652 1.00 61.88 444 THR A O 1
ATOM 3071 N N . GLY A 1 445 ? -15.069 4.631 50.388 1.00 60.88 445 GLY A N 1
ATOM 3072 C CA . GLY A 1 445 ? -16.032 4.277 51.444 1.00 60.88 445 GLY A CA 1
ATOM 3073 C C . GLY A 1 445 ? -15.695 2.990 52.213 1.00 60.88 445 GLY A C 1
ATOM 3074 O O . GLY A 1 445 ? -15.011 2.103 51.703 1.00 60.88 445 GLY A O 1
ATOM 3075 N N . THR A 1 446 ? -16.203 2.868 53.446 1.00 69.44 446 THR A N 1
ATOM 3076 C CA . THR A 1 446 ? -16.251 1.596 54.192 1.00 69.44 446 THR A CA 1
ATOM 3077 C C . THR A 1 446 ? -17.501 0.808 53.823 1.00 69.44 446 THR A C 1
ATOM 3079 O O . THR A 1 446 ? -18.574 1.396 53.752 1.00 69.44 446 THR A O 1
ATOM 3082 N N . CYS A 1 447 ? -17.381 -0.511 53.649 1.00 76.00 447 CYS A N 1
ATOM 3083 C CA . CYS A 1 447 ? -18.534 -1.401 53.485 1.00 76.00 447 CYS A CA 1
ATOM 3084 C C . CYS A 1 447 ? -19.328 -1.480 54.799 1.00 76.00 447 CYS A C 1
ATOM 3086 O O . CYS A 1 447 ? -18.829 -2.031 55.785 1.00 76.00 447 CYS A O 1
ATOM 3088 N N . ASP A 1 448 ? -20.530 -0.907 54.821 1.00 77.06 448 ASP A N 1
ATOM 3089 C CA . ASP A 1 448 ? -21.454 -0.921 55.953 1.00 77.06 448 ASP A CA 1
ATOM 3090 C C . ASP A 1 448 ? -22.923 -0.843 55.489 1.00 77.06 448 ASP A C 1
ATOM 3092 O O . ASP A 1 448 ? -23.224 -0.905 54.298 1.00 77.06 448 ASP A O 1
ATOM 3096 N N . GLU A 1 449 ? -23.865 -0.770 56.436 1.00 69.94 449 GLU A N 1
ATOM 3097 C CA . GLU A 1 449 ? -25.310 -0.814 56.161 1.00 69.94 449 GLU A CA 1
ATOM 3098 C C . GLU A 1 449 ? -25.817 0.334 55.267 1.00 69.94 449 GLU A C 1
ATOM 3100 O O . GLU A 1 449 ? -26.935 0.227 54.768 1.00 69.94 449 GLU A O 1
ATOM 3105 N N . THR A 1 450 ? -25.020 1.397 55.072 1.00 69.06 450 THR A N 1
ATOM 3106 C CA . THR A 1 450 ? -25.341 2.577 54.245 1.00 69.06 450 THR A CA 1
ATOM 3107 C C . THR A 1 450 ? -24.644 2.594 52.882 1.00 69.06 450 THR A C 1
ATOM 3109 O O . THR A 1 450 ? -24.803 3.547 52.126 1.00 69.06 450 THR A O 1
ATOM 3112 N N . THR A 1 451 ? -23.850 1.566 52.568 1.00 70.81 451 THR A N 1
ATOM 3113 C CA . THR A 1 451 ? -22.985 1.531 51.374 1.00 70.81 4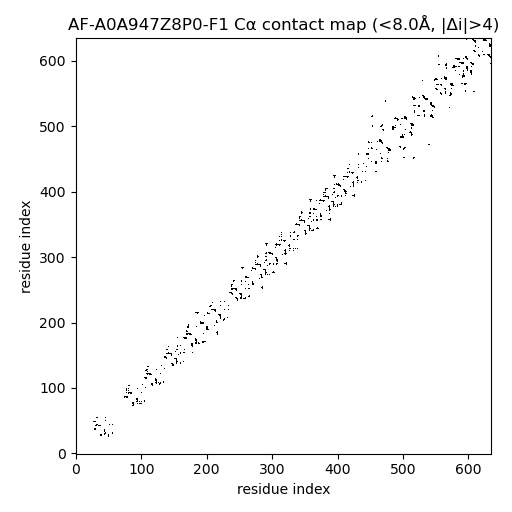51 THR A CA 1
ATOM 3114 C C . THR A 1 451 ? -22.946 0.158 50.692 1.00 70.81 451 THR A C 1
ATOM 3116 O O . THR A 1 451 ? -22.079 -0.120 49.869 1.00 70.81 451 THR A O 1
ATOM 3119 N N . VAL A 1 452 ? -23.881 -0.732 51.031 1.00 76.19 452 VAL A N 1
ATOM 3120 C CA . VAL A 1 452 ? -23.948 -2.112 50.517 1.00 76.19 452 VAL A CA 1
ATOM 3121 C C . VAL A 1 452 ? -24.854 -2.255 49.282 1.00 76.19 452 VAL A C 1
ATOM 3123 O O . VAL A 1 452 ? -25.302 -3.355 48.964 1.00 76.19 452 VAL A O 1
ATOM 3126 N N . PHE A 1 453 ? -25.152 -1.152 48.591 1.00 76.75 453 PHE A N 1
ATOM 3127 C CA . PHE A 1 453 ? -25.966 -1.134 47.368 1.00 76.75 453 PHE A CA 1
ATOM 3128 C C . PHE A 1 453 ? -25.110 -1.448 46.130 1.00 76.75 453 PHE A C 1
ATOM 3130 O O . PHE A 1 453 ? -23.881 -1.408 46.193 1.00 76.75 453 PHE A O 1
ATOM 3137 N N . TRP A 1 454 ? -25.743 -1.815 45.013 1.00 64.69 454 TRP A N 1
ATOM 3138 C CA . TRP A 1 454 ? -25.027 -2.358 43.846 1.00 64.69 454 TRP A CA 1
ATOM 3139 C C . TRP A 1 454 ? -24.116 -1.340 43.133 1.00 64.69 454 TRP A C 1
ATOM 3141 O O . TRP A 1 454 ? -23.143 -1.734 42.510 1.00 64.69 454 TRP A O 1
ATOM 3151 N N . ASP A 1 455 ? -24.381 -0.048 43.270 1.00 60.28 455 ASP A N 1
ATOM 3152 C CA . ASP A 1 455 ? -23.634 1.080 42.698 1.00 60.28 455 ASP A CA 1
ATOM 3153 C C . ASP A 1 455 ? -22.883 1.895 43.775 1.00 60.28 455 ASP A C 1
ATOM 3155 O O . ASP A 1 455 ? -22.427 3.014 43.535 1.00 60.28 455 ASP A O 1
ATOM 3159 N N . SER A 1 456 ? -22.776 1.374 45.004 1.00 60.38 456 SER A N 1
ATOM 3160 C CA . SER A 1 456 ? -22.273 2.166 46.128 1.00 60.38 456 SER A CA 1
ATOM 3161 C C . SER A 1 456 ? -20.752 2.400 46.120 1.00 60.38 456 SER A C 1
ATOM 3163 O O . SER A 1 456 ? -19.974 1.464 45.922 1.00 60.38 456 SER A O 1
ATOM 3165 N N . PRO A 1 457 ? -20.301 3.624 46.466 1.00 54.25 457 PRO A N 1
ATOM 3166 C CA . PRO A 1 457 ? -18.892 4.033 46.463 1.00 54.25 457 PRO A CA 1
ATOM 3167 C C . PRO A 1 457 ? -18.061 3.403 47.604 1.00 54.25 457 PRO A C 1
ATOM 3169 O O . PRO A 1 457 ? -17.755 4.047 48.613 1.00 54.25 457 PRO A O 1
ATOM 3172 N N . VAL A 1 458 ? -17.666 2.133 47.466 1.00 64.25 458 VAL A N 1
ATOM 3173 C CA . VAL A 1 458 ? -16.930 1.372 48.498 1.00 64.25 458 VAL A CA 1
ATOM 3174 C C . VAL A 1 458 ? -15.645 0.751 47.964 1.00 64.25 458 VAL A C 1
ATOM 3176 O O . VAL A 1 458 ? -15.676 -0.036 47.023 1.00 64.25 458 VAL A O 1
ATOM 3179 N N . SER A 1 459 ? -14.520 0.984 48.652 1.00 64.56 459 SER A N 1
ATOM 3180 C CA . SER A 1 459 ? -13.322 0.155 48.470 1.00 64.56 459 SER A CA 1
ATOM 3181 C C . SER A 1 459 ? -13.297 -0.991 49.472 1.00 64.56 459 SER A C 1
ATOM 3183 O O . SER A 1 459 ? -13.046 -0.818 50.668 1.00 64.56 459 SER A O 1
ATOM 3185 N N . CYS A 1 460 ? -13.466 -2.201 48.953 1.00 66.56 460 CYS A N 1
ATOM 3186 C CA . CYS A 1 460 ? -13.007 -3.398 49.637 1.00 66.56 460 CYS A CA 1
ATOM 3187 C C . CYS A 1 460 ? -11.529 -3.686 49.302 1.00 66.56 460 CYS A C 1
ATOM 3189 O O . CYS A 1 460 ? -11.002 -3.189 48.304 1.00 66.56 460 CYS A O 1
ATOM 3191 N N . PRO A 1 461 ? -10.813 -4.465 50.136 1.00 71.06 461 PRO A N 1
ATOM 3192 C CA . PRO A 1 461 ? -9.493 -4.979 49.783 1.00 71.06 461 PRO A CA 1
ATOM 3193 C C . PRO A 1 461 ? -9.516 -5.727 48.444 1.00 71.06 461 PRO A C 1
ATOM 3195 O O . PRO A 1 461 ? -10.509 -6.367 48.113 1.00 71.06 461 PRO A O 1
ATOM 3198 N N . VAL A 1 462 ? -8.401 -5.708 47.708 1.00 61.88 462 VAL A N 1
ATOM 3199 C CA . VAL A 1 462 ? -8.257 -6.439 46.434 1.00 61.88 462 VAL A CA 1
ATOM 3200 C C . VAL A 1 462 ? -8.734 -7.894 46.565 1.00 61.88 462 VAL A C 1
ATOM 3202 O O . VAL A 1 462 ? -8.361 -8.584 47.517 1.00 61.88 462 VAL A O 1
ATOM 3205 N N . SER A 1 463 ? -9.537 -8.345 45.594 1.00 68.19 463 SER A N 1
ATOM 3206 C CA . SER A 1 463 ? -10.239 -9.646 45.586 1.00 68.19 463 SER A CA 1
ATOM 3207 C C . SER A 1 463 ? -11.412 -9.787 46.576 1.00 68.19 463 SER A C 1
ATOM 3209 O O . SER A 1 463 ? -11.844 -10.912 46.852 1.00 68.19 463 SER A O 1
ATOM 3211 N N . GLN A 1 464 ? -11.933 -8.680 47.111 1.00 74.38 464 GLN A N 1
ATOM 3212 C CA . GLN A 1 464 ? -13.165 -8.637 47.900 1.00 74.38 464 GLN A CA 1
ATOM 3213 C C . GLN A 1 464 ? -14.152 -7.606 47.343 1.00 74.38 464 GLN A C 1
ATOM 3215 O O . GLN A 1 464 ? -13.755 -6.587 46.785 1.00 74.38 464 GLN A O 1
ATOM 3220 N N . THR A 1 465 ? -15.440 -7.856 47.560 1.00 76.50 465 THR A N 1
ATOM 3221 C CA . THR A 1 465 ? -16.565 -7.015 47.138 1.00 76.50 465 THR A CA 1
ATOM 3222 C C . THR A 1 465 ? -17.485 -6.781 48.340 1.00 76.50 465 THR A C 1
ATOM 3224 O O . THR A 1 465 ? -17.594 -7.643 49.218 1.00 76.50 465 THR A O 1
ATOM 3227 N N . CYS A 1 466 ? -18.117 -5.608 48.426 1.00 78.50 466 CYS A N 1
ATOM 3228 C CA . CYS A 1 466 ? -19.045 -5.301 49.515 1.00 78.50 466 CYS A CA 1
ATOM 3229 C C . CYS A 1 466 ? -20.361 -6.071 49.324 1.00 78.50 466 CYS A C 1
ATOM 3231 O O . CYS A 1 466 ? -20.926 -6.085 48.230 1.00 78.50 466 CYS A O 1
ATOM 3233 N N . GLY A 1 467 ? -20.853 -6.727 50.375 1.00 78.44 467 GLY A N 1
ATOM 3234 C CA . GLY A 1 467 ? -22.121 -7.447 50.305 1.00 78.44 467 GLY A CA 1
ATOM 3235 C C . GLY A 1 467 ? -22.596 -7.994 51.644 1.00 78.44 467 GLY A C 1
ATOM 3236 O O . GLY A 1 467 ? -21.978 -7.783 52.689 1.00 78.44 467 GLY A O 1
ATOM 3237 N N . LEU A 1 468 ? -23.729 -8.697 51.611 1.00 77.44 468 LEU A N 1
ATOM 3238 C CA . LEU A 1 468 ? -24.357 -9.245 52.809 1.00 77.44 468 LEU A CA 1
ATOM 3239 C C . LEU A 1 468 ? -23.786 -10.603 53.193 1.00 77.44 468 LEU A C 1
ATOM 3241 O O . LEU A 1 468 ? -23.864 -11.568 52.428 1.00 77.44 468 LEU A O 1
ATOM 3245 N N . ASN A 1 469 ? -23.329 -10.722 54.437 1.00 73.12 469 ASN A N 1
ATOM 3246 C CA . ASN A 1 469 ? -23.028 -12.028 54.996 1.00 73.12 469 ASN A CA 1
ATOM 3247 C C . ASN A 1 469 ? -24.306 -12.805 55.351 1.00 73.12 469 ASN A C 1
ATOM 3249 O O . ASN A 1 469 ? -25.354 -12.247 55.677 1.00 73.12 469 ASN A O 1
ATOM 3253 N N . ALA A 1 470 ? -24.215 -14.134 55.312 1.00 64.56 470 ALA A N 1
ATOM 3254 C CA . ALA A 1 470 ? -25.339 -15.031 55.587 1.00 64.56 470 ALA A CA 1
ATOM 3255 C C . ALA A 1 470 ? -25.605 -15.246 57.097 1.00 64.56 470 ALA A C 1
ATOM 3257 O O . ALA A 1 470 ? -26.037 -16.330 57.499 1.00 64.56 470 ALA A O 1
ATOM 3258 N N . SER A 1 471 ? -25.294 -14.261 57.951 1.00 63.19 471 SER A N 1
ATOM 3259 C CA . SER A 1 471 ? -25.594 -14.329 59.388 1.00 63.19 471 SER A CA 1
ATOM 3260 C C . SER A 1 471 ? -26.998 -13.787 59.711 1.00 63.19 471 SER A C 1
ATOM 3262 O O . SER A 1 471 ? -27.699 -13.297 58.831 1.00 63.19 471 SER A O 1
ATOM 3264 N N . ASP A 1 472 ? -27.455 -13.962 60.954 1.00 56.75 472 ASP A N 1
ATOM 3265 C CA . ASP A 1 472 ? -28.776 -13.519 61.427 1.00 56.75 472 ASP A CA 1
ATOM 3266 C C . ASP A 1 472 ? -28.598 -12.643 62.688 1.00 56.75 472 ASP A C 1
ATOM 3268 O O . ASP A 1 472 ? -28.210 -13.177 63.739 1.00 56.75 472 ASP A O 1
ATOM 3272 N N . PRO A 1 473 ? -28.825 -11.314 62.611 1.00 62.84 473 PRO A N 1
ATOM 3273 C CA . PRO A 1 473 ? -29.183 -10.557 61.406 1.00 62.84 473 PRO A CA 1
ATOM 3274 C C . PRO A 1 473 ? -28.009 -10.461 60.406 1.00 62.84 473 PRO A C 1
ATOM 3276 O O . PRO A 1 473 ? -26.854 -10.462 60.841 1.00 62.84 473 PRO A O 1
ATOM 3279 N N . PRO A 1 474 ? -28.281 -10.358 59.092 1.00 69.19 474 PRO A N 1
ATOM 3280 C CA . PRO A 1 474 ? -27.247 -10.182 58.074 1.00 69.19 474 PRO A CA 1
ATOM 3281 C C . PRO A 1 474 ? -26.514 -8.851 58.261 1.00 69.19 474 PRO A C 1
ATOM 3283 O O . PRO A 1 474 ? -27.139 -7.838 58.569 1.00 69.19 474 PRO A O 1
ATOM 3286 N N . GLY A 1 475 ? -25.196 -8.856 58.065 1.00 73.38 475 GLY A N 1
ATOM 3287 C CA . GLY A 1 475 ? -24.350 -7.663 58.142 1.00 73.38 475 GLY A CA 1
ATOM 3288 C C . GLY A 1 475 ? -23.628 -7.399 56.824 1.00 73.38 475 GLY A C 1
ATOM 3289 O O . GLY A 1 475 ? -23.224 -8.344 56.144 1.00 73.38 475 GLY A O 1
ATOM 3290 N N . ALA A 1 476 ? -23.457 -6.122 56.486 1.00 79.62 476 ALA A N 1
ATOM 3291 C CA . ALA A 1 476 ? -22.611 -5.694 55.379 1.00 79.62 476 ALA A CA 1
ATOM 3292 C C . ALA A 1 476 ? -21.127 -5.864 55.747 1.00 79.62 476 ALA A C 1
ATOM 3294 O O . ALA A 1 476 ? -20.675 -5.338 56.768 1.00 79.62 476 ALA A O 1
ATOM 3295 N N . GLU A 1 477 ? -20.371 -6.604 54.936 1.00 80.25 477 GLU A N 1
ATOM 3296 C CA . GLU A 1 477 ? -18.916 -6.724 55.066 1.00 80.25 477 GLU A CA 1
ATOM 3297 C C . GLU A 1 477 ? -18.241 -6.998 53.710 1.00 80.25 477 GLU A C 1
ATOM 3299 O O . GLU A 1 477 ? -18.882 -7.408 52.742 1.00 80.25 477 GLU A O 1
ATOM 3304 N N . CYS A 1 478 ? -16.929 -6.760 53.626 1.00 81.00 478 CYS A N 1
ATOM 3305 C CA . CYS A 1 478 ? -16.142 -7.113 52.444 1.00 81.00 478 CYS A CA 1
ATOM 3306 C C . CYS A 1 478 ? -15.919 -8.630 52.397 1.00 81.00 478 CYS A C 1
ATOM 3308 O O . CYS A 1 478 ? -15.140 -9.179 53.182 1.00 81.00 478 CYS A O 1
ATOM 3310 N N . LEU A 1 479 ? -16.589 -9.297 51.460 1.00 78.12 479 LEU A N 1
ATOM 3311 C CA . LEU A 1 479 ? -16.512 -10.741 51.242 1.00 78.12 479 LEU A CA 1
ATOM 3312 C C . LEU A 1 479 ? -15.666 -11.044 49.993 1.00 78.12 479 LEU A C 1
ATOM 3314 O O . LEU A 1 479 ? -15.606 -10.207 49.095 1.00 78.12 479 LEU A O 1
ATOM 3318 N N . PRO A 1 480 ? -14.988 -12.204 49.903 1.00 82.31 480 PRO A N 1
ATOM 3319 C CA . PRO A 1 480 ? -14.299 -12.633 48.684 1.00 82.31 480 PRO A CA 1
ATOM 3320 C C . PRO A 1 480 ? -15.182 -12.496 47.438 1.00 82.31 480 PRO A C 1
ATOM 3322 O O . PRO A 1 480 ? -16.313 -12.965 47.437 1.00 82.31 480 PRO A O 1
ATOM 3325 N N . SER A 1 481 ? -14.673 -11.911 46.351 1.00 77.06 481 SER A N 1
ATOM 3326 C CA . SER A 1 481 ? -15.500 -11.647 45.158 1.00 77.06 481 SER A CA 1
ATOM 3327 C C . SER A 1 481 ? -16.076 -12.926 44.527 1.00 77.06 481 SER A C 1
ATOM 3329 O O . SER A 1 481 ? -17.182 -12.911 44.002 1.00 77.06 481 SER A O 1
ATOM 3331 N N . GLY A 1 482 ? -15.370 -14.057 44.650 1.00 77.69 482 GLY A N 1
ATOM 3332 C CA . GLY A 1 482 ? -15.850 -15.378 44.223 1.00 77.69 482 GLY A CA 1
ATOM 3333 C C . GLY A 1 482 ? -16.899 -16.029 45.137 1.00 77.69 482 GLY A C 1
ATOM 3334 O O . GLY A 1 482 ? -17.347 -17.130 44.824 1.00 77.69 482 GLY A O 1
ATOM 3335 N N . ASP A 1 483 ? -17.279 -15.390 46.250 1.00 74.38 483 ASP A N 1
ATOM 3336 C CA . ASP A 1 483 ? -18.433 -15.815 47.049 1.00 74.38 483 ASP A CA 1
ATOM 3337 C C . ASP A 1 483 ? -19.762 -15.308 46.459 1.00 74.38 483 ASP A C 1
ATOM 3339 O O . ASP A 1 483 ? -20.789 -15.825 46.887 1.00 74.38 483 ASP A O 1
ATOM 3343 N N . PHE A 1 484 ? -19.747 -14.368 45.497 1.00 77.25 484 PHE A N 1
ATOM 3344 C CA . PHE A 1 484 ? -20.916 -13.817 44.787 1.00 77.25 484 PHE A CA 1
ATOM 3345 C C . PHE A 1 484 ? -21.108 -14.447 43.393 1.00 77.25 484 PHE A C 1
ATOM 3347 O O . PHE A 1 484 ? -20.150 -14.920 42.778 1.00 77.25 484 PHE A O 1
ATOM 3354 N N . GLY A 1 485 ? -22.333 -14.429 42.854 1.00 75.06 485 GLY A N 1
ATOM 3355 C CA . GLY A 1 485 ? -22.607 -14.906 41.488 1.00 75.06 485 GLY A CA 1
ATOM 3356 C C . GLY A 1 485 ? -24.092 -14.993 41.123 1.00 75.06 485 GLY A C 1
ATOM 3357 O O . GLY A 1 485 ? -24.948 -14.583 41.894 1.00 75.06 485 GLY A O 1
ATOM 3358 N N . GLY A 1 486 ? -24.412 -15.552 39.953 1.00 80.06 486 GLY A N 1
ATOM 3359 C CA . GLY A 1 486 ? -25.783 -15.559 39.418 1.00 80.06 486 GLY A CA 1
ATOM 3360 C C . GLY A 1 486 ? -26.167 -14.224 38.767 1.00 80.06 486 GLY A C 1
ATOM 3361 O O . GLY A 1 486 ? -25.300 -13.390 38.522 1.00 80.06 486 GLY A O 1
ATOM 3362 N N . ASN A 1 487 ? -27.457 -14.027 38.487 1.00 83.75 487 ASN A N 1
ATOM 3363 C CA . ASN A 1 487 ? -27.998 -12.784 37.926 1.00 83.75 487 ASN A CA 1
ATOM 3364 C C . ASN A 1 487 ? -28.994 -12.141 38.901 1.00 83.75 487 ASN A C 1
ATOM 3366 O O . ASN A 1 487 ? -29.554 -12.815 39.771 1.00 83.75 487 ASN A O 1
ATOM 3370 N N . PHE A 1 488 ? -29.272 -10.846 38.737 1.00 83.50 488 PHE A N 1
ATOM 3371 C CA . PHE A 1 488 ? -30.409 -10.231 39.419 1.00 83.50 488 PHE A CA 1
ATOM 3372 C C . PHE A 1 488 ? -31.717 -10.894 38.959 1.00 83.50 488 PHE A C 1
ATOM 3374 O O . PHE A 1 488 ? -31.864 -11.278 37.801 1.00 83.50 488 PHE A O 1
ATOM 3381 N N . TYR A 1 489 ? -32.666 -11.023 39.882 1.00 82.12 489 TYR A N 1
ATOM 3382 C CA . TYR A 1 489 ? -33.990 -11.634 39.722 1.00 82.12 489 TYR A CA 1
ATOM 3383 C C . TYR A 1 489 ? -34.017 -13.148 39.435 1.00 82.12 489 TYR A C 1
ATOM 3385 O O . TYR A 1 489 ? -35.099 -13.738 39.430 1.00 82.12 489 TYR A O 1
ATOM 3393 N N . ASP A 1 490 ? -32.862 -13.806 39.307 1.00 85.69 490 ASP A N 1
ATOM 3394 C CA . ASP A 1 490 ? -32.760 -15.264 39.171 1.00 85.69 490 ASP A CA 1
ATOM 3395 C C . ASP A 1 490 ? -32.945 -16.014 40.503 1.00 85.69 490 ASP A C 1
ATOM 3397 O O . ASP A 1 490 ? -32.816 -15.453 41.594 1.00 85.69 490 ASP A O 1
ATOM 3401 N N . ASN A 1 491 ? -33.250 -17.316 40.410 1.00 85.94 491 ASN A N 1
ATOM 3402 C CA . ASN A 1 491 ? -33.434 -18.191 41.573 1.00 85.94 491 ASN A CA 1
ATOM 3403 C C . ASN A 1 491 ? -32.144 -18.347 42.393 1.00 85.94 491 ASN A C 1
ATOM 3405 O O . ASN A 1 491 ? -31.093 -18.683 41.848 1.00 85.94 491 ASN A O 1
ATOM 3409 N N . CYS A 1 492 ? -32.258 -18.258 43.717 1.00 84.25 492 CYS A N 1
ATOM 3410 C CA . CYS A 1 492 ? -31.132 -18.355 44.644 1.00 84.25 492 CYS A CA 1
ATOM 3411 C C . CYS A 1 492 ? -31.374 -19.365 45.775 1.00 84.25 492 CYS A C 1
ATOM 3413 O O . CYS A 1 492 ? -32.480 -19.875 45.966 1.00 84.25 492 CYS A O 1
ATOM 3415 N N . THR A 1 493 ? -30.321 -19.679 46.539 1.00 76.38 493 THR A N 1
ATOM 3416 C CA . THR A 1 493 ? -30.415 -20.601 47.693 1.00 76.38 493 THR A CA 1
ATOM 3417 C C . THR A 1 493 ? -29.811 -20.053 48.987 1.00 76.38 493 THR A C 1
ATOM 3419 O O . THR A 1 493 ? -30.226 -20.465 50.070 1.00 76.38 493 THR A O 1
ATOM 3422 N N . LEU A 1 494 ? -28.857 -19.126 48.881 1.00 71.81 494 LEU A N 1
ATOM 3423 C CA . LEU A 1 494 ? -28.207 -18.390 49.970 1.00 71.81 494 LEU A CA 1
ATOM 3424 C C . LEU A 1 494 ? -27.883 -16.969 49.475 1.00 71.81 494 LEU A C 1
ATOM 3426 O O . LEU A 1 494 ? -27.738 -16.769 48.271 1.00 71.81 494 LEU A O 1
ATOM 3430 N N . SER A 1 495 ? -27.725 -15.988 50.369 1.00 66.25 495 SER A N 1
ATOM 3431 C CA . SER A 1 495 ? -27.464 -14.586 49.976 1.00 66.25 495 SER A CA 1
ATOM 3432 C C . SER A 1 495 ? -26.208 -14.399 49.127 1.00 66.25 495 SER A C 1
ATOM 3434 O O . SER A 1 495 ? -26.179 -13.517 48.284 1.00 66.25 495 SER A O 1
ATOM 3436 N N . ASN A 1 496 ? -25.203 -15.255 49.304 1.00 67.69 496 ASN A N 1
ATOM 3437 C CA . ASN A 1 496 ? -23.979 -15.220 48.512 1.00 67.69 496 ASN A CA 1
ATOM 3438 C C . ASN A 1 496 ? -24.155 -15.857 47.112 1.00 67.69 496 ASN A C 1
ATOM 3440 O O . ASN A 1 496 ? -23.424 -15.543 46.190 1.00 67.69 496 ASN A O 1
ATOM 3444 N N . THR A 1 497 ? -25.196 -16.666 46.870 1.00 77.06 497 THR A N 1
ATOM 3445 C CA . THR A 1 497 ? -25.525 -17.150 45.505 1.00 77.06 497 THR A CA 1
ATOM 3446 C C . THR A 1 497 ? -26.175 -16.086 44.607 1.00 77.06 497 THR A C 1
ATOM 3448 O O . THR A 1 497 ? -26.855 -16.443 43.650 1.00 77.06 497 THR A O 1
ATOM 3451 N N . CYS A 1 498 ? -26.000 -14.808 44.948 1.00 82.19 498 CYS A N 1
ATOM 3452 C CA . CYS A 1 498 ? -26.545 -13.652 44.253 1.00 82.19 498 CYS A CA 1
ATOM 3453 C C . CYS A 1 498 ? -25.442 -12.640 43.903 1.00 82.19 498 CYS A C 1
ATOM 3455 O O . CYS A 1 498 ? -24.360 -12.693 44.502 1.00 82.19 498 CYS A O 1
ATOM 3457 N N . PRO A 1 499 ? -25.685 -11.725 42.943 1.00 83.12 499 PRO A N 1
ATOM 3458 C CA . PRO A 1 499 ? -24.736 -10.667 42.628 1.00 83.12 499 PRO A CA 1
ATOM 3459 C C . PRO A 1 499 ? -24.444 -9.774 43.838 1.00 83.12 499 PRO A C 1
ATOM 3461 O O . PRO A 1 499 ? -25.199 -9.729 44.815 1.00 83.12 499 PRO A O 1
ATOM 3464 N N . PHE A 1 500 ? -23.353 -9.021 43.753 1.00 78.88 500 PHE A N 1
ATOM 3465 C CA . PHE A 1 500 ? -23.024 -7.990 44.731 1.00 78.88 500 PHE A CA 1
ATOM 3466 C C . PHE A 1 500 ? -24.163 -6.966 44.882 1.00 78.88 500 PHE A C 1
ATOM 3468 O O . PHE A 1 500 ? -24.987 -6.784 43.985 1.00 78.88 500 PHE A O 1
ATOM 3475 N N . GLY A 1 501 ? -24.257 -6.352 46.063 1.00 78.62 501 GLY A N 1
ATOM 3476 C CA . GLY A 1 501 ? -25.335 -5.414 46.381 1.00 78.62 501 GLY A CA 1
ATOM 3477 C C . GLY A 1 501 ? -26.755 -5.995 46.330 1.00 78.62 501 GLY A C 1
ATOM 3478 O O . GLY A 1 501 ? -27.709 -5.251 46.126 1.00 78.62 501 GLY A O 1
ATOM 3479 N N . SER A 1 502 ? -26.931 -7.312 46.496 1.00 82.44 502 SER A N 1
ATOM 3480 C CA . SER A 1 502 ? -28.249 -7.961 46.480 1.00 82.44 502 SER A CA 1
ATOM 3481 C C . SER A 1 502 ? -28.439 -8.985 47.603 1.00 82.44 502 SER A C 1
ATOM 3483 O O . SER A 1 502 ? -27.487 -9.411 48.262 1.00 82.44 502 SER A O 1
ATOM 3485 N N . ALA A 1 503 ? -29.692 -9.374 47.842 1.00 83.44 503 ALA A N 1
ATOM 3486 C CA . ALA A 1 503 ? -30.075 -10.356 48.849 1.00 83.44 503 ALA A CA 1
ATOM 3487 C C . ALA A 1 503 ? -30.875 -11.513 48.235 1.00 83.44 503 ALA A C 1
ATOM 3489 O O . ALA A 1 503 ? -31.719 -11.312 47.362 1.00 83.44 503 ALA A O 1
ATOM 3490 N N . CYS A 1 504 ? -30.661 -12.730 48.744 1.00 83.62 504 CYS A N 1
ATOM 3491 C CA . CYS A 1 504 ? -31.478 -13.890 48.390 1.00 83.62 504 CYS A CA 1
ATOM 3492 C C . CYS A 1 504 ? -32.748 -13.922 49.249 1.00 83.62 504 CYS A C 1
ATOM 3494 O O . CYS A 1 504 ? -32.698 -14.236 50.441 1.00 83.62 504 CYS A O 1
ATOM 3496 N N . VAL A 1 505 ? -33.890 -13.585 48.653 1.00 81.81 505 VAL A N 1
ATOM 3497 C CA . VAL A 1 505 ? -35.140 -13.296 49.374 1.00 81.81 505 VAL A CA 1
ATOM 3498 C C . VAL A 1 505 ? -36.347 -13.923 48.689 1.00 81.81 505 VAL A C 1
ATOM 3500 O O . VAL A 1 505 ? -36.355 -14.151 47.484 1.00 81.81 505 VAL A O 1
ATOM 3503 N N . GLY A 1 506 ? -37.390 -14.228 49.458 1.00 74.06 506 GLY A N 1
ATOM 3504 C CA . GLY A 1 506 ? -38.611 -14.815 48.914 1.00 74.06 506 GLY A CA 1
ATOM 3505 C C . GLY A 1 506 ? -39.435 -15.563 49.954 1.00 74.06 506 GLY A C 1
ATOM 3506 O O . GLY A 1 506 ? -39.197 -15.461 51.160 1.00 74.06 506 GLY A O 1
ATOM 3507 N N . THR A 1 507 ? -40.432 -16.318 49.492 1.00 63.16 507 THR A N 1
ATOM 3508 C CA . THR A 1 507 ? -41.378 -17.019 50.370 1.00 63.16 507 THR A CA 1
ATOM 3509 C C . THR A 1 507 ? -41.555 -18.485 49.981 1.00 63.16 507 THR A C 1
ATOM 3511 O O . THR A 1 507 ? -41.607 -18.851 48.811 1.00 63.16 507 THR A O 1
ATOM 3514 N N . ALA A 1 508 ? -41.652 -19.342 51.004 1.00 55.62 508 ALA A N 1
ATOM 3515 C CA . ALA A 1 508 ? -42.155 -20.720 50.940 1.00 55.62 508 ALA A CA 1
ATOM 3516 C C . ALA A 1 508 ? -41.664 -21.615 49.771 1.00 55.62 508 ALA A C 1
ATOM 3518 O O . ALA A 1 508 ? -42.397 -22.504 49.337 1.00 55.62 508 ALA A O 1
ATOM 3519 N N . GLY A 1 509 ? -40.416 -21.445 49.319 1.00 58.94 509 GLY A N 1
ATOM 3520 C CA . GLY A 1 509 ? -39.783 -22.304 48.308 1.00 58.94 509 GLY A CA 1
ATOM 3521 C C . GLY A 1 509 ? -39.474 -21.639 46.965 1.00 58.94 509 GLY A C 1
ATOM 3522 O O . GLY A 1 509 ? -38.911 -22.311 46.107 1.00 58.94 509 GLY A O 1
ATOM 3523 N N . ALA A 1 510 ? -39.786 -20.352 46.795 1.00 73.94 510 ALA A N 1
ATOM 3524 C CA . ALA A 1 510 ? -39.261 -19.518 45.717 1.00 73.94 510 ALA A CA 1
ATOM 3525 C C . ALA A 1 510 ? -38.438 -18.379 46.336 1.00 73.94 510 ALA A C 1
ATOM 3527 O O . ALA A 1 510 ? -38.968 -17.608 47.140 1.00 73.94 510 ALA A O 1
ATOM 3528 N N . TYR A 1 511 ? -37.150 -18.320 45.998 1.00 83.56 511 TYR A N 1
ATOM 3529 C CA . TYR A 1 511 ? -36.195 -17.314 46.461 1.00 83.56 511 TYR A CA 1
ATOM 3530 C C . TYR A 1 511 ? -35.467 -16.744 45.249 1.00 83.56 511 TYR A C 1
ATOM 3532 O O . TYR A 1 511 ? -35.009 -17.518 44.410 1.00 83.56 511 TYR A O 1
ATOM 3540 N N . PHE A 1 512 ? -35.340 -15.422 45.183 1.00 85.44 512 PHE A N 1
ATOM 3541 C CA . PHE A 1 512 ? -34.734 -14.701 44.070 1.00 85.44 512 PHE A CA 1
ATOM 3542 C C . PHE A 1 512 ? -33.680 -13.710 44.563 1.00 85.44 512 PHE A C 1
ATOM 3544 O O . PHE A 1 512 ? -33.779 -13.195 45.680 1.00 85.44 512 PHE A O 1
ATOM 3551 N N . CYS A 1 513 ? -32.689 -13.427 43.723 1.00 86.75 513 CYS A N 1
ATOM 3552 C CA . CYS A 1 513 ? -31.704 -12.380 43.970 1.00 86.75 513 CYS A CA 1
ATOM 3553 C C . CYS A 1 513 ? -32.322 -11.001 43.730 1.00 86.75 513 CYS A C 1
ATOM 3555 O O . CYS A 1 513 ? -32.539 -10.613 42.586 1.00 86.75 513 CYS A O 1
ATOM 3557 N N . LYS A 1 514 ? -32.621 -10.248 44.787 1.00 86.50 514 LYS A N 1
ATOM 3558 C CA . LYS A 1 514 ? -33.189 -8.896 44.674 1.00 86.50 514 LYS A CA 1
ATOM 3559 C C . LYS A 1 514 ? -32.121 -7.856 45.037 1.00 86.50 514 LYS A C 1
ATOM 3561 O O . LYS A 1 514 ? -31.547 -7.986 46.123 1.00 86.50 514 LYS A O 1
ATOM 3566 N N . PRO A 1 515 ? -31.818 -6.870 44.168 1.00 86.44 515 PRO A N 1
ATOM 3567 C CA . PRO A 1 515 ? -30.891 -5.789 44.502 1.00 86.44 515 PRO A CA 1
ATOM 3568 C C . PRO A 1 515 ? -31.361 -5.025 45.743 1.00 86.44 515 PRO A C 1
ATOM 3570 O O . PRO A 1 515 ? -32.564 -4.873 45.952 1.00 86.44 515 PRO A O 1
ATOM 3573 N N . LEU A 1 516 ? -30.415 -4.568 46.558 1.00 83.12 516 LEU A N 1
ATOM 3574 C CA . LEU A 1 516 ? -30.645 -3.698 47.709 1.00 83.12 516 LEU A CA 1
ATOM 3575 C C . LEU A 1 516 ? -30.657 -2.234 47.261 1.00 83.12 516 LEU A C 1
ATOM 3577 O O . LEU A 1 516 ? -29.913 -1.861 46.356 1.00 83.12 516 LEU A O 1
ATOM 3581 N N . CYS A 1 517 ? -31.446 -1.413 47.944 1.00 80.19 517 CYS A N 1
ATOM 3582 C CA . CYS A 1 517 ? -31.583 0.024 47.694 1.00 80.19 517 CYS A CA 1
ATOM 3583 C C . CYS A 1 517 ? -31.992 0.768 48.981 1.00 80.19 517 CYS A C 1
ATOM 3585 O O . CYS A 1 517 ? -32.248 0.131 50.013 1.00 80.19 517 CYS A O 1
ATOM 3587 N N . ASP A 1 518 ? -32.053 2.100 48.916 1.00 77.00 518 ASP A N 1
ATOM 3588 C CA . ASP A 1 518 ? -32.487 2.977 50.011 1.00 77.00 518 ASP A CA 1
ATOM 3589 C C . ASP A 1 518 ? -33.207 4.222 49.463 1.00 77.00 518 ASP A C 1
ATOM 3591 O O . ASP A 1 518 ? -32.563 5.109 48.902 1.00 77.00 518 ASP A O 1
ATOM 3595 N N . GLN A 1 519 ? -34.524 4.335 49.674 1.00 68.56 519 GLN A N 1
ATOM 3596 C CA . GLN A 1 519 ? -35.312 5.498 49.231 1.00 68.56 519 GLN A CA 1
ATOM 3597 C C . GLN A 1 519 ? -34.813 6.856 49.774 1.00 68.56 519 GLN A C 1
ATOM 3599 O O . GLN A 1 519 ? -35.087 7.892 49.163 1.00 68.56 519 GLN A O 1
ATOM 3604 N N . ASP A 1 520 ? -34.104 6.896 50.912 1.00 64.56 520 ASP A N 1
ATOM 3605 C CA . ASP A 1 520 ? -33.610 8.145 51.513 1.00 64.56 520 ASP A CA 1
ATOM 3606 C C . ASP A 1 520 ? -32.251 8.598 50.936 1.00 64.56 520 ASP A C 1
ATOM 3608 O O . ASP A 1 520 ? -31.925 9.791 51.015 1.00 64.56 520 ASP A O 1
ATOM 3612 N N . THR A 1 521 ? -31.434 7.683 50.391 1.00 58.62 521 THR A N 1
ATOM 3613 C CA . THR A 1 521 ? -30.055 8.002 49.956 1.00 58.62 521 THR A CA 1
ATOM 3614 C C . THR A 1 521 ? -29.645 7.494 48.576 1.00 58.62 521 THR A C 1
ATOM 3616 O O . THR A 1 521 ? -28.777 8.128 47.972 1.00 58.62 521 THR A O 1
ATOM 3619 N N . ASN A 1 522 ? -30.248 6.417 48.060 1.00 56.97 522 ASN A N 1
ATOM 3620 C CA . ASN A 1 522 ? -29.883 5.818 46.778 1.00 56.97 522 ASN A CA 1
ATOM 3621 C C . ASN A 1 522 ? -31.007 4.943 46.165 1.00 56.97 522 ASN A C 1
ATOM 3623 O O . ASN A 1 522 ? -31.197 3.781 46.538 1.00 56.97 522 ASN A O 1
ATOM 3627 N N . ASP A 1 523 ? -31.743 5.510 45.203 1.00 60.19 523 ASP A N 1
ATOM 3628 C CA . ASP A 1 523 ? -32.965 4.940 44.593 1.00 60.19 523 ASP A CA 1
ATOM 3629 C C . ASP A 1 523 ? -32.708 4.289 43.208 1.00 60.19 523 ASP A C 1
ATOM 3631 O O . ASP A 1 523 ? -33.593 4.139 42.365 1.00 60.19 523 ASP A O 1
ATOM 3635 N N . THR A 1 524 ? -31.453 3.940 42.925 1.00 65.06 524 THR A N 1
ATOM 3636 C CA . THR A 1 524 ? -30.957 3.430 41.638 1.00 65.06 524 THR A CA 1
ATOM 3637 C C . THR A 1 524 ? -31.081 1.912 41.536 1.00 65.06 524 THR A C 1
ATOM 3639 O O . THR A 1 524 ? -30.162 1.150 41.836 1.00 65.06 524 THR A O 1
ATOM 3642 N N . CYS A 1 525 ? -32.216 1.435 41.038 1.00 75.81 525 CYS A N 1
ATOM 3643 C CA . CYS A 1 525 ? -32.370 0.017 40.729 1.00 75.81 525 CYS A CA 1
ATOM 3644 C C . CYS A 1 525 ? -31.774 -0.355 39.350 1.00 75.81 525 CYS A C 1
ATOM 3646 O O . CYS A 1 525 ? -31.967 0.384 38.384 1.00 75.81 525 CYS A O 1
ATOM 3648 N N . PRO A 1 526 ? -31.080 -1.508 39.211 1.00 71.19 526 PRO A N 1
ATOM 3649 C CA . PRO A 1 526 ? -30.263 -1.837 38.031 1.00 71.19 526 PRO A CA 1
ATOM 3650 C C . PRO A 1 526 ? -31.052 -2.171 36.752 1.00 71.19 526 PRO A C 1
ATOM 3652 O O . PRO A 1 526 ? -30.446 -2.473 35.726 1.00 71.19 526 PRO A O 1
ATOM 3655 N N . LEU A 1 527 ? -32.390 -2.156 36.785 1.00 74.94 527 LEU A N 1
ATOM 3656 C CA . LEU A 1 527 ? -33.234 -2.358 35.605 1.00 74.94 527 LEU A CA 1
ATOM 3657 C C . LEU A 1 527 ? -34.179 -1.168 35.384 1.00 74.94 527 LEU A C 1
ATOM 3659 O O . LEU A 1 527 ? -34.756 -0.656 36.348 1.00 74.94 527 LEU A O 1
ATOM 3663 N N . PRO A 1 528 ? -34.447 -0.778 34.123 1.00 66.81 528 PRO A N 1
ATOM 3664 C CA . PRO A 1 528 ? -35.504 0.182 33.831 1.00 66.81 528 PRO A CA 1
ATOM 3665 C C . PRO A 1 528 ? -36.858 -0.336 34.341 1.00 66.81 528 PRO A C 1
ATOM 3667 O O . PRO A 1 528 ? -37.151 -1.532 34.264 1.00 66.81 528 PRO A O 1
ATOM 3670 N N . ASN A 1 529 ? -37.699 0.579 34.828 1.00 73.25 529 ASN A N 1
ATOM 3671 C CA . ASN A 1 529 ? -39.001 0.287 35.443 1.00 73.25 529 ASN A CA 1
ATOM 3672 C C . ASN A 1 529 ? -38.912 -0.610 36.697 1.00 73.25 529 ASN A C 1
ATOM 3674 O O . ASN A 1 529 ? -39.749 -1.490 36.897 1.00 73.25 529 ASN A O 1
ATOM 3678 N N . SER A 1 530 ? -37.912 -0.395 37.551 1.00 76.75 530 SER A N 1
ATOM 3679 C CA . SER A 1 530 ? -37.874 -0.958 38.906 1.00 76.75 530 SER A CA 1
ATOM 3680 C C . SER A 1 530 ? -37.775 0.155 39.951 1.00 76.75 530 SER A C 1
ATOM 3682 O O . SER A 1 530 ? -37.305 1.246 39.633 1.00 76.75 530 SER A O 1
ATOM 3684 N N . MET A 1 531 ? -38.276 -0.095 41.162 1.00 81.31 531 MET A N 1
ATOM 3685 C CA . MET A 1 531 ? -38.264 0.869 42.271 1.00 81.31 531 MET A CA 1
ATOM 3686 C C . MET A 1 531 ? -37.825 0.212 43.571 1.00 81.31 531 MET A C 1
ATOM 3688 O O . MET A 1 531 ? -37.956 -1.006 43.736 1.00 81.31 531 MET A O 1
ATOM 3692 N N . CYS A 1 532 ? -37.392 1.032 44.520 1.00 81.38 532 CYS A N 1
ATOM 3693 C CA . CYS A 1 532 ? -37.083 0.578 45.859 1.00 81.38 532 CYS A CA 1
ATOM 3694 C C . CYS A 1 532 ? -38.353 0.339 46.701 1.00 81.38 532 CYS A C 1
ATOM 3696 O O . CYS A 1 532 ? -39.223 1.205 46.783 1.00 81.38 532 CYS A O 1
ATOM 3698 N N . VAL A 1 533 ? -38.485 -0.835 47.331 1.00 77.25 533 VAL A N 1
ATOM 3699 C CA . VAL A 1 533 ? -39.652 -1.235 48.142 1.00 77.25 533 VAL A CA 1
ATOM 3700 C C . VAL A 1 533 ? -39.206 -1.873 49.460 1.00 77.25 533 VAL A C 1
ATOM 3702 O O . VAL A 1 533 ? -38.430 -2.832 49.471 1.00 77.25 533 VAL A O 1
ATOM 3705 N N . GLY A 1 534 ? -39.732 -1.387 50.589 1.00 70.44 534 GLY A N 1
ATOM 3706 C CA . GLY A 1 534 ? -39.332 -1.847 51.921 1.00 70.44 534 GLY A CA 1
ATOM 3707 C C . GLY A 1 534 ? -40.458 -2.005 52.953 1.00 70.44 534 GLY A C 1
ATOM 3708 O O . GLY A 1 534 ? -41.623 -1.687 52.692 1.00 70.44 534 GLY A O 1
ATOM 3709 N N . PRO A 1 535 ? -40.128 -2.506 54.163 1.00 67.12 535 PRO A N 1
ATOM 3710 C CA . PRO A 1 535 ? -38.840 -3.084 54.554 1.00 67.12 535 PRO A CA 1
ATOM 3711 C C . PRO A 1 535 ? -38.755 -4.574 54.185 1.00 67.12 535 PRO A C 1
ATOM 3713 O O . PRO A 1 535 ? -39.711 -5.332 54.367 1.00 67.12 535 PRO A O 1
ATOM 3716 N N . ALA A 1 536 ? -37.593 -5.012 53.710 1.00 66.81 536 ALA A N 1
ATOM 3717 C CA . ALA A 1 536 ? -37.445 -6.318 53.071 1.00 66.81 536 ALA A CA 1
ATOM 3718 C C . ALA A 1 536 ? -36.901 -7.439 53.967 1.00 66.81 536 ALA A C 1
ATOM 3720 O O . ALA A 1 536 ? -37.282 -8.604 53.824 1.00 66.81 536 ALA A O 1
ATOM 3721 N N . LEU A 1 537 ? -35.992 -7.107 54.885 1.00 70.69 537 LEU A N 1
ATOM 3722 C CA . LEU A 1 537 ? -35.296 -8.076 55.731 1.00 70.69 537 LEU A CA 1
ATOM 3723 C C . LEU A 1 537 ? -35.656 -7.873 57.208 1.00 70.69 537 LEU A C 1
ATOM 3725 O O . LEU A 1 537 ? -35.863 -6.765 57.702 1.00 70.69 537 LEU A O 1
ATOM 3729 N N . THR A 1 538 ? -35.807 -8.982 57.936 1.00 67.81 538 THR A N 1
ATOM 3730 C CA . THR A 1 538 ? -36.348 -8.940 59.302 1.00 67.81 538 THR A CA 1
ATOM 3731 C C . THR A 1 538 ? -35.315 -8.373 60.272 1.00 67.81 538 THR A C 1
ATOM 3733 O O . THR A 1 538 ? -34.373 -9.060 60.650 1.00 67.81 538 THR A O 1
ATOM 3736 N N . GLY A 1 539 ? -35.543 -7.142 60.733 1.00 66.12 539 GLY A N 1
ATOM 3737 C CA . GLY A 1 539 ? -34.705 -6.482 61.739 1.00 66.12 539 GLY A CA 1
ATOM 3738 C C . GLY A 1 539 ? -33.686 -5.485 61.185 1.00 66.12 539 GLY A C 1
ATOM 3739 O O . GLY A 1 539 ? -32.962 -4.901 61.987 1.00 66.12 539 GLY A O 1
ATOM 3740 N N . THR A 1 540 ? -33.663 -5.257 59.870 1.00 70.38 540 THR A N 1
ATOM 3741 C CA . THR A 1 540 ? -32.872 -4.204 59.213 1.00 70.38 540 THR A CA 1
ATOM 3742 C C . THR A 1 540 ? -33.788 -3.081 58.706 1.00 70.38 540 THR A C 1
ATOM 3744 O O . THR A 1 540 ? -35.015 -3.186 58.788 1.00 70.38 540 THR A O 1
ATOM 3747 N N . THR A 1 541 ? -33.204 -1.990 58.209 1.00 73.88 541 THR A N 1
ATOM 3748 C CA . THR A 1 541 ? -33.921 -0.932 57.469 1.00 73.88 541 THR A CA 1
ATOM 3749 C C . THR A 1 541 ? -33.893 -1.135 55.955 1.00 73.88 541 THR A C 1
ATOM 3751 O O . THR A 1 541 ? -34.508 -0.352 55.249 1.00 73.88 541 THR A O 1
ATOM 3754 N N . TRP A 1 542 ? -33.193 -2.160 55.458 1.00 77.44 542 TRP A N 1
ATOM 3755 C CA . TRP A 1 542 ? -32.971 -2.354 54.026 1.00 77.44 542 TRP A CA 1
ATOM 3756 C C . TRP A 1 542 ? -34.244 -2.645 53.237 1.00 77.44 542 TRP A C 1
ATOM 3758 O O . TRP A 1 542 ? -35.149 -3.370 53.677 1.00 77.44 542 TRP A O 1
ATOM 3768 N N . GLU A 1 543 ? -34.227 -2.127 52.021 1.00 83.75 543 GLU A N 1
ATOM 3769 C CA . GLU A 1 543 ? -35.282 -2.184 51.025 1.00 83.75 543 GLU A CA 1
ATOM 3770 C C . GLU A 1 543 ? -34.749 -2.904 49.775 1.00 83.75 543 GLU A C 1
ATOM 3772 O O . GLU A 1 543 ? -33.550 -3.193 49.675 1.00 83.75 543 GLU A O 1
ATOM 3777 N N . LEU A 1 544 ? -35.637 -3.275 48.852 1.00 84.44 544 LEU A N 1
ATOM 3778 C CA . LEU A 1 544 ? -35.281 -4.047 47.662 1.00 84.44 544 LEU A CA 1
ATOM 3779 C C . LEU A 1 544 ? -35.819 -3.433 46.385 1.00 84.44 544 LEU A C 1
ATOM 3781 O O . LEU A 1 544 ? -36.951 -2.962 46.336 1.00 84.44 544 LEU A O 1
ATOM 3785 N N . CYS A 1 545 ? -35.038 -3.576 45.324 1.00 85.19 545 CYS A N 1
ATOM 3786 C CA . CYS A 1 545 ? -35.465 -3.268 43.976 1.00 85.19 545 CYS A CA 1
ATOM 3787 C C . CYS A 1 545 ? -36.480 -4.294 43.475 1.00 85.19 545 CYS A C 1
ATOM 3789 O O . CYS A 1 545 ? -36.125 -5.417 43.095 1.00 85.19 545 CYS A O 1
ATOM 3791 N N . GLU A 1 546 ? -37.743 -3.887 43.415 1.00 81.44 546 GLU A N 1
ATOM 3792 C CA . GLU A 1 546 ? -38.819 -4.638 42.783 1.00 81.44 546 GLU A CA 1
ATOM 3793 C C . GLU A 1 546 ? -39.042 -4.135 41.354 1.00 81.44 546 GLU A C 1
ATOM 3795 O O . GLU A 1 546 ? -39.150 -2.936 41.098 1.00 81.44 546 GLU A O 1
ATOM 3800 N N . GLN A 1 547 ? -39.090 -5.068 40.403 1.00 79.94 547 GLN A N 1
ATOM 3801 C CA . GLN A 1 547 ? -39.407 -4.760 39.012 1.00 79.94 547 GLN A CA 1
ATOM 3802 C C . GLN A 1 547 ? -40.917 -4.555 38.888 1.00 79.94 547 GLN A C 1
ATOM 3804 O O . GLN A 1 547 ? -41.688 -5.359 39.409 1.00 79.94 547 GLN A O 1
ATOM 3809 N N . ALA A 1 548 ? -41.343 -3.497 38.198 1.00 76.25 548 ALA A N 1
ATOM 3810 C CA . ALA A 1 548 ? -42.752 -3.294 37.901 1.00 76.25 548 ALA A CA 1
ATOM 3811 C C . ALA A 1 548 ? -43.276 -4.451 37.041 1.00 76.25 548 ALA A C 1
ATOM 3813 O O . ALA A 1 548 ? -42.695 -4.777 36.006 1.00 76.25 548 ALA A O 1
ATOM 3814 N N . ASP A 1 549 ? -44.423 -5.016 37.421 1.00 79.44 549 ASP A N 1
ATOM 3815 C CA . ASP A 1 549 ? -45.121 -6.033 36.623 1.00 79.44 549 ASP A CA 1
ATOM 3816 C C . ASP A 1 549 ? -45.636 -5.471 35.282 1.00 79.44 549 ASP A C 1
ATOM 3818 O O . ASP A 1 549 ? -46.084 -6.225 34.419 1.00 79.44 549 ASP A O 1
ATOM 3822 N N . MET A 1 550 ? -45.599 -4.139 35.115 1.00 76.62 550 MET A N 1
ATOM 3823 C CA . MET A 1 550 ? -46.081 -3.388 33.946 1.00 76.62 550 MET A CA 1
ATOM 3824 C C . MET A 1 550 ? -47.544 -3.697 33.585 1.00 76.62 550 MET A C 1
ATOM 3826 O O . MET A 1 550 ? -47.953 -3.601 32.425 1.00 76.62 550 MET A O 1
ATOM 3830 N N . CYS A 1 551 ? -48.333 -4.066 34.593 1.00 84.38 551 CYS A N 1
ATOM 3831 C CA . CYS A 1 551 ? -49.744 -4.372 34.453 1.00 84.38 551 CYS A CA 1
ATOM 3832 C C . CYS A 1 551 ? -50.579 -3.108 34.183 1.00 84.38 551 CYS A C 1
ATOM 3834 O O . CYS A 1 551 ? -50.243 -1.981 34.553 1.00 84.38 551 CYS A O 1
ATOM 3836 N N . ASP A 1 552 ? -51.727 -3.282 33.545 1.00 87.75 552 ASP A N 1
ATOM 3837 C CA . ASP A 1 552 ? -52.667 -2.207 33.285 1.00 87.75 552 ASP A CA 1
ATOM 3838 C C . ASP A 1 552 ? -53.596 -2.017 34.490 1.00 87.75 552 ASP A C 1
ATOM 3840 O O . ASP A 1 552 ? -54.502 -2.815 34.744 1.00 87.75 552 ASP A O 1
ATOM 3844 N N . ALA A 1 553 ? -53.418 -0.923 35.233 1.00 87.62 553 ALA A N 1
ATOM 3845 C CA . ALA A 1 553 ? -54.182 -0.661 36.454 1.00 87.62 553 ALA A CA 1
ATOM 3846 C C . ALA A 1 553 ? -55.690 -0.416 36.215 1.00 87.62 553 ALA A C 1
ATOM 3848 O O . ALA A 1 553 ? -56.476 -0.420 37.166 1.00 87.62 553 ALA A O 1
ATOM 3849 N N . VAL A 1 554 ? -56.131 -0.263 34.961 1.00 87.75 554 VAL A N 1
ATOM 3850 C CA . VAL A 1 554 ? -57.554 -0.205 34.588 1.00 87.75 554 VAL A CA 1
ATOM 3851 C C . VAL A 1 554 ? -58.054 -1.567 34.093 1.00 87.75 554 VAL A C 1
ATOM 3853 O O . VAL A 1 554 ? -59.146 -1.982 34.476 1.00 87.75 554 VAL A O 1
ATOM 3856 N N . ASN A 1 555 ? -57.273 -2.281 33.274 1.00 87.19 555 ASN A N 1
ATOM 3857 C CA . ASN A 1 555 ? -57.680 -3.580 32.714 1.00 87.19 555 ASN A CA 1
ATOM 3858 C C . ASN A 1 555 ? -57.438 -4.782 33.649 1.00 87.19 555 ASN A C 1
ATOM 3860 O O . ASN A 1 555 ? -58.075 -5.817 33.452 1.00 87.19 555 ASN A O 1
ATOM 3864 N N . GLN A 1 556 ? -56.607 -4.630 34.688 1.00 90.12 556 GLN A N 1
ATOM 3865 C CA . GLN A 1 556 ? -56.390 -5.600 35.771 1.00 90.12 556 GLN A CA 1
ATOM 3866 C C . GLN A 1 556 ? -55.918 -6.974 35.259 1.00 90.12 556 GLN A C 1
ATOM 3868 O O . GLN A 1 556 ? -56.517 -8.014 35.533 1.00 90.12 556 GLN A O 1
ATOM 3873 N N . ASP A 1 557 ? -54.827 -6.962 34.497 1.00 88.00 557 ASP A N 1
ATOM 3874 C CA . ASP A 1 557 ? -54.265 -8.081 33.729 1.00 88.00 557 ASP A CA 1
ATOM 3875 C C . ASP A 1 557 ? -53.098 -8.812 34.426 1.00 88.00 557 ASP A C 1
ATOM 3877 O O . ASP A 1 557 ? -52.264 -9.440 33.774 1.00 88.00 557 ASP A O 1
ATOM 3881 N N . CYS A 1 558 ? -53.072 -8.793 35.762 1.00 85.75 558 CYS A N 1
ATOM 3882 C CA . CYS A 1 558 ? -52.057 -9.486 36.554 1.00 85.75 558 CYS A CA 1
ATOM 3883 C C . CYS A 1 558 ? -51.977 -11.000 36.251 1.00 85.75 558 CYS A C 1
ATOM 3885 O O . CYS A 1 558 ? -53.020 -11.655 36.133 1.00 85.75 558 CYS A O 1
ATOM 3887 N N . PRO A 1 559 ? -50.768 -11.606 36.200 1.00 79.19 559 PRO A N 1
ATOM 3888 C CA . PRO A 1 559 ? -50.604 -13.015 35.810 1.00 79.19 559 PRO A CA 1
ATOM 3889 C C . PRO A 1 559 ? -51.283 -14.020 36.754 1.00 79.19 559 PRO A C 1
ATOM 3891 O O . PRO A 1 559 ? -51.677 -15.115 36.344 1.00 79.19 559 PRO A O 1
ATOM 3894 N N . ASN A 1 560 ? -51.405 -13.661 38.034 1.00 81.69 560 ASN A N 1
ATOM 3895 C CA . ASN A 1 560 ? -51.867 -14.542 39.098 1.00 81.69 560 ASN A CA 1
ATOM 3896 C C . ASN A 1 560 ? -53.366 -14.384 39.386 1.00 81.69 560 ASN A C 1
ATOM 3898 O O . ASN A 1 560 ? -53.882 -13.300 39.653 1.00 81.69 560 ASN A O 1
ATOM 3902 N N . SER A 1 561 ? -54.063 -15.520 39.453 1.00 79.19 561 SER A N 1
ATOM 3903 C CA . SER A 1 561 ? -55.467 -15.600 39.869 1.00 79.19 561 SER A CA 1
ATOM 3904 C C . SER A 1 561 ? -55.646 -15.211 41.347 1.00 79.19 561 SER A C 1
ATOM 3906 O O . SER A 1 561 ? -55.605 -16.079 42.225 1.00 79.19 561 SER A O 1
ATOM 3908 N N . GLY A 1 562 ? -55.946 -13.940 41.610 1.00 82.06 562 GLY A N 1
ATOM 3909 C CA . GLY A 1 562 ? -56.220 -13.411 42.953 1.00 82.06 562 GLY A CA 1
ATOM 3910 C C . GLY A 1 562 ? -55.507 -12.096 43.267 1.00 82.06 562 GLY A C 1
ATOM 3911 O O . GLY A 1 562 ? -55.828 -11.477 44.281 1.00 82.06 562 GLY A O 1
ATOM 3912 N N . ASP A 1 563 ? -54.599 -11.664 42.395 1.00 89.06 563 ASP A N 1
ATOM 3913 C CA . ASP A 1 563 ? -53.923 -10.374 42.494 1.00 89.06 563 ASP A CA 1
ATOM 3914 C C . ASP A 1 563 ? -54.671 -9.302 41.677 1.00 89.06 563 ASP A C 1
ATOM 3916 O O . ASP A 1 563 ? -55.514 -9.603 40.828 1.00 89.06 563 ASP A O 1
ATOM 3920 N N . GLY A 1 564 ? -54.400 -8.039 41.986 1.00 88.75 564 GLY A N 1
ATOM 3921 C CA . GLY A 1 564 ? -54.852 -6.860 41.259 1.00 88.75 564 GLY A CA 1
ATOM 3922 C C . GLY A 1 564 ? -53.671 -5.936 40.979 1.00 88.75 564 GLY A C 1
ATOM 3923 O O . GLY A 1 564 ? -52.672 -5.960 41.695 1.00 88.75 564 GLY A O 1
ATOM 3924 N N . CYS A 1 565 ? -53.802 -5.132 39.934 1.00 90.69 565 CYS A N 1
ATOM 3925 C CA . CYS A 1 565 ? -52.804 -4.170 39.501 1.00 90.69 565 CYS A CA 1
ATOM 3926 C C . CYS A 1 565 ? -53.018 -2.816 40.193 1.00 90.69 565 CYS A C 1
ATOM 3928 O O . CYS A 1 565 ? -54.126 -2.269 40.146 1.00 90.69 565 CYS A O 1
ATOM 3930 N N . TYR A 1 566 ? -51.973 -2.266 40.808 1.00 89.88 566 TYR A N 1
ATOM 3931 C CA . TYR A 1 566 ? -52.010 -1.012 41.568 1.00 89.88 566 TYR A CA 1
ATOM 3932 C C . TYR A 1 566 ? -50.857 -0.082 41.168 1.00 89.88 566 TYR A C 1
ATOM 3934 O O . TYR A 1 566 ? -49.786 -0.558 40.805 1.00 89.88 566 TYR A O 1
ATOM 3942 N N . ILE A 1 567 ? -51.084 1.235 41.244 1.00 86.50 567 ILE A N 1
ATOM 3943 C CA . ILE A 1 567 ? -50.146 2.274 40.783 1.00 86.50 567 ILE A CA 1
ATOM 3944 C C . ILE A 1 567 ? -49.337 2.832 41.959 1.00 86.50 567 ILE A C 1
ATOM 3946 O O . ILE A 1 567 ? -49.901 3.528 42.802 1.00 86.50 567 ILE A O 1
ATOM 3950 N N . VAL A 1 568 ? -48.034 2.578 42.000 1.00 80.75 568 VAL A N 1
ATOM 3951 C CA . VAL A 1 568 ? -47.113 3.163 42.987 1.00 80.75 568 VAL A CA 1
ATOM 3952 C C . VAL A 1 568 ? -46.105 4.006 42.216 1.00 80.75 568 VAL A C 1
ATOM 3954 O O . VAL A 1 568 ? -45.477 3.478 41.307 1.00 80.75 568 VAL A O 1
ATOM 3957 N N . ASP A 1 569 ? -46.014 5.296 42.549 1.00 74.25 569 ASP A N 1
ATOM 3958 C CA . ASP A 1 569 ? -45.071 6.281 41.990 1.00 74.25 569 ASP A CA 1
ATOM 3959 C C . ASP A 1 569 ? -44.809 6.112 40.475 1.00 74.25 569 ASP A C 1
ATOM 3961 O O . ASP A 1 569 ? -43.717 5.769 40.030 1.00 74.25 569 ASP A O 1
ATOM 3965 N N . ASP A 1 570 ? -45.876 6.314 39.689 1.00 77.19 570 ASP A N 1
ATOM 3966 C CA . ASP A 1 570 ? -45.962 6.203 38.219 1.00 77.19 570 ASP A CA 1
ATOM 3967 C C . ASP A 1 570 ? -45.650 4.810 37.605 1.00 77.19 570 ASP A C 1
ATOM 3969 O O . ASP A 1 570 ? -45.730 4.631 36.385 1.00 77.19 570 ASP A O 1
ATOM 3973 N N . LEU A 1 571 ? -45.377 3.788 38.426 1.00 82.69 571 LEU A N 1
ATOM 3974 C CA . LEU A 1 571 ? -45.220 2.381 38.031 1.00 82.69 571 LEU A CA 1
ATOM 3975 C C . LEU A 1 571 ? -46.396 1.511 38.512 1.00 82.69 571 LEU A C 1
ATOM 3977 O O . LEU A 1 571 ? -47.248 1.931 39.293 1.00 82.69 571 LEU A O 1
ATOM 3981 N N . THR A 1 572 ? -46.475 0.271 38.016 1.00 85.94 572 THR A N 1
ATOM 3982 C CA . THR A 1 572 ? -47.605 -0.643 38.267 1.00 85.94 572 THR A CA 1
ATOM 3983 C C . THR A 1 572 ? -47.162 -2.022 38.750 1.00 85.94 572 THR A C 1
ATOM 3985 O O . THR A 1 572 ? -46.257 -2.630 38.179 1.00 85.94 572 THR A O 1
ATOM 3988 N N . PHE A 1 573 ? -47.831 -2.514 39.798 1.00 85.69 573 PHE A N 1
ATOM 3989 C CA . PHE A 1 573 ? -47.476 -3.739 40.524 1.00 85.69 573 PHE A CA 1
ATOM 3990 C C . PHE A 1 573 ? -48.692 -4.623 40.797 1.00 85.69 573 PHE A C 1
ATOM 3992 O O . PHE A 1 573 ? -49.788 -4.133 41.097 1.00 85.69 573 PHE A O 1
ATOM 3999 N N . CYS A 1 574 ? -48.479 -5.934 40.756 1.00 86.38 574 CYS A N 1
ATOM 4000 C CA . CYS A 1 574 ? -49.463 -6.961 41.047 1.00 86.38 574 CYS A CA 1
ATOM 4001 C C . CYS A 1 574 ? -49.407 -7.378 42.520 1.00 86.38 574 CYS A C 1
ATOM 4003 O O . CYS A 1 574 ? -48.584 -8.190 42.936 1.00 86.38 574 CYS A O 1
ATOM 4005 N N . TYR A 1 575 ? -50.345 -6.860 43.313 1.00 85.12 575 TYR A N 1
ATOM 4006 C CA . TYR A 1 575 ? -50.511 -7.222 44.723 1.00 85.12 575 TYR A CA 1
ATOM 4007 C C . TYR A 1 575 ? -51.808 -7.994 44.950 1.00 85.12 575 TYR A C 1
ATOM 4009 O O . TYR A 1 575 ? -52.784 -7.813 44.225 1.00 85.12 575 TYR A O 1
ATOM 4017 N N . SER A 1 576 ? -51.873 -8.799 46.013 1.00 87.75 576 SER A N 1
ATOM 4018 C CA . SER A 1 576 ? -53.102 -9.517 46.377 1.00 87.75 576 SER A CA 1
ATOM 4019 C C . SER A 1 576 ? -54.307 -8.586 46.473 1.00 87.75 576 SER A C 1
ATOM 4021 O O . SER A 1 576 ? -54.247 -7.537 47.121 1.00 87.75 576 SER A O 1
ATOM 4023 N N . ALA A 1 577 ? -55.391 -8.971 45.794 1.00 89.38 577 ALA A N 1
ATOM 4024 C CA . ALA A 1 577 ? -56.500 -8.080 45.498 1.00 89.38 577 ALA A CA 1
ATOM 4025 C C . ALA A 1 577 ? -57.242 -7.605 46.757 1.00 89.38 577 ALA A C 1
ATOM 4027 O O . ALA A 1 577 ? -57.743 -8.408 47.554 1.00 89.38 577 ALA A O 1
ATOM 4028 N N . GLY A 1 578 ? -57.380 -6.285 46.881 1.00 89.56 578 GLY A N 1
ATOM 4029 C CA . GLY A 1 578 ? -58.203 -5.650 47.893 1.00 89.56 578 GLY A CA 1
ATOM 4030 C C . GLY A 1 578 ? -59.691 -5.921 47.706 1.00 89.56 578 GLY A C 1
ATOM 4031 O O . GLY A 1 578 ? -60.155 -6.504 46.723 1.00 89.56 578 GLY A O 1
ATOM 4032 N N . THR A 1 579 ? -60.475 -5.493 48.692 1.00 93.62 579 THR A N 1
ATOM 4033 C CA . THR A 1 579 ? -61.925 -5.764 48.734 1.00 93.62 579 THR A CA 1
ATOM 4034 C C . THR A 1 579 ? -62.774 -4.534 49.028 1.00 93.62 579 THR A C 1
ATOM 4036 O O . THR A 1 579 ? -64.005 -4.626 49.002 1.00 93.62 579 THR A O 1
ATOM 4039 N N . LEU A 1 580 ? -62.157 -3.377 49.292 1.00 94.69 580 LEU A N 1
ATOM 4040 C CA . LEU A 1 580 ? -62.889 -2.149 49.575 1.00 94.69 580 LEU A CA 1
ATOM 4041 C C . LEU A 1 580 ? -63.415 -1.514 48.274 1.00 94.69 580 LEU A C 1
ATOM 4043 O O . LEU A 1 580 ? -62.623 -1.207 47.384 1.00 94.69 580 LEU A O 1
ATOM 4047 N N . PRO A 1 581 ? -64.736 -1.293 48.132 1.00 93.19 581 PRO A N 1
ATOM 4048 C CA . PRO A 1 581 ? -65.296 -0.656 46.944 1.00 93.19 581 PRO A CA 1
ATOM 4049 C C . PRO A 1 581 ? -65.006 0.851 46.913 1.00 93.19 581 PRO A C 1
ATOM 4051 O O . PRO A 1 581 ? -64.748 1.470 47.950 1.00 93.19 581 PRO A O 1
ATOM 4054 N N . THR A 1 582 ? -65.147 1.452 45.732 1.00 92.31 582 THR A N 1
ATOM 4055 C CA . THR A 1 582 ? -65.055 2.899 45.487 1.00 92.31 582 THR A CA 1
ATOM 4056 C C . THR A 1 582 ? -65.819 3.721 46.536 1.00 92.31 582 THR A C 1
ATOM 4058 O O . THR A 1 582 ? -66.951 3.396 46.902 1.00 92.31 582 THR A O 1
ATOM 4061 N N . GLY A 1 583 ? -65.202 4.791 47.039 1.00 88.94 583 GLY A N 1
ATOM 4062 C CA . GLY A 1 583 ? -65.728 5.641 48.110 1.00 88.94 583 GLY A CA 1
ATOM 4063 C C . GLY A 1 583 ? -65.485 5.127 49.538 1.00 88.94 583 GLY A C 1
ATOM 4064 O O . GLY A 1 583 ? -65.848 5.814 50.495 1.00 88.94 583 GLY A O 1
ATOM 4065 N N . SER A 1 584 ? -64.878 3.949 49.713 1.00 94.12 584 SER A N 1
ATOM 4066 C CA . SER A 1 584 ? -64.457 3.442 51.030 1.00 94.12 584 SER A CA 1
ATOM 4067 C C . SER A 1 584 ? -63.158 4.094 51.496 1.00 94.12 584 SER A C 1
ATOM 4069 O O . SER A 1 584 ? -62.311 4.420 50.673 1.00 94.12 584 SER A O 1
ATOM 4071 N N . ALA A 1 585 ? -62.974 4.232 52.811 1.00 92.31 585 ALA A N 1
ATOM 4072 C CA . ALA A 1 585 ? -61.702 4.678 53.374 1.00 92.31 585 ALA A CA 1
ATOM 4073 C C . ALA A 1 585 ? -60.663 3.543 53.359 1.00 92.31 585 ALA A C 1
ATOM 4075 O O . ALA A 1 585 ? -60.989 2.430 53.771 1.00 92.31 585 ALA A O 1
ATOM 4076 N N . CYS A 1 586 ? -59.439 3.840 52.933 1.00 89.94 586 CYS A N 1
ATOM 4077 C CA . CYS A 1 586 ? -58.320 2.903 52.771 1.00 89.94 586 CYS A CA 1
ATOM 4078 C C . CYS A 1 586 ? -57.092 3.370 53.572 1.00 89.94 586 CYS A C 1
ATOM 4080 O O . CYS A 1 586 ? -56.996 4.542 53.937 1.00 89.94 586 CYS A O 1
ATOM 4082 N N . GLY A 1 587 ? -56.178 2.455 53.894 1.00 83.69 587 GLY A N 1
ATOM 4083 C CA . GLY A 1 587 ? -54.894 2.743 54.543 1.00 83.69 587 GLY A CA 1
ATOM 4084 C C . GLY A 1 587 ? -53.689 2.408 53.665 1.00 83.69 587 GLY A C 1
ATOM 4085 O O . GLY A 1 587 ? -52.689 3.116 53.724 1.00 83.69 587 GLY A O 1
ATOM 4086 N N . PHE A 1 588 ? -53.813 1.374 52.833 1.00 81.00 588 PHE A N 1
ATOM 4087 C CA . PHE A 1 588 ? -52.816 0.925 51.863 1.00 81.00 588 PHE A CA 1
ATOM 4088 C C . PHE A 1 588 ? -53.411 0.903 50.455 1.00 81.00 588 PHE A C 1
ATOM 4090 O O . PHE A 1 588 ? -54.632 0.852 50.279 1.00 81.00 588 PHE A O 1
ATOM 4097 N N . ILE A 1 589 ? -52.550 0.924 49.437 1.00 80.19 589 ILE A N 1
ATOM 4098 C CA . ILE A 1 589 ? -52.999 0.994 48.045 1.00 80.19 589 ILE A CA 1
ATOM 4099 C C . ILE A 1 589 ? -53.850 -0.216 47.633 1.00 80.19 589 ILE A C 1
ATOM 4101 O O . ILE A 1 589 ? -54.897 -0.044 47.008 1.00 80.19 589 ILE A O 1
ATOM 4105 N N . ASN A 1 590 ? -53.461 -1.415 48.069 1.00 84.50 590 ASN A N 1
ATOM 4106 C CA . ASN A 1 590 ? -54.147 -2.669 47.772 1.00 84.50 590 ASN A CA 1
ATOM 4107 C C . ASN A 1 590 ? -55.274 -3.017 48.765 1.00 84.50 590 ASN A C 1
ATOM 4109 O O . ASN A 1 590 ? -55.783 -4.134 48.735 1.00 84.50 590 ASN A O 1
ATOM 4113 N N . ASP A 1 591 ? -55.713 -2.090 49.628 1.00 90.00 591 ASP A N 1
ATOM 4114 C CA . ASP A 1 591 ? -56.978 -2.266 50.363 1.00 90.00 591 ASP A CA 1
ATOM 4115 C C . ASP A 1 591 ? -58.185 -2.186 49.405 1.00 90.00 591 ASP A C 1
ATOM 4117 O O . ASP A 1 591 ? -59.213 -2.857 49.589 1.00 90.00 591 ASP A O 1
ATOM 4121 N N . CYS A 1 592 ? -58.061 -1.336 48.383 1.00 92.88 592 CYS A N 1
ATOM 4122 C CA . CYS A 1 592 ? -59.086 -1.059 47.389 1.00 92.88 592 CYS A CA 1
ATOM 4123 C C . CYS A 1 592 ? -59.262 -2.230 46.417 1.00 92.88 592 CYS A C 1
ATOM 4125 O O . CYS A 1 592 ? -58.308 -2.911 46.062 1.00 92.88 592 CYS A O 1
ATOM 4127 N N . ALA A 1 593 ? -60.497 -2.478 45.984 1.00 92.94 593 ALA A N 1
ATOM 4128 C CA . ALA A 1 593 ? -60.776 -3.510 44.994 1.00 92.94 593 ALA A CA 1
ATOM 4129 C C . ALA A 1 593 ? -60.109 -3.182 43.637 1.00 92.94 593 ALA A C 1
ATOM 4131 O O . ALA A 1 593 ? -60.079 -2.004 43.269 1.00 92.94 593 ALA A O 1
ATOM 4132 N N . PRO A 1 594 ? -59.657 -4.195 42.867 1.00 92.75 594 PRO A N 1
ATOM 4133 C CA . PRO A 1 594 ? -59.138 -4.053 41.502 1.00 92.75 594 PRO A CA 1
ATOM 4134 C C . PRO A 1 594 ? -59.876 -3.004 40.653 1.00 92.75 594 PRO A C 1
ATOM 4136 O O . PRO A 1 594 ? -61.109 -2.954 40.653 1.00 92.75 594 PRO A O 1
ATOM 4139 N N . GLY A 1 595 ? -59.121 -2.156 39.950 1.00 89.19 595 GLY A N 1
ATOM 4140 C CA . GLY A 1 595 ? -59.633 -0.991 39.212 1.00 89.19 595 GLY A CA 1
ATOM 4141 C C . GLY A 1 595 ? -59.849 0.265 40.071 1.00 89.19 595 GLY A C 1
ATOM 4142 O O . GLY A 1 595 ? -60.495 1.212 39.623 1.00 89.19 595 GLY A O 1
ATOM 4143 N N . ASN A 1 596 ? -59.345 0.291 41.310 1.00 91.56 596 ASN A N 1
ATOM 4144 C CA . ASN A 1 596 ? -59.403 1.454 42.198 1.00 91.56 596 ASN A CA 1
ATOM 4145 C C . ASN A 1 596 ? -58.037 1.730 42.837 1.00 91.56 596 ASN A C 1
ATOM 4147 O O . ASN A 1 596 ? -57.282 0.803 43.120 1.00 91.56 596 ASN A O 1
ATOM 4151 N N . VAL A 1 597 ? -57.769 2.999 43.146 1.00 90.88 597 VAL A N 1
ATOM 4152 C CA . VAL A 1 597 ? -56.557 3.465 43.840 1.00 90.88 597 VAL A CA 1
ATOM 4153 C C . VAL A 1 597 ? -56.914 4.150 45.158 1.00 90.88 597 VAL A C 1
ATOM 4155 O O . VAL A 1 597 ? -57.926 4.850 45.247 1.00 90.88 597 VAL A O 1
ATOM 4158 N N . CYS A 1 598 ? -56.085 3.970 46.186 1.00 90.75 598 CYS A N 1
ATOM 4159 C CA . CYS A 1 598 ? -56.202 4.719 47.435 1.00 90.75 598 CYS A CA 1
ATOM 4160 C C . CYS A 1 598 ? -55.565 6.107 47.275 1.00 90.75 598 CYS A C 1
ATOM 4162 O O . CYS A 1 598 ? -54.346 6.218 47.189 1.00 90.75 598 CYS A O 1
ATOM 4164 N N . ALA A 1 599 ? -56.371 7.170 47.236 1.00 83.81 599 ALA A N 1
ATOM 4165 C CA . ALA A 1 599 ? -55.887 8.535 47.011 1.00 83.81 599 ALA A CA 1
ATOM 4166 C C . ALA A 1 599 ? -56.666 9.576 47.840 1.00 83.81 599 ALA A C 1
ATOM 4168 O O . ALA A 1 599 ? -57.567 9.240 48.609 1.00 83.81 599 ALA A O 1
ATOM 4169 N N . GLY A 1 600 ? -56.303 10.858 47.699 1.00 66.25 600 GLY A N 1
ATOM 4170 C CA . GLY A 1 600 ? -57.137 12.025 48.030 1.00 66.25 600 GLY A CA 1
ATOM 4171 C C . GLY A 1 600 ? -58.005 11.936 49.297 1.00 66.25 600 GLY A C 1
ATOM 4172 O O . GLY A 1 600 ? -59.227 11.833 49.188 1.00 66.25 600 GLY A O 1
ATOM 4173 N N . ALA A 1 601 ? -57.377 12.066 50.475 1.00 68.94 601 ALA A N 1
ATOM 4174 C CA . ALA A 1 601 ? -57.977 11.911 51.813 1.00 68.94 601 ALA A CA 1
ATOM 4175 C C . ALA A 1 601 ? -58.337 10.443 52.177 1.00 68.94 601 ALA A C 1
ATOM 4177 O O . ALA A 1 601 ? -59.488 10.166 52.511 1.00 68.94 601 ALA A O 1
ATOM 4178 N N . PRO A 1 602 ? -57.333 9.538 52.157 1.00 81.94 602 PRO A N 1
ATOM 4179 C CA . PRO A 1 602 ? -57.432 8.071 52.116 1.00 81.94 602 PRO A CA 1
ATOM 4180 C C . PRO A 1 602 ? -58.786 7.451 51.741 1.00 81.94 602 PRO A C 1
ATOM 4182 O O . PRO A 1 602 ? -59.446 6.825 52.573 1.00 81.94 602 PRO A O 1
ATOM 4185 N N . ILE A 1 603 ? -59.200 7.612 50.480 1.00 91.12 603 ILE A N 1
ATOM 4186 C CA . ILE A 1 603 ? -60.413 7.005 49.913 1.00 91.12 603 ILE A CA 1
ATOM 4187 C C . ILE A 1 603 ? -60.073 6.245 48.621 1.00 91.12 603 ILE A C 1
ATOM 4189 O O . ILE A 1 603 ? -59.233 6.684 47.840 1.00 91.12 603 ILE A O 1
ATOM 4193 N N . CYS A 1 604 ? -60.745 5.115 48.386 1.00 93.69 604 CYS A N 1
ATOM 4194 C CA . CYS A 1 604 ? -60.680 4.377 47.125 1.00 93.69 604 CYS A CA 1
ATOM 4195 C C . CYS A 1 604 ? -61.409 5.141 46.008 1.00 93.69 604 CYS A C 1
ATOM 4197 O O . CYS A 1 604 ? -62.632 5.297 46.078 1.00 93.69 604 CYS A O 1
ATOM 4199 N N . TYR A 1 605 ? -60.697 5.561 44.965 1.00 92.25 605 TYR A N 1
ATOM 4200 C CA . TYR A 1 605 ? -61.265 6.157 43.750 1.00 92.25 605 TYR A CA 1
ATOM 4201 C C . TYR A 1 605 ? -61.173 5.181 42.575 1.00 92.25 605 TYR A C 1
ATOM 4203 O O . TYR A 1 605 ? -60.199 4.441 42.470 1.00 92.25 605 TYR A O 1
ATOM 4211 N N . GLU A 1 606 ? -62.174 5.194 41.693 1.00 93.00 606 GLU A N 1
ATOM 4212 C CA . GLU A 1 606 ? -62.172 4.419 40.446 1.00 93.00 606 GLU A CA 1
ATOM 4213 C C . GLU A 1 606 ? -61.090 4.976 39.509 1.00 93.00 606 GLU A C 1
ATOM 4215 O O . GLU A 1 606 ? -61.003 6.194 39.313 1.00 93.00 606 GLU A O 1
ATOM 4220 N N . LEU A 1 607 ? -60.255 4.089 38.964 1.00 92.00 607 LEU A N 1
ATOM 4221 C CA . LEU A 1 607 ? -59.186 4.439 38.031 1.00 92.00 607 LEU A CA 1
ATOM 4222 C C . LEU A 1 607 ? -59.709 4.597 36.601 1.00 92.00 607 LEU A C 1
ATOM 4224 O O . LEU A 1 607 ? -60.618 3.897 36.159 1.00 92.00 607 LEU A O 1
ATOM 4228 N N . CYS A 1 608 ? -59.071 5.485 35.846 1.00 91.44 608 CYS A N 1
ATOM 4229 C CA . CYS A 1 608 ? -59.326 5.692 34.426 1.00 91.44 608 CYS A CA 1
ATOM 4230 C C . CYS A 1 608 ? -58.025 5.951 33.666 1.00 91.44 608 CYS A C 1
ATOM 4232 O O . CYS A 1 608 ? -57.031 6.388 34.244 1.00 91.44 608 CYS A O 1
ATOM 4234 N N . LYS A 1 609 ? -58.033 5.721 32.349 1.00 89.38 609 LYS A N 1
ATOM 4235 C CA . LYS A 1 609 ? -56.920 6.138 31.486 1.00 89.38 609 LYS A CA 1
ATOM 4236 C C . LYS A 1 609 ? -57.036 7.624 31.169 1.00 89.38 609 LYS A C 1
ATOM 4238 O O . LYS A 1 609 ? -58.047 8.070 30.620 1.00 89.38 609 LYS A O 1
ATOM 4243 N N . TRP A 1 610 ? -56.005 8.383 31.517 1.00 86.88 610 TRP A N 1
ATOM 4244 C CA . TRP A 1 610 ? -55.960 9.824 31.320 1.00 86.88 610 TRP A CA 1
ATOM 4245 C C . TRP A 1 610 ? -55.861 10.188 29.831 1.00 86.88 610 TRP A C 1
ATOM 4247 O O . TRP A 1 610 ? -55.300 9.452 29.025 1.00 86.88 610 TRP A O 1
ATOM 4257 N N . ALA A 1 611 ? -56.451 11.327 29.454 1.00 80.38 611 ALA A N 1
ATOM 4258 C CA . ALA A 1 611 ? -56.466 11.878 28.092 1.00 80.38 611 ALA A CA 1
ATOM 4259 C C . ALA A 1 611 ? -57.047 10.978 26.966 1.00 80.38 611 ALA A C 1
ATOM 4261 O O . ALA A 1 611 ? -57.011 11.368 25.796 1.00 80.38 611 ALA A O 1
ATOM 4262 N N . VAL A 1 612 ? -57.652 9.827 27.284 1.00 79.19 612 VAL A N 1
ATOM 4263 C CA . VAL A 1 612 ? -58.357 8.965 26.317 1.00 79.19 612 VAL A CA 1
ATOM 4264 C C . VAL A 1 612 ? -59.799 9.451 26.107 1.00 79.19 612 VAL A C 1
ATOM 4266 O O . VAL A 1 612 ? -60.448 9.928 27.037 1.00 79.19 612 VAL A O 1
ATOM 4269 N N . THR A 1 613 ? -60.325 9.336 24.879 1.00 74.62 613 THR A N 1
ATOM 4270 C CA . THR A 1 613 ? -61.741 9.622 24.575 1.00 74.62 613 THR A CA 1
ATOM 4271 C C . THR A 1 613 ? -62.398 8.467 23.802 1.00 74.62 613 THR A C 1
ATOM 4273 O O . THR A 1 613 ? -61.842 8.033 22.791 1.00 74.62 613 THR A O 1
ATOM 4276 N N . PRO A 1 614 ? -63.590 7.976 24.211 1.00 76.88 614 PRO A N 1
ATOM 4277 C CA . PRO A 1 614 ? -64.309 8.297 25.456 1.00 76.88 614 PRO A CA 1
ATOM 4278 C C . PRO A 1 614 ? -63.528 7.865 26.711 1.00 76.88 614 PRO A C 1
ATOM 4280 O O . PRO A 1 614 ? -62.618 7.044 26.614 1.00 76.88 614 PRO A O 1
ATOM 4283 N N . ASP A 1 615 ? -63.863 8.434 27.870 1.00 78.69 615 ASP A N 1
ATOM 4284 C CA . ASP A 1 615 ? -63.226 8.083 29.139 1.00 78.69 615 ASP A CA 1
ATOM 4285 C C . ASP A 1 615 ? -63.748 6.752 29.714 1.00 78.69 615 ASP A C 1
ATOM 4287 O O . ASP A 1 615 ? -64.794 6.234 29.320 1.00 78.69 615 ASP A O 1
ATOM 4291 N N . SER A 1 616 ? -62.964 6.160 30.621 1.00 83.44 616 SER A N 1
ATOM 4292 C CA . SER A 1 616 ? -63.200 4.817 31.184 1.00 83.44 616 SER A CA 1
ATOM 4293 C C . SER A 1 616 ? -64.164 4.799 32.377 1.00 83.44 616 SER A C 1
ATOM 4295 O O . SER A 1 616 ? -64.504 3.724 32.859 1.00 83.44 616 SER A O 1
ATOM 4297 N N . CYS A 1 617 ? -64.579 5.967 32.869 1.00 88.25 617 CYS A N 1
ATOM 4298 C CA . CYS A 1 617 ? -65.275 6.113 34.144 1.00 88.25 617 CYS A CA 1
ATOM 4299 C C . CYS A 1 617 ? -66.713 5.581 34.125 1.00 88.25 617 CYS A C 1
ATOM 4301 O O . CYS A 1 617 ? -67.534 5.992 33.301 1.00 88.25 617 CYS A O 1
ATOM 4303 N N . THR A 1 618 ? -67.068 4.756 35.113 1.00 86.19 618 THR A N 1
ATOM 4304 C CA . THR A 1 618 ? -68.455 4.319 35.342 1.00 86.19 618 THR A CA 1
ATOM 4305 C C . THR A 1 618 ? -69.352 5.488 35.766 1.00 86.19 618 THR A C 1
ATOM 4307 O O . THR A 1 618 ? -70.544 5.515 35.438 1.00 86.19 618 THR A O 1
ATOM 4310 N N . ALA A 1 619 ? -68.797 6.475 36.478 1.00 82.56 619 ALA A N 1
ATOM 4311 C CA . ALA A 1 619 ? -69.459 7.733 36.816 1.00 82.56 619 ALA A CA 1
ATOM 4312 C C . ALA A 1 619 ? -68.456 8.896 36.937 1.00 82.56 619 ALA A C 1
ATOM 4314 O O . ALA A 1 619 ? -67.302 8.688 37.290 1.00 82.56 619 ALA A O 1
ATOM 4315 N N . GLY A 1 620 ? -68.921 10.128 36.700 1.00 86.12 620 GLY A N 1
ATOM 4316 C CA . GLY A 1 620 ? -68.089 11.335 36.794 1.00 86.12 620 GLY A CA 1
ATOM 4317 C C . GLY A 1 620 ? -67.378 11.660 35.481 1.00 86.12 620 GLY A C 1
ATOM 4318 O O . GLY A 1 620 ? -67.944 11.473 34.400 1.00 86.12 620 GLY A O 1
ATOM 4319 N N . SER A 1 621 ? -66.160 12.183 35.565 1.00 88.81 621 SER A N 1
ATOM 4320 C CA . SER A 1 621 ? -65.242 12.301 34.425 1.00 88.81 621 SER A CA 1
ATOM 4321 C C . SER A 1 621 ? -63.812 11.994 34.853 1.00 88.81 621 SER A C 1
ATOM 4323 O O . SER A 1 621 ? -63.442 12.237 36.002 1.00 88.81 621 SER A O 1
ATOM 4325 N N . CYS A 1 622 ? -62.997 11.480 33.932 1.00 91.50 622 CYS A N 1
ATOM 4326 C CA . CYS A 1 622 ? -61.598 11.190 34.238 1.00 91.50 622 CYS A CA 1
ATOM 4327 C C . CYS A 1 622 ? -60.803 12.476 34.521 1.00 91.50 622 CYS A C 1
ATOM 4329 O O . CYS A 1 622 ? -60.846 13.430 33.739 1.00 91.50 622 CYS A O 1
ATOM 4331 N N . THR A 1 623 ? -60.061 12.504 35.631 1.00 90.06 623 THR A N 1
ATOM 4332 C CA . THR A 1 623 ? -59.226 13.640 36.050 1.00 90.06 623 THR A CA 1
ATOM 4333 C C . THR A 1 623 ? -57.820 13.184 36.421 1.00 90.06 623 THR A C 1
ATOM 4335 O O . THR A 1 623 ? -57.652 12.218 37.164 1.00 90.06 623 THR A O 1
ATOM 4338 N N . ASN A 1 624 ? -56.792 13.905 35.965 1.00 87.75 624 ASN A N 1
ATOM 4339 C CA . ASN A 1 624 ? -55.432 13.696 36.460 1.00 87.75 624 ASN A CA 1
ATOM 4340 C C . ASN A 1 624 ? -55.237 14.395 37.814 1.00 87.75 624 ASN A C 1
ATOM 4342 O O . ASN A 1 624 ? -54.646 15.469 37.913 1.00 87.75 624 ASN A O 1
ATOM 4346 N N . ALA A 1 625 ? -55.821 13.795 38.850 1.00 84.88 625 ALA A N 1
ATOM 4347 C CA . ALA A 1 625 ? -55.587 14.160 40.242 1.00 84.88 625 ALA A CA 1
ATOM 4348 C C . ALA A 1 625 ? -54.525 13.266 40.920 1.00 84.88 625 ALA A C 1
ATOM 4350 O O . ALA A 1 625 ? -54.274 13.447 42.110 1.00 84.88 625 ALA A O 1
ATOM 4351 N N . LEU A 1 626 ? -53.922 12.322 40.179 1.00 83.19 626 LEU A N 1
ATOM 4352 C CA . LEU A 1 626 ? -52.819 11.471 40.643 1.00 83.19 626 LEU A CA 1
ATOM 4353 C C . LEU A 1 626 ? -51.444 12.103 40.371 1.00 83.19 626 LEU A C 1
ATOM 4355 O O . LEU A 1 626 ? -50.557 11.975 41.201 1.00 83.19 626 LEU A O 1
ATOM 4359 N N . GLY A 1 627 ? -51.287 12.823 39.256 1.00 80.69 627 GLY A N 1
ATOM 4360 C CA . GLY A 1 627 ? -49.996 13.298 38.740 1.00 80.69 627 GLY A CA 1
ATOM 4361 C C . GLY A 1 627 ? -49.451 12.432 37.598 1.00 80.69 627 GLY A C 1
ATOM 4362 O O . GLY A 1 627 ? -48.726 12.945 36.750 1.00 80.69 627 GLY A O 1
ATOM 4363 N N . ASP A 1 628 ? -49.893 11.176 37.543 1.00 85.12 628 ASP A N 1
ATOM 4364 C CA . ASP A 1 628 ? -49.454 10.118 36.630 1.00 85.12 628 ASP A CA 1
ATOM 4365 C C . ASP A 1 628 ? -49.645 10.471 35.131 1.00 85.12 628 ASP A C 1
ATOM 4367 O O . ASP A 1 628 ? -50.647 11.096 34.754 1.00 85.12 628 ASP A O 1
ATOM 4371 N N . PRO A 1 629 ? -48.703 10.108 34.236 1.00 82.38 629 PRO A N 1
ATOM 4372 C CA . PRO A 1 629 ? -48.788 10.415 32.805 1.00 82.38 629 PRO A CA 1
ATOM 4373 C C . PRO A 1 629 ? -49.849 9.605 32.030 1.00 82.38 629 PRO A C 1
ATOM 4375 O O . PRO A 1 629 ? -50.315 10.061 30.981 1.00 82.38 629 PRO A O 1
ATOM 4378 N N . VAL A 1 630 ? -50.235 8.424 32.518 1.00 86.19 630 VAL A N 1
ATOM 4379 C CA . VAL A 1 630 ? -51.108 7.431 31.862 1.00 86.19 630 VAL A CA 1
ATOM 4380 C C . VAL A 1 630 ? -52.474 7.318 32.548 1.00 86.19 630 VAL A C 1
ATOM 4382 O O . VAL A 1 630 ? -53.491 7.112 31.874 1.00 86.19 630 VAL A O 1
ATOM 4385 N N . TYR A 1 631 ? -52.526 7.461 33.870 1.00 89.56 631 TYR A N 1
ATOM 4386 C CA . TYR A 1 631 ? -53.700 7.178 34.689 1.00 89.56 631 TYR A CA 1
ATOM 4387 C C . TYR A 1 631 ? -54.282 8.421 35.372 1.00 89.56 631 TYR A C 1
ATOM 4389 O O . TYR A 1 631 ? -53.640 9.442 35.601 1.00 89.56 631 TYR A O 1
ATOM 4397 N N . GLY A 1 632 ? -55.565 8.334 35.699 1.00 89.88 632 GLY A N 1
ATOM 4398 C CA . GLY A 1 632 ? -56.292 9.330 36.469 1.00 89.88 632 GLY A CA 1
ATOM 4399 C C . GLY A 1 632 ? -57.359 8.678 37.338 1.00 89.88 632 GLY A C 1
ATOM 4400 O O . GLY A 1 632 ? -57.498 7.455 37.377 1.00 89.88 632 GLY A O 1
ATOM 4401 N N . VAL A 1 633 ? -58.147 9.511 38.012 1.00 91.44 633 VAL A N 1
ATOM 4402 C CA . VAL A 1 633 ? -59.278 9.083 38.842 1.00 91.44 633 VAL A CA 1
ATOM 4403 C C . VAL A 1 633 ? -60.587 9.710 38.382 1.00 91.44 633 VAL A C 1
ATOM 4405 O O . VAL A 1 633 ? -60.630 10.861 37.933 1.00 91.44 633 VAL A O 1
ATOM 4408 N N . CYS A 1 634 ? -61.661 8.942 38.523 1.00 91.19 634 CYS A N 1
ATOM 4409 C CA . CYS A 1 634 ? -63.026 9.361 38.234 1.00 91.19 634 CYS A CA 1
ATOM 4410 C C . CYS A 1 634 ? -63.606 10.177 39.398 1.00 91.19 634 CYS A C 1
ATOM 4412 O O . CYS A 1 634 ? -63.658 9.696 40.535 1.00 91.19 634 CYS A O 1
ATOM 4414 N N . ILE A 1 635 ? -64.039 11.412 39.109 1.00 87.69 635 ILE A N 1
ATOM 4415 C CA . ILE A 1 635 ? -64.598 12.379 40.079 1.00 87.69 635 ILE A CA 1
ATOM 4416 C C . ILE A 1 635 ? -65.895 13.002 39.535 1.00 87.69 635 ILE A C 1
ATOM 4418 O O . ILE A 1 635 ? -65.979 13.225 38.303 1.00 87.69 635 ILE A O 1
#

Solvent-accessible surface area (backbone atoms only — not comparable to full-atom values): 36660 Å² total; per-residue (Å²): 141,79,89,83,89,84,87,87,93,86,88,82,81,91,74,89,77,88,82,85,85,72,90,79,88,79,93,61,73,57,62,42,79,72,83,52,54,70,72,65,91,78,47,38,21,73,72,26,74,75,32,69,87,41,87,77,44,88,75,78,85,77,77,85,87,85,86,88,82,84,87,80,71,93,51,92,47,58,84,58,45,80,74,76,53,57,79,36,70,91,79,48,38,22,48,73,21,78,69,22,76,80,40,88,61,35,56,71,60,52,82,71,79,49,57,58,39,66,91,74,50,38,21,68,75,21,79,93,26,61,87,34,81,84,55,41,67,72,70,65,59,80,73,81,54,59,66,43,70,92,76,48,42,24,38,68,22,80,90,24,57,83,38,95,74,18,72,64,70,56,24,59,72,81,49,60,44,27,47,85,82,46,41,25,26,41,24,76,89,28,58,70,36,63,17,55,98,71,44,58,14,33,96,57,49,82,64,54,78,72,82,52,50,28,35,40,85,81,43,39,23,64,73,24,75,71,18,58,79,36,89,82,47,55,59,60,75,68,50,24,59,72,82,46,53,62,42,71,90,80,43,38,21,25,43,22,75,92,24,45,76,36,64,19,52,102,69,49,55,11,27,89,57,47,76,73,21,52,74,83,54,52,34,27,42,86,79,46,44,22,23,43,23,78,67,18,44,78,34,63,17,57,101,70,43,59,11,29,95,55,46,80,65,47,77,75,79,47,47,28,30,45,87,79,47,41,23,65,73,26,75,68,16,67,78,38,28,95,53,42,79,65,64,23,52,72,82,52,57,71,33,68,79,78,47,42,24,23,41,26,76,87,23,50,75,39,59,16,58,98,69,44,58,12,27,97,5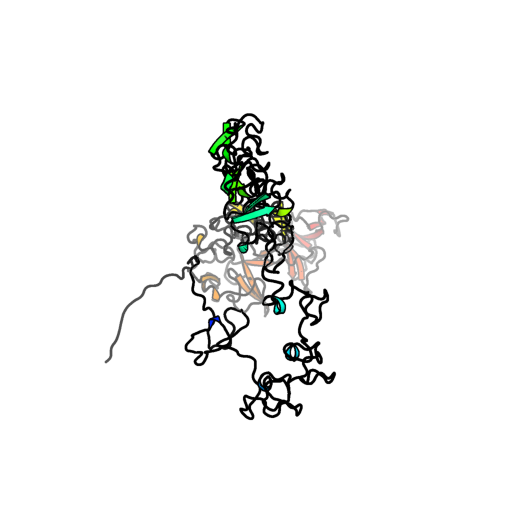3,46,78,63,25,54,74,80,51,52,26,31,44,85,81,42,43,22,23,44,25,78,70,20,48,77,34,63,16,60,97,70,40,59,9,27,94,56,50,76,69,43,79,72,81,39,49,26,32,45,85,82,44,40,23,69,71,23,77,71,22,67,78,40,76,60,32,66,31,71,49,29,91,90,33,34,34,68,86,41,53,46,48,45,63,91,74,31,37,41,22,54,44,88,53,90,73,61,46,44,35,64,38,54,49,86,56,42,33,76,48,78,71,36,78,35,88,44,33,39,48,10,34,66,8,25,40,45,46,74,59,101,88,51,34,25,11,32,40,34,34,36,86,90,82,43,68,79,42,98,48,91,69,35,40,62,47,72,72,67,49,90,90,57,84,47,21,26,37,46,70,46,66,72,38,44,42,63,78,49,65,38,93,52,97,63,41,17,17,38,79,55,94,85,39,23,37,68,41,68,46,23,76,39,54,72,77,34,77,37,91,48,56,55,41,16,22,66,32,26,41,46,40,92,84,45,22,15,31,39,38,18,53,43,96,48,84,81,61,68,43,95,56,72,43,63,35,73,81,73,76,42,92,58,39,16,33,35,86

Sequence (635 aa):
MTIRSIIFLIMVSATLFTFSCAGGSNEKIEICNNGIDDDKDGLKDCADEDCFGDPACPNNNNTNNTNNVNNTNNVTTETDCSNSIDDDGDGDVDCDDADCFNDVACGEDCTNNIDDDGDGDVDCDDSDCAEHAACNPVEDCTNGIDDDGDGDVDCDDADCAAHVNCAVEDCTNGTDDDGDGDIDCADSDCLGSEGPGGITCQATETSCNDNGDNDGDGLADCQDTDCASAANCQGPVENCTNGIDDDSDGFADCADLDCAGQMGPSGFTCEGTESTCNDGNDNDGDGLVDCADPSCNNRAGPGGITCQATETNCTDGGDNDGDGLVDCNDGDCSAAPACLAEVCNNGIDDDGDGDIDCADSQCVGNLGPGGIACQASETTCNDGGDNDGDGLVDCADPNCNTRPGPGGITCQTTETNCTDGGDNDGDGLTDCFDPNCAGNAACTGTCDETTVFWDSPVSCPVSQTCGLNASDPPGAECLPSGDFGGNFYDNCTLSNTCPFGSACVGTAGAYFCKPLCDQDTNDTCPLPNSMCVGPALTGTTWELCEQADMCDAVNQDCPNSGDGCYIVDDLTFCYSAGTLPTGSACGFINDCAPGNVCAGAPICYELCKWAVTPDSCTAGSCTNALGDPVYGVCI

Foldseek 3Di:
DDDDDDDDDDDDDDDDDDDDDDDDDDDQQADQPDQDDRPPPPAHRLRDPSNPPPPSNPDPPDDDDDDDDDDDDPDPADDDLADQDPPRPPPAGRLSDPSNVPPPQQAAPLPDQDNRNPPPAHRLSDPSCVPPCVQADAADQPDFDDPGPPPAHRQLDPSCLPPPFLDDADLADFDNRNNPPAHRLCDPVQQQPQHHPRAGAHCADDPQPPPDDRNRPPAGRLRGPSNVPPPVNPFPQADQADQDPPRPPPAHRLCDPSQAQHQHHPGHGAHCADDVLAPQDDRNPPPAGRLCGPSQAQHQHHPRDGAHCADPPLPPQDDRNRPPDG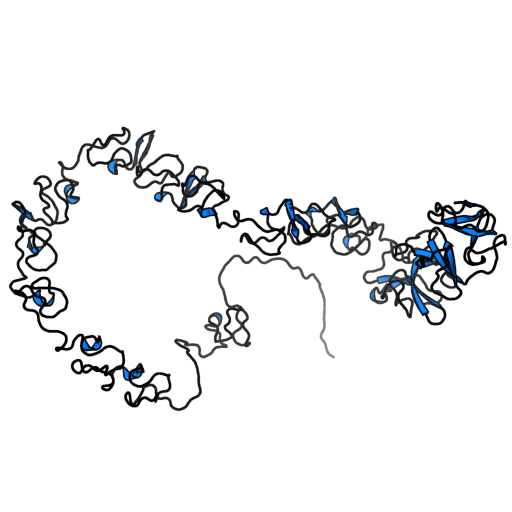RLRDPSNCLQLVNDAAPQADQDSPSPPPAHRLLDPNQQQHQHHVRHRAHCADDPLAPQDDRRRPPAGRLCGPSQAQHQHHPRDGAHCADDVLQPQDPRNPPPAGRLRGPSNVPPPQQDDAFWPQAQFPRGNYDDPPQWAWHWDQDVVIITHTDGQVLADDEFFDFDDTQSPHHGQWGFADDDPGTGTWHKADPVRGFDDPDPQWTWADDGGPPGNITTTDHFPQDDQQVQPDPDDQWGWFDDPLTIHTDGAADAEFQDADDDQRVYGRQWGQDDNRTTFGKWFPPDPPIPDPDAHFDQPPVHPTMGGHD